Protein AF-A0A3L6QVC7-F1 (afdb_monomer)

InterPro domains:
  IPR020946 Flavin monooxygenase-like [PF00743] (292-400)
  IPR036188 FAD/NAD(P)-binding domain superfamily [G3DSA:3.50.50.60] (72-228)
  IPR036188 FAD/NAD(P)-binding domain superfamily [G3DSA:3.50.50.60] (302-477)
  IPR036188 FAD/NAD(P)-binding domain superfamily [SSF51905] (82-219)
  IPR036188 FAD/NAD(P)-binding domain superfamily [SSF51905] (128-362)
  IPR050346 Flavin-containing monooxygenases-like [PTHR23023] (69-448)

Mean predicted aligned error: 12.6 Å

pLDDT: mean 75.0, std 25.23, range [17.44, 98.06]

Sequence (509 aa):
MHSWSARGRQNKPASDLRHAWIHRHGERRGTRVHQEGLRGRSGHVRAGGGAGAAPGGPCRDGHGAGRRRRRQWVYDPRADGDDPLGARASVRVHGSMYASVRLLSPRECLGFSDFQFVPRPGRDERRFPGHREVRCYLRDFCAAFGLADAIRLNTRVVRVAMAPPPPPPREARGGGTCSDVKWQVRSVHVGPDGGEEGSPTEEVFDAVVVANGHYSQPRLRASKEWRCGAGGSCTATRTGCRTPTATSGLDIALDLLGVAREVHLAAKSMELATTPAVSKLLAKHANLHLHPHVARLCADGRVAFADGSCVAADAVVYCTGYVYSFPFLDTGGAVTVEDNRVGPLFVHTFPPSLAPSLSFVGVPMRVFVPWFLEAQARRIARVLAGRAALPPEEDMLRAEREDYRAREMAGLPARYSNDIGLFKSSEIRGFVRKYTDLPDMEDWKMELFLTAFGNMNDDRETFQDRDDYGENVREGFQRWLASAGAQYQAAIDAAQVPAPSHVWTLNYF

Solvent-accessible surface area (backbone atoms only — not comparable to full-atom values): 30971 Å² total; per-residue (Å²): 135,81,88,88,86,85,84,89,82,84,87,76,81,95,83,83,89,80,90,85,85,88,83,85,88,81,87,88,83,87,85,89,86,85,83,86,79,96,76,90,80,89,88,86,89,87,86,81,90,81,91,86,88,87,81,89,79,80,94,68,94,68,96,68,98,74,88,76,73,82,28,56,52,38,79,53,96,67,69,41,78,97,40,83,73,39,79,89,54,85,57,84,50,49,34,74,48,62,96,82,44,52,48,90,55,51,35,80,60,44,20,41,94,93,49,50,49,66,74,45,93,96,57,66,59,53,59,35,32,42,43,68,47,55,37,49,54,54,50,50,51,34,45,36,67,62,36,63,86,64,54,75,73,49,53,43,73,62,36,35,33,72,42,80,77,75,80,78,66,98,75,76,86,82,84,86,69,92,81,74,65,34,33,34,39,31,30,32,36,39,44,98,88,66,48,79,43,84,75,70,47,78,47,79,35,68,58,49,76,48,24,86,57,50,68,47,42,51,40,80,78,92,72,97,54,64,38,70,36,96,77,72,64,18,41,35,36,41,28,41,46,87,49,75,40,33,55,59,36,51,53,52,49,58,68,38,62,83,75,41,69,33,39,36,42,20,18,66,30,57,80,74,51,64,36,58,17,49,49,52,48,47,73,72,33,89,47,43,45,84,44,48,32,73,66,45,64,35,63,78,13,32,43,29,28,68,84,72,52,71,45,74,28,52,41,78,47,80,24,50,44,48,32,74,74,61,92,29,62,50,58,90,70,60,57,44,74,54,72,59,22,74,32,60,37,33,91,57,30,27,27,47,95,47,50,82,36,34,34,40,44,63,65,57,37,74,63,59,57,41,50,53,45,51,38,47,49,54,33,50,52,32,39,77,68,72,74,40,84,77,75,58,48,69,58,34,51,49,56,42,53,50,52,54,50,54,40,47,77,68,71,50,61,62,51,46,72,41,41,49,42,86,79,31,67,63,53,58,52,47,49,36,62,72,59,38,88,63,77,76,81,52,68,36,53,51,50,46,47,53,50,49,51,50,39,40,48,52,32,65,89,53,42,73,77,62,79,91,65,56,67,61,36,53,56,42,49,54,57,44,52,68,50,40,49,55,53,42,51,51,37,49,60,52,40,77,46,92,71,84,94,79,58,85,77,86,64,73,104

Organism: Panicum miliaceum (NCBI:txid4540)

Radius of gyration: 26.61 Å; Cα contacts (8 Å, |Δi|>4): 706; chains: 1; bounding box: 70×77×86 Å

Structure (mmCIF, N/CA/C/O backbone):
data_AF-A0A3L6QVC7-F1
#
_entry.id   AF-A0A3L6QVC7-F1
#
loop_
_atom_site.group_PDB
_atom_site.id
_atom_site.type_symbol
_atom_site.label_atom_id
_atom_site.label_alt_id
_atom_site.label_comp_id
_atom_site.label_asym_id
_atom_site.label_entity_id
_atom_site.label_seq_id
_atom_site.pdbx_PDB_ins_code
_atom_site.Cartn_x
_atom_site.Cartn_y
_atom_site.Cartn_z
_atom_site.occupancy
_atom_site.B_iso_or_equiv
_atom_site.auth_seq_id
_atom_site.auth_comp_id
_atom_site.auth_asym_id
_atom_site.auth_atom_id
_atom_site.pdbx_PDB_model_num
ATOM 1 N N . MET A 1 1 ? 18.808 49.069 29.665 1.00 23.98 1 MET A N 1
ATOM 2 C CA . MET A 1 1 ? 19.158 49.098 31.099 1.00 23.98 1 MET A CA 1
ATOM 3 C C . MET A 1 1 ? 18.536 47.880 31.774 1.00 23.98 1 MET A C 1
ATOM 5 O O . MET A 1 1 ? 17.328 47.741 31.695 1.00 23.98 1 MET A O 1
ATOM 9 N N . HIS A 1 2 ? 19.407 47.022 32.329 1.00 21.91 2 HIS A N 1
ATOM 10 C CA . HIS A 1 2 ? 19.226 45.996 33.388 1.00 21.91 2 HIS A CA 1
ATOM 11 C C . HIS A 1 2 ? 18.178 44.894 33.119 1.00 21.91 2 HIS A C 1
ATOM 13 O O . HIS A 1 2 ? 16.985 45.151 33.131 1.00 21.91 2 HIS A O 1
ATOM 19 N N . SER A 1 3 ? 18.534 43.675 32.694 1.00 17.44 3 SER A N 1
ATOM 20 C CA . SER A 1 3 ? 19.195 42.568 33.426 1.00 17.44 3 SER A CA 1
ATOM 21 C C . SER A 1 3 ? 18.609 42.274 34.818 1.00 17.44 3 SER A C 1
ATOM 23 O O . SER A 1 3 ? 18.572 43.155 35.665 1.00 17.44 3 SER A O 1
ATOM 25 N N . TRP A 1 4 ? 18.170 41.024 35.040 1.00 20.53 4 TRP A N 1
ATOM 26 C CA . TRP A 1 4 ? 18.690 40.100 36.065 1.00 20.53 4 TRP A CA 1
ATOM 27 C C . TRP A 1 4 ? 18.108 38.684 35.881 1.00 20.53 4 TRP A C 1
ATOM 29 O O . TRP A 1 4 ? 16.975 38.502 35.445 1.00 20.53 4 TRP A O 1
ATOM 39 N N . SER A 1 5 ? 18.937 37.686 36.195 1.00 19.36 5 SER A N 1
ATOM 40 C CA . SER A 1 5 ? 18.665 36.243 36.143 1.00 19.36 5 SER A CA 1
ATOM 41 C C . SER A 1 5 ? 18.567 35.672 37.560 1.00 19.36 5 SER A C 1
ATOM 43 O O . SER A 1 5 ? 19.275 36.178 38.428 1.00 19.36 5 SER A O 1
ATOM 45 N N . ALA A 1 6 ? 17.857 34.553 37.759 1.00 20.78 6 ALA A N 1
ATOM 46 C CA . ALA A 1 6 ? 18.284 33.494 38.688 1.00 20.78 6 ALA A CA 1
ATOM 47 C C . ALA A 1 6 ? 17.525 32.161 38.478 1.00 20.78 6 ALA A C 1
ATOM 49 O O . ALA A 1 6 ? 16.346 32.028 38.778 1.00 20.78 6 ALA A O 1
ATOM 50 N N . ARG A 1 7 ? 18.276 31.185 37.954 1.00 20.52 7 ARG A N 1
ATOM 51 C CA . ARG A 1 7 ? 18.331 29.731 38.227 1.00 20.52 7 ARG A CA 1
ATOM 52 C C . ARG A 1 7 ? 17.167 29.029 38.964 1.00 20.52 7 ARG A C 1
ATOM 54 O O . ARG A 1 7 ? 16.967 29.220 40.154 1.00 20.52 7 ARG A O 1
ATOM 61 N N . GLY A 1 8 ? 16.659 27.984 38.299 1.00 20.50 8 GLY A N 1
ATOM 62 C CA . GLY A 1 8 ? 16.842 26.593 38.744 1.00 20.50 8 GLY A CA 1
ATOM 63 C C . GLY A 1 8 ? 15.731 25.950 39.579 1.00 20.50 8 GLY A C 1
ATOM 64 O O . GLY A 1 8 ? 15.668 26.157 40.784 1.00 20.50 8 GLY A O 1
ATOM 65 N N . ARG A 1 9 ? 14.975 25.026 38.969 1.00 22.52 9 ARG A N 1
ATOM 66 C CA . ARG A 1 9 ? 14.512 23.779 39.608 1.00 22.52 9 ARG A CA 1
ATOM 67 C C . ARG A 1 9 ? 14.243 22.704 38.551 1.00 22.52 9 ARG A C 1
ATOM 69 O O . ARG A 1 9 ? 13.818 22.991 37.440 1.00 22.52 9 ARG A O 1
ATOM 76 N N . GLN A 1 10 ? 14.614 21.488 38.924 1.00 23.25 10 GLN A N 1
ATOM 77 C CA . GLN A 1 10 ? 14.816 20.298 38.104 1.00 23.25 10 GLN A CA 1
ATOM 78 C C . GLN A 1 10 ? 13.559 19.824 37.357 1.00 23.25 10 GLN A C 1
ATOM 80 O O . GLN A 1 10 ? 12.492 19.676 37.951 1.00 23.25 10 GLN A O 1
ATOM 85 N N . ASN A 1 11 ? 13.738 19.486 36.077 1.00 22.84 11 ASN A N 1
ATOM 86 C CA . ASN A 1 11 ? 12.815 18.660 35.302 1.00 22.84 11 ASN A CA 1
ATOM 87 C C . ASN A 1 11 ? 12.748 17.251 35.910 1.00 22.84 11 ASN A C 1
ATOM 89 O O . ASN A 1 11 ? 13.734 16.515 35.885 1.00 22.84 11 ASN A O 1
ATOM 93 N N . LYS A 1 12 ? 11.574 16.859 36.415 1.00 22.55 12 LYS A N 1
ATOM 94 C CA . LYS A 1 12 ? 11.189 15.444 36.517 1.00 22.55 12 LYS A CA 1
ATOM 95 C C . LYS A 1 12 ? 10.606 15.006 35.164 1.00 22.55 12 LYS A C 1
ATOM 97 O O . LYS A 1 12 ? 9.836 15.774 34.586 1.00 22.55 12 LYS A O 1
ATOM 102 N N . PRO A 1 13 ? 10.951 13.818 34.640 1.00 23.41 13 PRO A N 1
ATOM 103 C CA . PRO A 1 13 ? 10.421 13.349 33.367 1.00 23.41 13 PRO A CA 1
ATOM 104 C C . PRO A 1 13 ? 8.941 12.968 33.493 1.00 23.41 13 PRO A C 1
ATOM 106 O O . PRO A 1 13 ? 8.507 12.418 34.504 1.00 23.41 13 PRO A O 1
ATOM 109 N N . ALA A 1 14 ? 8.179 13.268 32.441 1.00 24.53 14 ALA A N 1
ATOM 110 C CA . ALA A 1 14 ? 6.785 12.887 32.270 1.00 24.53 14 ALA A CA 1
ATOM 111 C C . ALA A 1 14 ? 6.659 11.359 32.161 1.00 24.53 14 ALA A C 1
ATOM 113 O O . ALA A 1 14 ? 6.770 10.780 31.084 1.00 24.53 14 ALA A O 1
ATOM 114 N N . SER A 1 15 ? 6.436 10.703 33.294 1.00 24.08 15 SER A N 1
ATOM 115 C CA . SER A 1 15 ? 6.101 9.285 33.383 1.00 24.08 15 SER A CA 1
ATOM 116 C C . SER A 1 15 ? 4.740 9.126 34.057 1.00 24.08 15 SER A C 1
ATOM 118 O O . SER A 1 15 ? 4.685 8.589 35.149 1.00 24.08 15 SER A O 1
ATOM 120 N N . ASP A 1 16 ? 3.660 9.635 33.456 1.00 24.38 16 ASP A N 1
ATOM 121 C CA . ASP A 1 16 ? 2.289 9.382 33.942 1.00 24.38 16 ASP A CA 1
ATOM 122 C C . ASP A 1 16 ? 1.235 9.659 32.856 1.00 24.38 16 ASP A C 1
ATOM 124 O O . ASP A 1 16 ? 0.410 10.563 32.940 1.00 24.38 16 ASP A O 1
ATOM 128 N N . LEU A 1 17 ? 1.257 8.858 31.789 1.00 23.33 17 LEU A N 1
ATOM 129 C CA . LEU A 1 17 ? 0.137 8.749 30.847 1.00 23.33 17 LEU A CA 1
ATOM 130 C C . LEU A 1 17 ? -0.113 7.274 30.527 1.00 23.33 17 LEU A C 1
ATOM 132 O O . LEU A 1 17 ? 0.084 6.811 29.406 1.00 23.33 17 LEU A O 1
ATOM 136 N N . ARG A 1 18 ? -0.539 6.506 31.534 1.00 22.12 18 ARG A N 1
ATOM 137 C CA . ARG A 1 18 ? -1.127 5.179 31.325 1.00 22.12 18 ARG A CA 1
ATOM 138 C C . ARG A 1 18 ? -2.580 5.207 31.804 1.00 22.12 18 ARG A C 1
ATOM 140 O O . ARG A 1 18 ? -2.852 5.676 32.901 1.00 22.12 18 ARG A O 1
ATOM 147 N N . HIS A 1 19 ? -3.468 4.656 30.971 1.00 23.91 19 HIS A N 1
ATOM 148 C CA . HIS A 1 19 ? -4.867 4.269 31.234 1.00 23.91 19 HIS A CA 1
ATOM 149 C C . HIS A 1 19 ? -6.004 5.257 30.861 1.00 23.91 19 HIS A C 1
ATOM 151 O O . HIS A 1 19 ? -6.230 6.287 31.485 1.00 23.91 19 HIS A O 1
ATOM 157 N N . ALA A 1 20 ? -6.797 4.861 29.856 1.00 22.11 20 ALA A N 1
ATOM 158 C CA . ALA A 1 20 ? -8.271 4.900 29.852 1.00 22.11 20 ALA A CA 1
ATOM 159 C C . ALA A 1 20 ? -8.771 3.752 28.952 1.00 22.11 20 ALA A C 1
ATOM 161 O O . ALA A 1 20 ? -8.133 3.490 27.942 1.00 22.11 20 ALA A O 1
ATOM 162 N N . TRP A 1 21 ? -9.860 3.024 29.209 1.00 23.55 21 TRP A N 1
ATOM 163 C CA . TRP A 1 21 ? -10.854 3.152 30.273 1.00 23.55 21 TRP A CA 1
ATOM 164 C C . TRP A 1 21 ? -12.281 3.384 29.734 1.00 23.55 21 TRP A C 1
ATOM 166 O O . TRP A 1 21 ? -12.888 4.358 30.155 1.00 23.55 21 TRP A O 1
ATOM 176 N N . ILE A 1 22 ? -12.817 2.556 28.817 1.00 24.97 22 ILE A N 1
ATOM 177 C CA . ILE A 1 22 ? -14.246 2.591 28.413 1.00 24.97 22 ILE A CA 1
ATOM 178 C C . ILE A 1 22 ? -15.082 1.755 29.401 1.00 24.97 22 ILE A C 1
ATOM 180 O O . ILE A 1 22 ? -14.787 0.583 29.631 1.00 24.97 22 ILE A O 1
ATOM 184 N N . HIS A 1 23 ? -16.129 2.360 29.972 1.00 21.98 23 HIS A N 1
ATOM 185 C CA . HIS A 1 23 ? -17.099 1.725 30.874 1.00 21.98 23 HIS A CA 1
ATOM 186 C C . HIS A 1 23 ? -18.273 1.086 30.112 1.00 21.98 23 HIS A C 1
ATOM 188 O O . HIS A 1 23 ? -18.807 1.668 29.172 1.00 21.98 23 HIS A O 1
ATOM 194 N N . ARG A 1 24 ? -18.740 -0.074 30.594 1.00 22.94 24 ARG A N 1
ATOM 195 C CA . ARG A 1 24 ? -20.030 -0.689 30.236 1.00 22.94 24 ARG A CA 1
ATOM 196 C C . ARG A 1 24 ? -21.055 -0.294 31.309 1.00 22.94 24 ARG A C 1
ATOM 198 O O . ARG A 1 24 ? -20.836 -0.605 32.477 1.00 22.94 24 ARG A O 1
ATOM 205 N N . HIS A 1 25 ? -22.143 0.389 30.950 1.00 25.28 25 HIS A N 1
ATOM 206 C CA . HIS A 1 25 ? -23.225 0.709 31.891 1.00 25.28 25 HIS A CA 1
ATOM 207 C C . HIS A 1 25 ? -24.317 -0.372 31.859 1.00 25.28 25 HIS A C 1
ATOM 209 O O . HIS A 1 25 ? -24.840 -0.696 30.798 1.00 25.28 25 HIS A O 1
ATOM 215 N N . GLY A 1 26 ? -24.660 -0.901 33.037 1.00 24.20 26 GLY A N 1
ATOM 216 C CA . GLY A 1 26 ? -25.919 -1.593 33.328 1.00 24.20 26 GLY A CA 1
ATOM 217 C C . GLY A 1 26 ? -26.759 -0.751 34.298 1.00 24.20 26 GLY A C 1
ATOM 218 O O . GLY A 1 26 ? -26.208 0.007 35.101 1.00 24.20 26 GLY A O 1
ATOM 219 N N . GLU A 1 27 ? -28.084 -0.826 34.185 1.00 26.88 27 GLU A N 1
ATOM 220 C CA . GLU A 1 27 ? -29.051 0.064 34.839 1.00 26.88 27 GLU A CA 1
ATOM 221 C C . GLU A 1 27 ? -29.369 -0.252 36.321 1.00 26.88 27 GLU A C 1
ATOM 223 O O . GLU A 1 27 ? -29.679 -1.378 36.690 1.00 26.88 27 GLU A O 1
ATOM 228 N N . ARG A 1 28 ? -29.354 0.836 37.113 1.00 27.58 28 ARG A N 1
ATOM 229 C CA . ARG A 1 28 ? -30.228 1.305 38.223 1.00 27.58 28 ARG A CA 1
ATOM 230 C C . ARG A 1 28 ? -30.706 0.366 39.354 1.00 27.58 28 ARG A C 1
ATOM 232 O O . ARG A 1 28 ? -31.503 -0.534 39.129 1.00 27.58 28 ARG A O 1
ATOM 239 N N . ARG A 1 29 ? -30.516 0.839 40.605 1.00 25.66 29 ARG A N 1
ATOM 240 C CA . ARG A 1 29 ? -31.582 1.389 41.497 1.00 25.66 29 ARG A CA 1
ATOM 241 C C . ARG A 1 29 ? -31.009 2.036 42.783 1.00 25.66 29 ARG A C 1
ATOM 243 O O . ARG A 1 29 ? -30.219 1.416 43.473 1.00 25.66 29 ARG A O 1
ATOM 250 N N . GLY A 1 30 ? -31.506 3.236 43.117 1.00 21.72 30 GLY A N 1
ATOM 251 C CA . GLY A 1 30 ? -31.932 3.619 44.480 1.00 21.72 30 GLY A CA 1
ATOM 252 C C . GLY A 1 30 ? -30.936 4.168 45.524 1.00 21.72 30 GLY A C 1
ATOM 253 O O . GLY A 1 30 ? -30.281 3.406 46.216 1.00 21.72 30 GLY A O 1
ATOM 254 N N . THR A 1 31 ? -31.055 5.483 45.774 1.00 21.56 31 THR A N 1
ATOM 255 C CA . THR A 1 31 ? -30.973 6.207 47.077 1.00 21.56 31 THR A CA 1
ATOM 256 C C . THR A 1 31 ? -29.637 6.489 47.808 1.00 21.56 31 THR A C 1
ATOM 258 O O . THR A 1 31 ? -29.095 5.648 48.504 1.00 21.56 31 THR A O 1
ATOM 261 N N . ARG A 1 32 ? -29.271 7.788 47.754 1.00 20.44 32 ARG A N 1
ATOM 262 C CA . ARG A 1 32 ? -28.807 8.739 48.805 1.00 20.44 32 ARG A CA 1
ATOM 263 C C . ARG A 1 32 ? -27.537 8.484 49.670 1.00 20.44 32 ARG A C 1
ATOM 265 O O . ARG A 1 32 ? -27.558 7.688 50.592 1.00 20.44 32 ARG A O 1
ATOM 272 N N . VAL A 1 33 ? -26.605 9.447 49.506 1.00 20.98 33 VAL A N 1
ATOM 273 C CA . VAL A 1 33 ? -25.863 10.257 50.519 1.00 20.98 33 VAL A CA 1
ATOM 274 C C . VAL A 1 33 ? -24.446 9.821 50.980 1.00 20.98 33 VAL A C 1
ATOM 276 O O . VAL A 1 33 ? -24.258 8.772 51.568 1.00 20.98 33 VAL A O 1
ATOM 279 N N . HIS A 1 34 ? -23.512 10.766 50.747 1.00 20.92 34 HIS A N 1
ATOM 280 C CA . HIS A 1 34 ? -22.197 11.104 51.341 1.00 20.92 34 HIS A CA 1
ATOM 281 C C . HIS A 1 34 ? -21.015 10.109 51.481 1.00 20.92 34 HIS A C 1
ATOM 283 O O . HIS A 1 34 ? -21.095 9.081 52.134 1.00 20.92 34 HIS A O 1
ATOM 289 N N . GLN A 1 35 ? -19.872 10.629 50.995 1.00 21.11 35 GLN A N 1
ATOM 290 C CA . GLN A 1 35 ? -18.480 10.553 51.485 1.00 21.11 35 GLN A CA 1
ATOM 291 C C . GLN A 1 35 ? -17.633 9.266 51.364 1.00 21.11 35 GLN A C 1
ATOM 293 O O . GLN A 1 35 ? -17.946 8.217 51.901 1.00 21.11 35 GLN A O 1
ATOM 298 N N . GLU A 1 36 ? -16.457 9.497 50.758 1.00 22.31 36 GLU A N 1
ATOM 299 C CA . GLU A 1 36 ? -15.136 8.893 51.007 1.00 22.31 36 GLU A CA 1
ATOM 300 C C . GLU A 1 36 ? -14.847 7.423 50.636 1.00 22.31 36 GLU A C 1
ATOM 302 O O . GLU A 1 36 ? -15.549 6.485 50.989 1.00 22.31 36 GLU A O 1
ATOM 307 N N . GLY A 1 37 ? -13.684 7.232 49.992 1.00 22.64 37 GLY A N 1
ATOM 308 C CA . GLY A 1 37 ? -12.922 5.979 50.035 1.00 22.64 37 GLY A CA 1
ATOM 309 C C . GLY A 1 37 ? -12.986 5.095 48.786 1.00 22.64 37 GLY A C 1
ATOM 310 O O . GLY A 1 37 ? -13.724 4.114 48.735 1.00 22.64 37 GLY A O 1
ATOM 311 N N . LEU A 1 38 ? -12.119 5.359 47.803 1.00 22.17 38 LEU A N 1
ATOM 312 C CA . LEU A 1 38 ? -11.830 4.434 46.700 1.00 22.17 38 LEU A CA 1
ATOM 313 C C . LEU A 1 38 ? -11.134 3.161 47.228 1.00 22.17 38 LEU A C 1
ATOM 315 O O . LEU A 1 38 ? -9.919 3.126 47.405 1.00 22.17 38 LEU A O 1
ATOM 319 N N . ARG A 1 39 ? -11.904 2.087 47.438 1.00 22.41 39 ARG A N 1
ATOM 320 C CA . ARG A 1 39 ? -11.417 0.695 47.427 1.00 22.41 39 ARG A CA 1
ATOM 321 C C . ARG A 1 39 ? -12.013 -0.016 46.210 1.00 22.41 39 ARG A C 1
ATOM 323 O O . ARG A 1 39 ? -13.185 -0.377 46.218 1.00 22.41 39 ARG A O 1
ATOM 330 N N . GLY A 1 40 ? -11.209 -0.231 45.169 1.00 23.36 40 GLY A N 1
ATOM 331 C CA . GLY A 1 40 ? -11.582 -1.072 44.029 1.00 23.36 40 GLY A CA 1
ATOM 332 C C . GLY A 1 40 ? -11.508 -2.555 44.400 1.00 23.36 40 GLY A C 1
ATOM 333 O O . GLY A 1 40 ? -10.456 -3.035 44.818 1.00 23.36 40 GLY A O 1
ATOM 334 N N . ARG A 1 41 ? -12.626 -3.280 44.273 1.00 22.83 41 ARG A N 1
ATOM 335 C CA . ARG A 1 41 ? -12.689 -4.744 44.403 1.00 22.83 41 ARG A CA 1
ATOM 336 C C . ARG A 1 41 ? -12.588 -5.409 43.027 1.00 22.83 41 ARG A C 1
ATOM 338 O O . ARG A 1 41 ? -13.208 -4.969 42.066 1.00 22.83 41 ARG A O 1
ATOM 345 N N . SER A 1 42 ? -11.790 -6.473 42.999 1.00 21.08 42 SER A N 1
ATOM 346 C CA . SER A 1 42 ? -11.525 -7.403 41.896 1.00 21.08 42 SER A CA 1
ATOM 347 C C . SER A 1 42 ? -12.731 -8.297 41.569 1.00 21.08 42 SER A C 1
ATOM 349 O O . SER A 1 42 ? -13.507 -8.638 42.461 1.00 21.08 42 SER A O 1
ATOM 351 N N . GLY A 1 43 ? -12.838 -8.723 40.306 1.00 20.83 43 GLY A N 1
ATOM 352 C CA . GLY A 1 43 ? -13.737 -9.784 39.848 1.00 20.83 43 GLY A CA 1
ATOM 353 C C . GLY A 1 43 ? -13.189 -10.471 38.592 1.00 20.83 43 GLY A C 1
ATOM 354 O O . GLY A 1 43 ? -13.304 -9.941 37.492 1.00 20.83 43 GLY A O 1
ATOM 355 N N . HIS A 1 44 ? -12.578 -11.644 38.777 1.00 21.19 44 HIS A N 1
ATOM 356 C CA . HIS A 1 44 ? -12.116 -12.574 37.739 1.00 21.19 44 HIS A CA 1
ATOM 357 C C . HIS A 1 44 ? -13.153 -13.677 37.483 1.00 21.19 44 HIS A C 1
ATOM 359 O O . HIS A 1 44 ? -13.804 -14.123 38.424 1.00 21.19 44 HIS A O 1
ATOM 365 N N . VAL A 1 45 ? -13.173 -14.231 36.263 1.00 21.06 45 VAL A N 1
ATOM 366 C CA . VAL A 1 45 ? -13.539 -15.640 36.030 1.00 21.06 45 VAL A CA 1
ATOM 367 C C . VAL A 1 45 ? -12.505 -16.268 35.092 1.00 21.06 45 VAL A C 1
ATOM 369 O O . VAL A 1 45 ? -12.279 -15.790 33.983 1.00 21.06 45 VAL A O 1
ATOM 372 N N . ARG A 1 46 ? -11.860 -17.332 35.581 1.00 21.16 46 ARG A N 1
ATOM 373 C CA . ARG A 1 46 ? -10.876 -18.186 34.907 1.00 21.16 46 ARG A CA 1
ATOM 374 C C . ARG A 1 46 ? -11.352 -19.631 35.039 1.00 21.16 46 ARG A C 1
ATOM 376 O O . ARG A 1 46 ? -11.758 -20.033 36.123 1.00 21.16 46 ARG A O 1
ATOM 383 N N . ALA A 1 47 ? -11.201 -20.414 33.980 1.00 20.83 47 ALA A N 1
ATOM 384 C CA . ALA A 1 47 ? -11.121 -21.874 34.012 1.00 20.83 47 ALA A CA 1
ATOM 385 C C . ALA A 1 47 ? -10.152 -22.280 32.886 1.00 20.83 47 ALA A C 1
ATOM 387 O O . ALA A 1 47 ? -10.252 -21.726 31.799 1.00 20.83 47 ALA A O 1
ATOM 388 N N . GLY A 1 48 ? -9.153 -23.150 33.023 1.00 19.78 48 GLY A N 1
ATOM 389 C CA . GLY A 1 48 ? -8.631 -23.927 34.143 1.00 19.78 48 GLY A CA 1
ATOM 390 C C . GLY A 1 48 ? -7.731 -25.042 33.574 1.00 19.78 48 GLY A C 1
ATOM 391 O O . GLY A 1 48 ? -8.226 -25.841 32.794 1.00 19.78 48 GLY A O 1
ATOM 392 N N . GLY A 1 49 ? -6.446 -25.068 33.976 1.00 19.72 49 GLY A N 1
ATOM 393 C CA . GLY A 1 49 ? -5.481 -26.196 33.917 1.00 19.72 49 GLY A CA 1
ATOM 394 C C . GLY A 1 49 ? -4.798 -26.502 32.566 1.00 19.72 49 GLY A C 1
ATOM 395 O O . GLY A 1 49 ? -5.435 -26.444 31.528 1.00 19.72 49 GLY A O 1
ATOM 396 N N . GLY A 1 50 ? -3.507 -26.844 32.464 1.00 19.91 50 GLY A N 1
ATOM 397 C CA . GLY A 1 50 ? -2.383 -26.942 33.409 1.00 19.91 50 GLY A CA 1
ATOM 398 C C . GLY A 1 50 ? -1.086 -27.245 32.617 1.00 19.91 50 GLY A C 1
ATOM 399 O O . GLY A 1 50 ? -1.125 -28.021 31.674 1.00 19.91 50 GLY A O 1
ATOM 400 N N . ALA A 1 51 ? -0.027 -26.450 32.815 1.00 21.00 51 ALA A N 1
ATOM 401 C CA . ALA A 1 51 ? 1.292 -26.816 33.374 1.00 21.00 51 ALA A CA 1
ATOM 402 C C . ALA A 1 51 ? 2.313 -27.505 32.429 1.00 21.00 51 ALA A C 1
ATOM 404 O O . ALA A 1 51 ? 2.057 -28.569 31.881 1.00 21.00 51 ALA A O 1
ATOM 405 N N . GLY A 1 52 ? 3.516 -26.911 32.339 1.00 20.66 52 GLY A N 1
ATOM 406 C CA . GLY A 1 52 ? 4.736 -27.526 31.792 1.00 20.66 52 GLY A CA 1
ATOM 407 C C . GLY A 1 52 ? 5.678 -26.529 31.103 1.00 20.66 52 GLY A C 1
ATOM 408 O O . GLY A 1 52 ? 5.513 -26.247 29.923 1.00 20.66 52 GLY A O 1
ATOM 409 N N . ALA A 1 53 ? 6.654 -25.988 31.835 1.00 21.81 53 ALA A N 1
ATOM 410 C CA . ALA A 1 53 ? 7.677 -25.058 31.344 1.00 21.81 53 ALA A CA 1
ATOM 411 C C . ALA A 1 53 ? 8.967 -25.784 30.907 1.00 21.81 53 ALA A C 1
ATOM 413 O O . ALA A 1 53 ? 9.355 -26.739 31.573 1.00 21.81 53 ALA A O 1
ATOM 414 N N . ALA A 1 54 ? 9.664 -25.274 29.878 1.00 21.27 54 ALA A N 1
ATOM 415 C CA . ALA A 1 54 ? 11.135 -25.263 29.762 1.00 21.27 54 ALA A CA 1
ATOM 416 C C . ALA A 1 54 ? 11.608 -24.361 28.585 1.00 21.27 54 ALA A C 1
ATOM 418 O O . ALA A 1 54 ? 10.839 -24.160 27.643 1.00 21.27 54 ALA A O 1
ATOM 419 N N . PRO A 1 55 ? 12.836 -23.792 28.633 1.00 26.83 55 PRO A N 1
ATOM 420 C CA . PRO A 1 55 ? 13.245 -22.614 27.861 1.00 26.83 55 PRO A CA 1
ATOM 421 C C . PRO A 1 55 ? 14.142 -22.918 26.642 1.00 26.83 55 PRO A C 1
ATOM 423 O O . PRO A 1 55 ? 14.789 -23.954 26.581 1.00 26.83 55 PRO A O 1
ATOM 426 N N . GLY A 1 56 ? 14.231 -21.943 25.725 1.00 24.92 56 GLY A N 1
ATOM 427 C CA . GLY A 1 56 ? 15.413 -21.633 24.901 1.00 24.92 56 GLY A CA 1
ATOM 428 C C . GLY A 1 56 ? 15.966 -22.707 23.950 1.00 24.92 56 GLY A C 1
ATOM 429 O O . GLY A 1 56 ? 16.734 -23.572 24.350 1.00 24.92 56 GLY A O 1
ATOM 430 N N . GLY A 1 57 ? 15.707 -22.554 22.647 1.00 20.14 57 GLY A N 1
ATOM 431 C CA . GLY A 1 57 ? 16.406 -23.278 21.579 1.00 20.14 57 GLY A CA 1
ATOM 432 C C . GLY A 1 57 ? 16.040 -22.740 20.187 1.00 20.14 57 GLY A C 1
ATOM 433 O O . GLY A 1 57 ? 14.939 -22.216 20.024 1.00 20.14 57 GLY A O 1
ATOM 434 N N . PRO A 1 58 ? 16.953 -22.801 19.199 1.00 25.11 58 PRO A N 1
ATOM 435 C CA . PRO A 1 58 ? 16.895 -22.009 17.969 1.00 25.11 58 PRO A CA 1
ATOM 436 C C . PRO A 1 58 ? 15.704 -22.390 17.086 1.00 25.11 58 PRO A C 1
ATOM 438 O O . PRO A 1 58 ? 15.331 -23.561 17.017 1.00 25.11 58 PRO A O 1
ATOM 441 N N . CYS A 1 59 ? 15.144 -21.398 16.379 1.00 25.78 59 CYS A N 1
ATOM 442 C CA . CYS A 1 59 ? 14.131 -21.581 15.338 1.00 25.78 59 CYS A CA 1
ATOM 443 C C . CYS A 1 59 ? 14.616 -22.594 14.292 1.00 25.78 59 CYS A C 1
ATOM 445 O O . CYS A 1 59 ? 15.279 -22.239 13.321 1.00 25.78 59 CYS A O 1
ATOM 447 N N . ARG A 1 60 ? 14.277 -23.867 14.496 1.00 23.86 60 ARG A N 1
ATOM 448 C CA . ARG A 1 60 ? 14.267 -24.883 13.453 1.00 23.86 60 ARG A CA 1
ATOM 449 C C . A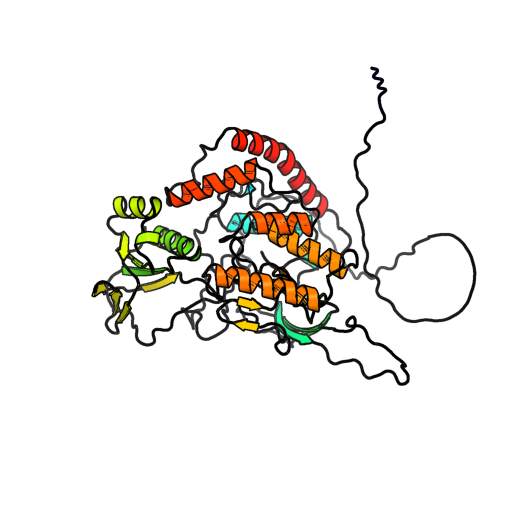RG A 1 60 ? 12.898 -24.827 12.796 1.00 23.86 60 ARG A C 1
ATOM 451 O O . ARG A 1 60 ? 11.883 -25.047 13.454 1.00 23.86 60 ARG A O 1
ATOM 458 N N . ASP A 1 61 ? 12.899 -24.506 11.507 1.00 37.31 61 ASP A N 1
ATOM 459 C CA . ASP A 1 61 ? 11.749 -24.655 10.626 1.00 37.31 61 ASP A CA 1
ATOM 460 C C . ASP A 1 61 ? 11.290 -26.119 10.657 1.00 37.31 61 ASP A C 1
ATOM 462 O O . ASP A 1 61 ? 11.905 -27.009 10.073 1.00 37.31 61 ASP A O 1
ATOM 466 N N . GLY A 1 62 ? 10.219 -26.365 11.409 1.00 22.38 62 GLY A N 1
ATOM 467 C CA . GLY A 1 62 ? 9.512 -27.634 11.486 1.00 22.38 62 GLY A CA 1
ATOM 468 C C . GLY A 1 62 ? 8.095 -27.436 10.970 1.00 22.38 62 GLY A C 1
ATOM 469 O O . GLY A 1 62 ? 7.343 -26.607 11.479 1.00 22.38 62 GLY A O 1
ATOM 470 N N . HIS A 1 63 ? 7.757 -28.176 9.922 1.00 31.94 63 HIS A N 1
ATOM 471 C CA . HIS A 1 63 ? 6.468 -28.177 9.246 1.00 31.94 63 HIS A CA 1
ATOM 472 C C . HIS A 1 63 ? 5.275 -28.232 10.216 1.00 31.94 63 HIS A C 1
ATOM 474 O O . HIS A 1 63 ? 5.054 -29.218 10.910 1.00 31.94 63 HIS A O 1
ATOM 480 N N . GLY A 1 64 ? 4.465 -27.172 10.191 1.00 22.50 64 GLY A N 1
ATOM 481 C CA . GLY A 1 64 ? 3.145 -27.098 10.807 1.00 22.50 64 GLY A CA 1
ATOM 482 C C . GLY A 1 64 ? 2.238 -26.256 9.918 1.00 22.50 64 GLY A C 1
ATOM 483 O O . GLY A 1 64 ? 2.136 -25.039 10.074 1.00 22.50 64 GLY A O 1
ATOM 484 N N . ALA A 1 65 ? 1.621 -26.889 8.922 1.00 28.41 65 ALA A N 1
ATOM 485 C CA . ALA A 1 65 ? 0.596 -26.272 8.093 1.00 28.41 65 ALA A CA 1
ATOM 486 C C . ALA A 1 65 ? -0.684 -26.088 8.925 1.00 28.41 65 ALA A C 1
ATOM 488 O O . ALA A 1 65 ? -1.573 -26.925 8.923 1.00 28.41 65 ALA A O 1
ATOM 489 N N . GLY A 1 66 ? -0.773 -24.994 9.675 1.00 27.88 66 GLY A N 1
ATOM 490 C CA . GLY A 1 66 ? -1.979 -24.647 10.418 1.00 27.88 66 GLY A CA 1
ATOM 491 C C . GLY A 1 66 ? -1.804 -23.297 11.094 1.00 27.88 66 GLY A C 1
ATOM 492 O O . GLY A 1 66 ? -0.863 -23.122 11.856 1.00 27.88 66 GLY A O 1
ATOM 493 N N . ARG A 1 67 ? -2.718 -22.353 10.826 1.00 33.53 67 ARG A N 1
ATOM 494 C CA . ARG A 1 67 ? -2.715 -20.927 11.245 1.00 33.53 67 ARG A CA 1
ATOM 495 C C . ARG A 1 67 ? -1.958 -19.983 10.294 1.00 33.53 67 ARG A C 1
ATOM 497 O O . ARG A 1 67 ? -0.944 -19.383 10.649 1.00 33.53 67 ARG A O 1
ATOM 504 N N . ARG A 1 68 ? -2.468 -19.798 9.068 1.00 41.09 68 ARG A N 1
ATOM 505 C CA . ARG A 1 68 ? -1.935 -18.794 8.125 1.00 41.09 68 ARG A CA 1
ATOM 506 C C . ARG A 1 68 ? -2.707 -17.476 8.238 1.00 41.09 68 ARG A C 1
ATOM 508 O O . ARG A 1 68 ? -3.903 -17.424 7.980 1.00 41.09 68 ARG A O 1
ATOM 515 N N . ARG A 1 69 ? -2.011 -16.393 8.601 1.00 42.12 69 ARG A N 1
ATOM 516 C CA . ARG A 1 69 ? -2.535 -15.019 8.501 1.00 42.12 69 ARG A CA 1
ATOM 517 C C . ARG A 1 69 ? -2.610 -14.646 7.011 1.00 42.12 69 ARG A C 1
ATOM 519 O O . ARG A 1 69 ? -1.593 -14.731 6.335 1.00 42.12 69 ARG A O 1
ATOM 526 N N . ARG A 1 70 ? -3.780 -14.253 6.498 1.00 52.09 70 ARG A N 1
ATOM 527 C CA . ARG A 1 70 ? -3.955 -13.775 5.111 1.00 52.09 70 ARG A CA 1
ATOM 528 C C . ARG A 1 70 ? -3.767 -12.256 5.086 1.00 52.09 70 ARG A C 1
ATOM 530 O O . ARG A 1 70 ? -4.702 -11.537 5.418 1.00 52.09 70 ARG A O 1
ATOM 537 N N . ARG A 1 71 ? -2.547 -11.784 4.812 1.00 69.12 71 ARG A N 1
ATOM 538 C CA . ARG A 1 71 ? -2.160 -10.357 4.844 1.00 69.12 71 ARG A CA 1
ATOM 539 C C . ARG A 1 71 ? -1.079 -10.064 3.812 1.00 69.12 71 ARG A C 1
ATOM 541 O O . ARG A 1 71 ? -0.423 -11.004 3.368 1.00 69.12 71 ARG A O 1
ATOM 548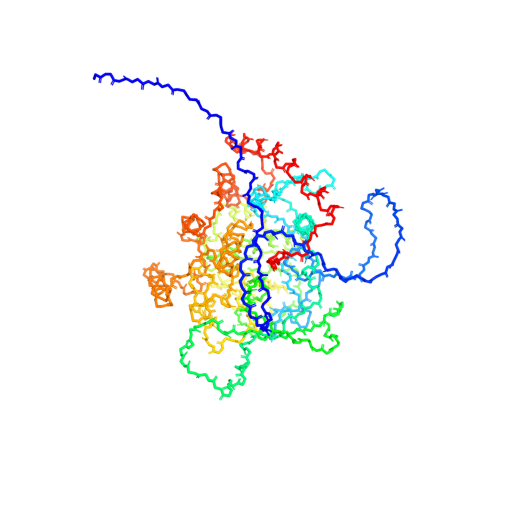 N N . GLN A 1 72 ? -0.871 -8.789 3.479 1.00 77.12 72 GLN A N 1
ATOM 549 C CA . GLN A 1 72 ? 0.108 -8.394 2.466 1.00 77.12 72 GLN A CA 1
ATOM 550 C C . GLN A 1 72 ? 1.506 -8.926 2.787 1.00 77.12 72 GLN A C 1
ATOM 552 O O . GLN A 1 72 ? 2.120 -9.478 1.892 1.00 77.12 72 GLN A O 1
ATOM 557 N N . TRP A 1 73 ? 1.974 -8.855 4.042 1.00 83.81 73 TRP A N 1
ATOM 558 C CA . TRP A 1 73 ? 3.320 -9.307 4.443 1.00 83.81 73 TRP A CA 1
ATOM 559 C C . TRP A 1 73 ? 3.442 -10.815 4.712 1.00 83.81 73 TRP A C 1
ATOM 561 O O . TRP A 1 73 ? 4.439 -11.285 5.264 1.00 83.81 73 TRP A O 1
ATOM 571 N N . VAL A 1 74 ? 2.448 -11.611 4.318 1.00 83.31 74 VAL A N 1
ATOM 572 C CA . VAL A 1 74 ? 2.530 -13.072 4.361 1.00 83.31 74 VAL A CA 1
ATOM 573 C C . VAL A 1 74 ? 2.567 -13.592 2.938 1.00 83.31 74 VAL A C 1
ATOM 575 O O . VAL A 1 74 ? 1.537 -13.685 2.280 1.00 83.31 74 VAL A O 1
ATOM 578 N N . TYR A 1 75 ? 3.766 -13.953 2.482 1.00 86.50 75 TYR A N 1
ATOM 579 C CA . TYR A 1 75 ? 3.928 -14.610 1.192 1.00 86.50 75 TYR A CA 1
ATOM 580 C C . TYR A 1 75 ? 3.140 -15.923 1.162 1.00 86.50 75 TYR A C 1
ATOM 582 O O . TYR A 1 75 ? 3.328 -16.799 2.016 1.00 86.50 75 TYR A O 1
ATOM 590 N N . ASP A 1 76 ? 2.271 -16.043 0.166 1.00 84.12 76 ASP A N 1
ATOM 591 C CA . ASP A 1 76 ? 1.542 -17.255 -0.164 1.00 84.12 76 ASP A CA 1
ATOM 592 C C . ASP A 1 76 ? 1.938 -17.644 -1.594 1.00 84.12 76 ASP A C 1
ATOM 594 O O . ASP A 1 76 ? 1.741 -16.840 -2.500 1.00 84.12 76 ASP A O 1
ATOM 598 N N . PRO A 1 77 ? 2.527 -18.832 -1.822 1.00 84.81 77 PRO A N 1
ATOM 599 C CA . PRO A 1 77 ? 2.892 -19.261 -3.171 1.00 84.81 77 PRO A CA 1
ATOM 600 C C . PRO A 1 77 ? 1.670 -19.589 -4.042 1.00 84.81 77 PRO A C 1
ATOM 602 O O . PRO A 1 77 ? 1.823 -19.836 -5.235 1.00 84.81 77 PRO A O 1
ATOM 605 N N . ARG A 1 78 ? 0.464 -19.654 -3.461 1.00 83.12 78 ARG A N 1
ATOM 606 C CA . ARG A 1 78 ? -0.774 -19.866 -4.212 1.00 83.12 78 ARG A CA 1
ATOM 607 C C . ARG A 1 78 ? -1.170 -18.581 -4.939 1.00 83.12 78 ARG A C 1
ATOM 609 O O . ARG A 1 78 ? -1.071 -17.498 -4.377 1.00 83.12 78 ARG A O 1
ATOM 616 N N . ALA A 1 79 ? -1.710 -18.735 -6.142 1.00 78.06 79 ALA A N 1
ATOM 617 C CA . ALA A 1 79 ? -2.452 -17.698 -6.855 1.00 78.06 79 ALA A CA 1
ATOM 618 C C . ALA A 1 79 ? -3.942 -18.080 -6.925 1.00 78.06 79 ALA A C 1
ATOM 620 O O . ALA A 1 79 ? -4.312 -19.213 -6.599 1.00 78.06 79 ALA A O 1
ATOM 621 N N . ASP A 1 80 ? -4.795 -17.158 -7.372 1.00 72.19 80 ASP A N 1
ATOM 622 C CA . ASP A 1 80 ? -6.210 -17.434 -7.640 1.00 72.19 80 ASP A CA 1
ATOM 623 C C . ASP A 1 80 ? -6.338 -18.319 -8.895 1.00 72.19 80 ASP A C 1
ATOM 625 O O . ASP A 1 80 ? -6.596 -17.844 -9.992 1.00 72.19 80 ASP A O 1
ATOM 629 N N . GLY A 1 81 ? -6.089 -19.626 -8.746 1.00 68.12 81 GLY A N 1
ATOM 630 C CA . GLY A 1 81 ? -5.891 -20.558 -9.867 1.00 68.12 81 GLY A CA 1
ATOM 631 C C . GLY A 1 81 ? -7.034 -20.600 -10.889 1.00 68.12 81 GLY A C 1
ATOM 632 O O . GLY A 1 81 ? -6.773 -20.627 -12.088 1.00 68.12 81 GLY A O 1
ATOM 633 N N . ASP A 1 82 ? -8.287 -20.535 -10.432 1.00 70.00 82 ASP A N 1
ATOM 634 C CA . ASP A 1 82 ? -9.476 -20.537 -11.306 1.00 70.00 82 ASP A CA 1
ATOM 635 C C . ASP A 1 82 ? -9.724 -19.176 -11.999 1.00 70.00 82 ASP A C 1
ATOM 637 O O . ASP A 1 82 ? -10.550 -19.065 -12.912 1.00 70.00 82 ASP A O 1
ATOM 641 N N . ASP A 1 83 ? -9.038 -18.123 -11.546 1.00 71.62 83 ASP A N 1
ATOM 642 C CA . ASP A 1 83 ? -9.136 -16.750 -12.038 1.00 71.62 83 ASP A CA 1
ATOM 643 C C . ASP A 1 83 ? -7.760 -16.062 -11.959 1.00 71.62 83 ASP A C 1
ATOM 645 O O . ASP A 1 83 ? -7.546 -15.186 -11.119 1.00 71.62 83 ASP A O 1
ATOM 649 N N . PRO A 1 84 ? -6.806 -16.431 -12.834 1.00 72.88 84 PRO A N 1
ATOM 650 C CA . PRO A 1 84 ? -5.434 -15.915 -12.784 1.00 72.88 84 PRO A CA 1
ATOM 651 C C . PRO A 1 84 ? -5.341 -14.398 -13.010 1.00 72.88 84 PRO A C 1
ATOM 653 O O . PRO A 1 84 ? -4.296 -13.799 -12.772 1.00 72.88 84 PRO A O 1
ATOM 656 N N . LEU A 1 85 ? -6.422 -13.768 -13.478 1.00 75.56 85 LEU A N 1
ATOM 657 C CA . LEU A 1 85 ? -6.524 -12.319 -13.613 1.00 75.56 85 LEU A CA 1
ATOM 658 C C . LEU A 1 85 ? -7.101 -11.649 -12.352 1.00 75.56 85 LEU A C 1
ATOM 660 O O . LEU A 1 85 ? -6.947 -10.441 -12.202 1.00 75.56 85 LEU A O 1
ATOM 664 N N . GLY A 1 86 ? -7.769 -12.390 -11.463 1.00 69.50 86 GLY A N 1
ATOM 665 C CA . GLY A 1 86 ? -8.507 -11.844 -10.317 1.00 69.50 86 GLY A CA 1
ATOM 666 C C . GLY A 1 86 ? -9.655 -10.919 -10.741 1.00 69.50 86 GLY A C 1
ATOM 667 O O . GLY A 1 86 ? -9.935 -9.918 -10.079 1.00 69.50 86 GLY A O 1
ATOM 668 N N . ALA A 1 87 ? -10.262 -11.193 -11.901 1.00 70.75 87 ALA A N 1
ATOM 669 C CA . ALA A 1 87 ? -11.238 -10.326 -12.561 1.00 70.75 87 ALA A CA 1
ATOM 670 C C . ALA A 1 87 ? -12.700 -10.666 -12.234 1.00 70.75 87 ALA A C 1
ATOM 672 O O . ALA A 1 87 ? -13.579 -9.821 -12.403 1.00 70.75 87 ALA A O 1
ATOM 673 N N . ARG A 1 88 ? -12.980 -11.921 -11.871 1.00 63.56 88 ARG A N 1
ATOM 674 C CA . ARG A 1 88 ? -14.331 -12.502 -11.818 1.00 63.56 88 ARG A CA 1
ATOM 675 C C . ARG A 1 88 ? -14.954 -12.425 -10.434 1.00 63.56 88 ARG A C 1
ATOM 677 O O . ARG A 1 88 ? -16.174 -12.336 -10.328 1.00 63.56 88 ARG A O 1
ATOM 684 N N . ALA A 1 89 ? -14.137 -12.486 -9.390 1.00 69.31 89 ALA A N 1
ATOM 685 C CA . ALA A 1 89 ? -14.587 -12.475 -8.006 1.00 69.31 89 ALA A CA 1
ATOM 686 C C . ALA A 1 89 ? -13.593 -11.728 -7.110 1.00 69.31 89 ALA A C 1
ATOM 688 O O . ALA A 1 89 ? -12.491 -11.371 -7.528 1.00 69.31 89 ALA A O 1
ATOM 689 N N . SER A 1 90 ? -13.992 -11.508 -5.857 1.00 71.38 90 SER A N 1
ATOM 690 C CA . SER A 1 90 ? -13.062 -11.091 -4.810 1.00 71.38 90 SER A CA 1
ATOM 691 C C . SER A 1 90 ? -11.911 -12.090 -4.717 1.00 71.38 90 SER A C 1
ATOM 693 O O . SER A 1 90 ? -12.150 -13.300 -4.654 1.00 71.38 90 SER A O 1
ATOM 695 N N . VAL A 1 91 ? -10.683 -11.576 -4.677 1.00 73.56 91 VAL A N 1
ATOM 696 C CA . VAL A 1 91 ? -9.479 -12.415 -4.646 1.00 73.56 91 VAL A CA 1
ATOM 697 C C . VAL A 1 91 ? -9.472 -13.368 -3.444 1.00 73.56 91 VAL A C 1
ATOM 699 O O . VAL A 1 91 ? -9.809 -12.972 -2.320 1.00 73.56 91 VAL A O 1
ATOM 702 N N . ARG A 1 92 ? -9.104 -14.640 -3.657 1.00 73.12 92 ARG A N 1
ATOM 703 C CA . ARG A 1 92 ? -9.029 -15.644 -2.570 1.00 73.12 92 ARG A CA 1
ATOM 704 C C . ARG A 1 92 ? -7.693 -15.548 -1.840 1.00 73.12 92 ARG A C 1
ATOM 706 O O . ARG A 1 92 ? -7.624 -15.757 -0.618 1.00 73.12 92 ARG A O 1
ATOM 713 N N . VAL A 1 93 ? -6.636 -15.227 -2.579 1.00 78.44 93 VAL A N 1
ATOM 714 C CA . VAL A 1 93 ? -5.313 -14.907 -2.049 1.00 78.44 93 VAL A CA 1
ATOM 715 C C . VAL A 1 93 ? -5.206 -13.397 -1.862 1.00 78.44 93 VAL A C 1
ATOM 717 O O . VAL A 1 93 ? -5.251 -12.620 -2.805 1.00 78.44 93 VAL A O 1
ATOM 720 N N . HIS A 1 94 ? -5.090 -12.968 -0.606 1.00 81.19 94 HIS A N 1
ATOM 721 C CA . HIS A 1 94 ? -5.080 -11.544 -0.265 1.00 81.19 94 HIS A CA 1
ATOM 722 C C . HIS A 1 94 ? -3.732 -10.859 -0.543 1.00 81.19 94 HIS A C 1
ATOM 724 O O . HIS A 1 94 ? -3.705 -9.674 -0.871 1.00 81.19 94 HIS A O 1
ATOM 730 N N . GLY A 1 95 ? -2.620 -11.570 -0.336 1.00 80.81 95 GLY A N 1
ATOM 731 C CA . GLY A 1 95 ? -1.279 -11.005 -0.466 1.00 80.81 95 GLY A CA 1
ATOM 732 C C . GLY A 1 95 ? -0.811 -10.989 -1.916 1.00 80.81 95 GLY A C 1
ATOM 733 O O . GLY A 1 95 ? -0.904 -12.002 -2.599 1.00 80.81 95 GLY A O 1
ATOM 734 N N . SER A 1 96 ? -0.245 -9.863 -2.343 1.00 86.69 96 SER A N 1
ATOM 735 C CA . SER A 1 96 ? 0.253 -9.672 -3.716 1.00 86.69 96 SER A CA 1
ATOM 736 C C . SER A 1 96 ? 1.784 -9.646 -3.802 1.00 86.69 96 SER A C 1
ATOM 738 O O . SER A 1 96 ? 2.362 -8.993 -4.670 1.00 86.69 96 SER A O 1
ATOM 740 N N . MET A 1 97 ? 2.463 -10.280 -2.842 1.00 87.88 97 MET A N 1
ATOM 741 C CA . MET A 1 97 ? 3.925 -10.368 -2.819 1.00 87.88 97 MET A CA 1
ATOM 742 C C . MET A 1 97 ? 4.418 -11.565 -3.627 1.00 87.88 97 MET A C 1
ATOM 744 O O . MET A 1 97 ? 3.876 -12.659 -3.509 1.00 87.88 97 MET A O 1
ATOM 748 N N . TYR A 1 98 ? 5.512 -11.375 -4.360 1.00 88.75 98 TYR A N 1
ATOM 749 C CA . TYR A 1 98 ? 6.299 -12.448 -4.965 1.00 88.75 98 TYR A CA 1
ATOM 750 C C . TYR A 1 98 ? 7.468 -12.852 -4.047 1.00 88.75 98 TYR A C 1
ATOM 752 O O . TYR A 1 98 ? 7.789 -12.173 -3.067 1.00 88.75 98 TYR A O 1
ATOM 760 N N . ALA A 1 99 ? 8.081 -14.006 -4.320 1.00 91.00 99 ALA A N 1
ATOM 761 C CA . ALA A 1 99 ? 8.999 -14.662 -3.389 1.00 91.00 99 ALA A CA 1
ATOM 762 C C . ALA A 1 99 ? 10.235 -13.816 -3.031 1.00 91.00 99 ALA A C 1
ATOM 764 O O . ALA A 1 99 ? 10.685 -13.868 -1.881 1.00 91.00 99 ALA A O 1
ATOM 765 N N . SER A 1 100 ? 10.750 -13.042 -3.988 1.00 92.12 100 SER A N 1
ATOM 766 C CA . SER A 1 100 ? 11.975 -12.241 -3.887 1.00 92.12 100 SER A CA 1
ATOM 767 C C . SER A 1 100 ? 11.761 -10.807 -3.380 1.00 92.12 100 SER A C 1
ATOM 769 O O . SER A 1 100 ? 12.738 -10.072 -3.244 1.00 92.12 100 SER A O 1
ATOM 771 N N . VAL A 1 101 ? 10.524 -10.402 -3.037 1.00 91.19 101 VAL A N 1
ATOM 772 C CA . VAL A 1 101 ? 10.216 -9.027 -2.590 1.00 91.19 101 VAL A CA 1
ATOM 773 C C . VAL A 1 101 ? 11.147 -8.574 -1.458 1.00 91.19 101 VAL A C 1
ATOM 775 O O . VAL A 1 101 ? 11.150 -9.151 -0.363 1.00 91.19 101 VAL A O 1
ATOM 778 N N . ARG A 1 102 ? 11.858 -7.472 -1.710 1.00 93.69 102 ARG A N 1
ATOM 779 C CA . ARG A 1 102 ? 12.561 -6.643 -0.721 1.00 93.69 102 ARG A CA 1
ATOM 780 C C . ARG A 1 102 ? 11.838 -5.311 -0.546 1.00 93.69 102 ARG A C 1
ATOM 782 O O . ARG A 1 102 ? 11.112 -4.866 -1.434 1.00 93.69 102 ARG A O 1
ATOM 789 N N . LEU A 1 103 ? 12.035 -4.664 0.601 1.00 92.25 103 LEU A N 1
ATOM 790 C CA . LEU A 1 103 ? 11.527 -3.312 0.817 1.00 92.25 103 LEU A CA 1
ATOM 791 C C . LEU A 1 103 ? 12.081 -2.337 -0.230 1.00 92.25 103 LEU A C 1
ATOM 793 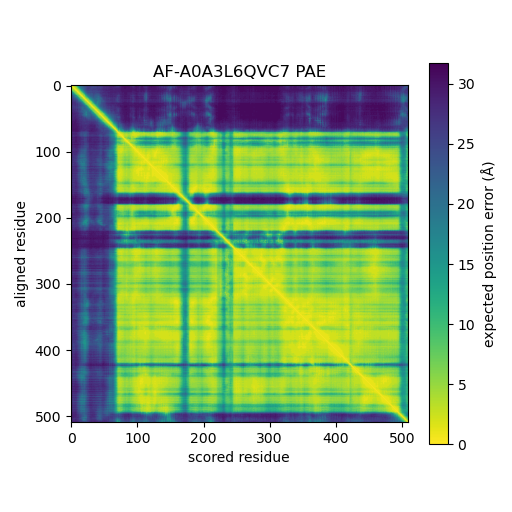O O . LEU A 1 103 ? 13.261 -2.368 -0.558 1.00 92.25 103 LEU A O 1
ATOM 797 N N . LEU A 1 104 ? 11.240 -1.415 -0.697 1.00 89.06 104 LEU A N 1
ATOM 798 C CA . LEU A 1 104 ? 11.670 -0.278 -1.524 1.00 89.06 104 LEU A CA 1
ATOM 799 C C . LEU A 1 104 ? 12.123 0.925 -0.693 1.00 89.06 104 LEU A C 1
ATOM 801 O O . LEU A 1 104 ? 12.624 1.905 -1.230 1.00 89.06 104 LEU A O 1
ATOM 805 N N . SER A 1 105 ? 11.925 0.868 0.619 1.00 90.06 105 SER A N 1
ATOM 806 C CA . SER A 1 105 ? 12.258 1.942 1.544 1.00 90.06 105 SER A CA 1
ATOM 807 C C . SER A 1 105 ? 13.100 1.393 2.698 1.00 90.06 105 SER A C 1
ATOM 809 O O . SER A 1 105 ? 12.888 0.243 3.094 1.00 90.06 105 SER A O 1
ATOM 811 N N . PRO A 1 106 ? 14.039 2.186 3.239 1.00 93.75 106 PRO A N 1
ATOM 812 C CA . PRO A 1 106 ? 14.881 1.773 4.358 1.00 93.75 106 PRO A CA 1
ATOM 813 C C . PRO A 1 106 ? 14.042 1.395 5.582 1.00 93.75 106 PRO A C 1
ATOM 815 O O . PRO A 1 106 ? 13.094 2.109 5.920 1.00 93.75 106 PRO A O 1
ATOM 818 N N . ARG A 1 107 ? 14.383 0.298 6.269 1.00 94.31 107 ARG A N 1
ATOM 819 C CA . ARG A 1 107 ? 13.652 -0.175 7.463 1.00 94.31 107 ARG A CA 1
ATOM 820 C C . ARG A 1 107 ? 13.528 0.888 8.560 1.00 94.31 107 ARG A C 1
ATOM 822 O O . ARG A 1 107 ? 12.535 0.913 9.279 1.00 94.31 107 ARG A O 1
ATOM 829 N N . GLU A 1 108 ? 14.493 1.799 8.648 1.00 92.94 108 GLU A N 1
ATOM 830 C CA . GLU A 1 108 ? 14.541 2.908 9.602 1.00 92.94 108 GLU A CA 1
ATOM 831 C C . GLU A 1 108 ? 13.329 3.842 9.460 1.00 92.94 108 GLU A C 1
ATOM 833 O O . GLU A 1 108 ? 12.893 4.457 10.435 1.00 92.94 108 GLU A O 1
ATOM 838 N N . CYS A 1 109 ? 12.749 3.915 8.259 1.00 89.94 109 CYS A N 1
ATOM 839 C CA . CYS A 1 109 ? 11.550 4.693 7.955 1.00 89.94 109 CYS A CA 1
ATOM 840 C C . CYS A 1 109 ? 10.244 3.898 8.169 1.00 89.94 109 CYS A C 1
ATOM 842 O O . CYS A 1 109 ? 9.164 4.474 8.050 1.00 89.94 109 CYS A O 1
ATOM 844 N N . LEU A 1 110 ? 10.330 2.592 8.462 1.00 89.25 110 LEU A N 1
ATOM 845 C CA . LEU A 1 110 ? 9.204 1.651 8.569 1.00 89.25 110 LEU A CA 1
ATOM 846 C C . LEU A 1 110 ? 8.947 1.159 10.008 1.00 89.25 110 LEU A C 1
ATOM 848 O O . LEU A 1 110 ? 8.209 0.196 10.214 1.00 89.25 110 LEU A O 1
ATOM 852 N N . GLY A 1 111 ? 9.524 1.816 11.015 1.00 90.31 111 GLY A N 1
ATOM 853 C CA . GLY A 1 111 ? 9.208 1.559 12.421 1.00 90.31 111 GLY A CA 1
ATOM 854 C C . GLY A 1 111 ? 7.943 2.285 12.895 1.00 90.31 111 GLY A C 1
ATOM 855 O O . GLY A 1 111 ? 7.720 3.439 12.526 1.00 90.31 111 GLY A O 1
ATOM 856 N N . PHE A 1 112 ? 7.145 1.645 13.755 1.00 90.62 112 PHE A N 1
ATOM 857 C CA . PHE A 1 112 ? 6.182 2.351 14.609 1.00 90.62 112 PHE A CA 1
ATOM 858 C C . PHE A 1 112 ? 6.922 3.280 15.571 1.00 90.62 112 PHE A C 1
ATOM 860 O O . PHE A 1 112 ? 8.054 2.992 15.966 1.00 90.62 112 PHE A O 1
ATOM 867 N N . SER A 1 113 ? 6.291 4.389 15.961 1.00 88.88 113 SER A N 1
ATOM 868 C CA . SER A 1 113 ? 6.946 5.412 16.784 1.00 88.88 113 SER A CA 1
ATOM 869 C C . SER A 1 113 ? 7.479 4.860 18.114 1.00 88.88 113 SER A C 1
ATOM 871 O O . SER A 1 113 ? 8.588 5.205 18.517 1.00 88.88 113 SER A O 1
ATOM 873 N N . ASP A 1 114 ? 6.747 3.931 18.728 1.00 87.88 114 ASP A N 1
ATOM 874 C CA . ASP A 1 114 ? 7.059 3.258 19.992 1.00 87.88 114 ASP A CA 1
ATOM 875 C C . ASP A 1 114 ? 7.639 1.842 19.818 1.00 87.88 114 ASP A C 1
ATOM 877 O O . ASP A 1 114 ? 7.906 1.155 20.805 1.00 87.88 114 ASP A O 1
ATOM 881 N N . PHE A 1 115 ? 7.879 1.403 18.578 1.00 91.94 115 PHE A N 1
ATOM 882 C CA . PHE A 1 115 ? 8.467 0.099 18.279 1.00 91.94 115 PHE A CA 1
ATOM 883 C C . PHE A 1 115 ? 9.242 0.142 16.960 1.00 91.94 115 PHE A C 1
ATOM 885 O O . PHE A 1 115 ? 8.728 -0.158 15.884 1.00 91.94 115 PHE A O 1
ATOM 892 N N . GLN A 1 116 ? 10.502 0.555 17.031 1.00 93.38 116 GLN A N 1
ATOM 893 C CA . GLN A 1 116 ? 11.345 0.810 15.862 1.00 93.38 116 GLN A CA 1
ATOM 894 C C . GLN A 1 116 ? 11.763 -0.487 15.137 1.00 93.38 116 GLN A C 1
ATOM 896 O O . GLN A 1 116 ? 12.011 -1.509 15.772 1.00 93.38 116 GLN A O 1
ATOM 901 N N . PHE A 1 117 ? 11.889 -0.460 13.805 1.00 94.44 117 PHE A N 1
ATOM 902 C CA . PHE A 1 117 ? 12.253 -1.641 13.007 1.00 94.44 117 PHE A CA 1
ATOM 903 C C . PHE A 1 117 ? 13.778 -1.821 12.902 1.00 94.44 117 PHE A C 1
ATOM 905 O O . PHE A 1 117 ? 14.401 -1.512 11.886 1.00 94.44 117 PHE A O 1
ATOM 912 N N . VAL A 1 118 ? 14.388 -2.310 13.982 1.00 93.75 118 VAL A N 1
ATOM 913 C CA . VAL A 1 118 ? 15.847 -2.483 14.111 1.00 93.75 118 VAL A CA 1
ATOM 914 C C . VAL A 1 118 ? 16.374 -3.773 13.456 1.00 93.75 118 VAL A C 1
ATOM 916 O O . VAL A 1 118 ? 15.649 -4.769 13.399 1.00 93.75 118 VAL A O 1
ATOM 919 N N . PRO A 1 119 ? 17.628 -3.800 12.958 1.00 93.50 119 PRO A N 1
ATOM 920 C CA . PRO A 1 119 ? 18.325 -5.042 12.607 1.00 93.50 119 PRO A CA 1
ATOM 921 C C . PRO A 1 119 ? 18.446 -5.999 13.799 1.00 93.50 119 PRO A C 1
ATOM 923 O O . PRO A 1 119 ? 18.611 -5.569 14.941 1.00 93.50 119 PRO A O 1
ATOM 926 N N . ARG A 1 120 ? 18.364 -7.307 13.535 1.00 90.12 120 ARG A N 1
ATOM 927 C CA . ARG A 1 120 ? 18.430 -8.363 14.554 1.00 90.12 120 ARG A CA 1
ATOM 928 C C . ARG A 1 120 ? 19.461 -9.417 14.140 1.00 90.12 120 ARG A C 1
ATOM 930 O O . ARG A 1 120 ? 19.295 -9.982 13.058 1.00 90.12 120 ARG A O 1
ATOM 937 N N . PRO A 1 121 ? 20.439 -9.743 15.006 1.00 89.06 121 PRO A N 1
ATOM 938 C CA . PRO A 1 121 ? 21.382 -10.822 14.745 1.00 89.06 121 PRO A CA 1
ATOM 939 C C . PRO A 1 121 ? 20.673 -12.139 14.428 1.00 89.06 121 PRO A C 1
ATOM 941 O O . PRO A 1 121 ? 19.731 -12.530 15.125 1.00 89.06 121 PRO A O 1
ATOM 944 N N . GLY A 1 122 ? 21.121 -12.821 13.373 1.00 91.38 122 GLY A N 1
ATOM 945 C CA . GLY A 1 122 ? 20.546 -14.100 12.940 1.00 91.38 122 GLY A CA 1
ATOM 946 C C . GLY A 1 122 ? 19.215 -13.979 12.189 1.00 91.38 122 GLY A C 1
ATOM 947 O O . GLY A 1 122 ? 18.533 -14.985 11.985 1.00 91.38 122 GLY A O 1
ATOM 948 N N . ARG A 1 123 ? 18.833 -12.765 11.780 1.00 94.38 123 ARG A N 1
ATOM 949 C CA . ARG A 1 123 ? 17.732 -12.503 10.845 1.00 94.38 123 ARG A CA 1
ATOM 950 C C . ARG A 1 123 ? 18.254 -11.782 9.597 1.00 94.38 123 ARG A C 1
ATOM 952 O O . ARG A 1 123 ? 19.452 -11.756 9.338 1.00 94.38 123 ARG A O 1
ATOM 959 N N . ASP A 1 124 ? 17.357 -11.224 8.786 1.00 95.75 124 ASP A N 1
ATOM 960 C CA . ASP A 1 124 ? 17.758 -10.350 7.685 1.00 95.75 124 ASP A CA 1
ATOM 961 C C . ASP A 1 124 ? 18.185 -8.993 8.259 1.00 95.75 124 ASP A C 1
ATOM 963 O O . ASP A 1 124 ? 17.352 -8.242 8.765 1.00 95.75 124 ASP A O 1
ATOM 967 N N . GLU A 1 125 ? 19.477 -8.682 8.206 1.00 95.12 125 GLU A N 1
ATOM 968 C CA . GLU A 1 125 ? 20.052 -7.454 8.776 1.00 95.12 125 GLU A CA 1
ATOM 969 C C . GLU A 1 125 ? 20.150 -6.302 7.764 1.00 95.12 125 GLU A C 1
ATOM 971 O O . GLU A 1 125 ? 20.485 -5.177 8.130 1.00 95.12 125 GLU A O 1
ATOM 976 N N . ARG A 1 126 ? 19.808 -6.541 6.491 1.00 95.75 126 ARG A N 1
ATOM 977 C CA . ARG A 1 126 ? 19.942 -5.543 5.416 1.00 95.75 126 ARG A CA 1
ATOM 978 C C . ARG A 1 126 ? 19.072 -4.318 5.678 1.00 95.75 126 ARG A C 1
ATOM 980 O O . ARG A 1 126 ? 17.934 -4.457 6.115 1.00 95.75 126 ARG A O 1
ATOM 987 N N . ARG A 1 127 ? 19.518 -3.120 5.294 1.00 94.81 127 ARG A N 1
ATOM 988 C CA . ARG A 1 127 ? 18.690 -1.896 5.350 1.00 94.81 127 ARG A CA 1
ATOM 989 C C . ARG A 1 127 ? 17.359 -2.041 4.594 1.00 94.81 127 ARG A C 1
ATOM 991 O O . ARG A 1 127 ? 16.330 -1.558 5.062 1.00 94.81 127 ARG A O 1
ATOM 998 N N . PHE A 1 128 ? 17.374 -2.789 3.490 1.00 96.25 128 PHE A N 1
ATOM 999 C CA . PHE A 1 128 ? 16.203 -3.164 2.692 1.00 96.25 128 PHE A CA 1
ATOM 1000 C C . PHE A 1 128 ? 15.972 -4.684 2.774 1.00 96.25 128 PHE A C 1
ATOM 1002 O O . PHE A 1 128 ? 16.391 -5.425 1.872 1.00 96.25 128 PHE A O 1
ATOM 1009 N N . PRO A 1 129 ? 15.372 -5.177 3.871 1.00 96.44 129 PRO A N 1
ATOM 1010 C CA . PRO A 1 129 ? 15.134 -6.599 4.052 1.00 96.44 129 PRO A CA 1
ATOM 1011 C C . PRO A 1 129 ? 14.080 -7.159 3.101 1.00 96.44 129 PRO A C 1
ATOM 1013 O O . PRO A 1 129 ? 13.269 -6.431 2.524 1.00 96.44 129 PRO A O 1
ATOM 1016 N N . GLY A 1 130 ? 14.051 -8.486 3.010 1.00 95.19 130 GLY A N 1
ATOM 1017 C CA . GLY A 1 130 ? 12.960 -9.236 2.403 1.00 95.19 130 GLY A CA 1
ATOM 1018 C C . GLY A 1 130 ? 11.670 -9.199 3.230 1.00 95.19 130 GLY A C 1
ATOM 1019 O O . GLY A 1 130 ? 11.678 -8.965 4.441 1.00 95.19 130 GLY A O 1
ATOM 1020 N N . HIS A 1 131 ? 10.545 -9.524 2.591 1.00 92.38 131 HIS A N 1
ATOM 1021 C CA . HIS A 1 131 ? 9.219 -9.579 3.234 1.00 92.38 131 HIS A CA 1
ATOM 1022 C C . HIS A 1 131 ? 9.148 -10.458 4.493 1.00 92.38 131 HIS A C 1
ATOM 1024 O O . HIS A 1 131 ? 8.387 -10.162 5.415 1.00 92.38 131 HIS A O 1
ATOM 1030 N N . ARG A 1 132 ? 9.966 -11.518 4.567 1.00 93.00 132 ARG A N 1
ATOM 1031 C CA . ARG A 1 132 ? 10.019 -12.422 5.726 1.00 93.00 132 ARG A CA 1
ATOM 1032 C C . ARG A 1 132 ? 10.393 -11.687 7.009 1.00 93.00 132 ARG A C 1
ATOM 1034 O O . ARG A 1 132 ? 9.814 -11.973 8.053 1.00 93.00 132 ARG A O 1
ATOM 1041 N N . GLU A 1 133 ? 11.311 -10.730 6.930 1.00 95.44 133 GLU A N 1
ATOM 1042 C CA . GLU A 1 133 ? 11.748 -9.976 8.104 1.00 95.44 133 GLU A CA 1
ATOM 1043 C C . GLU A 1 133 ? 10.702 -8.959 8.546 1.00 95.44 133 GLU A C 1
ATOM 1045 O O . GLU A 1 133 ? 10.452 -8.819 9.738 1.00 95.44 133 GLU A O 1
ATOM 1050 N N . VAL A 1 134 ? 10.004 -8.331 7.597 1.00 93.19 134 VAL A N 1
ATOM 1051 C CA . VAL A 1 134 ? 8.860 -7.462 7.908 1.00 93.19 134 VAL A CA 1
ATOM 1052 C C . VAL A 1 134 ? 7.786 -8.253 8.655 1.00 93.19 134 VAL A C 1
ATOM 1054 O O . VAL A 1 134 ? 7.262 -7.804 9.671 1.00 93.19 134 VAL A O 1
ATOM 1057 N N . ARG A 1 135 ? 7.506 -9.489 8.221 1.00 91.19 135 ARG A N 1
ATOM 1058 C CA . ARG A 1 135 ? 6.592 -10.390 8.933 1.00 91.19 135 ARG A CA 1
ATOM 1059 C C . ARG A 1 135 ? 7.075 -10.711 10.348 1.00 91.19 135 ARG A C 1
ATOM 1061 O O . ARG A 1 135 ? 6.250 -10.756 11.260 1.00 91.19 135 ARG A O 1
ATOM 1068 N N . CYS A 1 136 ? 8.367 -10.975 10.537 1.00 93.00 136 CYS A N 1
ATOM 1069 C CA . CYS A 1 136 ? 8.944 -11.208 11.863 1.00 93.00 136 CYS A CA 1
ATOM 1070 C C . CYS A 1 136 ? 8.779 -9.976 12.759 1.00 93.00 136 CYS A C 1
ATOM 1072 O O . CYS A 1 136 ? 8.244 -10.102 13.856 1.00 93.00 136 CYS A O 1
ATOM 1074 N N . TYR A 1 137 ? 9.120 -8.791 12.259 1.00 93.44 137 TYR A N 1
ATOM 1075 C CA . TYR A 1 137 ? 8.932 -7.519 12.953 1.00 93.44 137 TYR A CA 1
ATOM 1076 C C . TYR A 1 137 ? 7.474 -7.277 13.378 1.00 93.44 137 TYR A C 1
ATOM 1078 O O . TYR A 1 137 ? 7.205 -6.944 14.528 1.00 93.44 137 TYR A O 1
ATOM 1086 N N . LEU A 1 138 ? 6.504 -7.524 12.495 1.00 91.12 138 LEU A N 1
ATOM 1087 C CA . LEU A 1 138 ? 5.080 -7.362 12.815 1.00 91.12 138 LEU A CA 1
ATOM 1088 C C . LEU A 1 138 ? 4.575 -8.386 13.840 1.00 91.12 138 LEU A C 1
ATOM 1090 O O . LEU A 1 138 ? 3.669 -8.096 14.625 1.00 91.12 138 LEU A O 1
ATOM 1094 N N . ARG A 1 139 ? 5.137 -9.602 13.844 1.00 89.31 139 ARG A N 1
ATOM 1095 C CA . ARG A 1 139 ? 4.849 -10.604 14.882 1.00 89.31 139 ARG A CA 1
ATOM 1096 C C . ARG A 1 139 ? 5.414 -10.178 16.227 1.00 89.31 139 ARG A C 1
ATOM 1098 O O . ARG A 1 139 ? 4.710 -10.309 17.223 1.00 89.31 139 ARG A O 1
ATOM 1105 N N . ASP A 1 140 ? 6.636 -9.667 16.227 1.00 91.44 140 ASP A N 1
ATOM 1106 C CA . ASP A 1 140 ? 7.303 -9.138 17.409 1.00 91.44 140 ASP A CA 1
ATOM 1107 C C . ASP A 1 140 ? 6.525 -7.939 17.973 1.00 91.44 140 ASP A C 1
ATOM 1109 O O . ASP A 1 140 ? 6.255 -7.914 19.167 1.00 91.44 140 ASP A O 1
ATOM 1113 N N . PHE A 1 141 ? 6.030 -7.036 17.119 1.00 90.81 141 PHE A N 1
ATOM 1114 C CA . PHE A 1 141 ? 5.112 -5.960 17.508 1.00 90.81 141 PHE A CA 1
ATOM 1115 C C . PHE A 1 141 ? 3.830 -6.512 18.153 1.00 90.81 141 PHE A C 1
ATOM 1117 O O . PHE A 1 141 ? 3.445 -6.109 19.247 1.00 90.81 141 PHE A O 1
ATOM 1124 N N . CYS A 1 142 ? 3.173 -7.493 17.521 1.00 88.56 142 CYS A N 1
ATOM 1125 C CA . CYS A 1 142 ? 1.971 -8.107 18.096 1.00 88.56 142 CYS A CA 1
ATOM 1126 C C . CYS A 1 142 ? 2.233 -8.734 19.473 1.00 88.56 142 CYS A C 1
ATOM 1128 O O . CYS A 1 142 ? 1.357 -8.680 20.334 1.00 88.56 142 CYS A O 1
ATOM 1130 N N . ALA A 1 143 ? 3.400 -9.354 19.657 1.00 87.19 143 ALA A N 1
ATOM 1131 C CA . ALA A 1 143 ? 3.803 -9.933 20.930 1.00 87.19 143 ALA A CA 1
ATOM 1132 C C . ALA A 1 143 ? 4.062 -8.833 21.968 1.00 87.19 143 ALA A C 1
ATOM 1134 O O . ALA A 1 143 ? 3.418 -8.849 23.011 1.00 87.19 143 ALA A O 1
ATOM 1135 N N . ALA A 1 144 ? 4.909 -7.850 21.636 1.00 89.31 144 ALA A N 1
ATOM 1136 C CA . ALA A 1 144 ? 5.290 -6.711 22.477 1.00 89.31 144 ALA A CA 1
ATOM 1137 C C . ALA A 1 144 ? 4.081 -5.999 23.109 1.00 89.31 144 ALA A C 1
ATOM 1139 O O . ALA A 1 144 ? 4.107 -5.634 24.282 1.00 89.31 144 ALA A O 1
ATOM 1140 N N . PHE A 1 145 ? 3.000 -5.842 22.342 1.00 87.50 145 PHE A N 1
ATOM 1141 C CA . PHE A 1 145 ? 1.794 -5.138 22.780 1.00 87.50 145 PHE A CA 1
ATOM 1142 C C . PHE A 1 145 ? 0.634 -6.060 23.197 1.00 87.50 145 PHE A C 1
ATOM 1144 O O . PHE A 1 145 ? -0.467 -5.571 23.436 1.00 87.50 145 PHE A O 1
ATOM 1151 N N . GLY A 1 146 ? 0.843 -7.380 23.290 1.00 86.69 146 GLY A N 1
ATOM 1152 C CA . GLY A 1 146 ? -0.186 -8.323 23.757 1.00 86.69 146 GLY A CA 1
ATOM 1153 C C . GLY A 1 146 ? -1.416 -8.409 22.844 1.00 86.69 146 GLY A C 1
ATOM 1154 O O . GLY A 1 146 ? -2.534 -8.634 23.298 1.00 86.69 146 GLY A O 1
ATOM 1155 N N . LEU A 1 147 ? -1.229 -8.213 21.540 1.00 85.94 147 LEU A N 1
ATOM 1156 C CA . LEU A 1 147 ? -2.322 -8.030 20.579 1.00 85.94 147 LEU A CA 1
ATOM 1157 C C . LEU A 1 147 ? -2.933 -9.345 20.087 1.00 85.94 147 LEU A C 1
ATOM 1159 O O . LEU A 1 147 ? -3.957 -9.345 19.408 1.00 85.94 147 LEU A O 1
ATOM 1163 N N . ALA A 1 148 ? -2.295 -10.477 20.389 1.00 78.62 148 ALA A N 1
ATOM 1164 C CA . ALA A 1 148 ? -2.723 -11.784 19.902 1.00 78.62 148 ALA A CA 1
ATOM 1165 C C . ALA A 1 148 ? -4.146 -12.143 20.359 1.00 78.62 148 ALA A C 1
ATOM 1167 O O . ALA A 1 148 ? -4.923 -12.642 19.546 1.00 78.62 148 ALA A O 1
ATOM 1168 N N . ASP A 1 149 ? -4.499 -11.825 21.606 1.00 80.12 149 ASP A N 1
ATOM 1169 C CA . ASP A 1 149 ? -5.795 -12.179 22.200 1.00 80.12 149 ASP A CA 1
ATOM 1170 C C . ASP A 1 149 ? -6.953 -11.338 21.644 1.00 80.12 149 ASP A C 1
ATOM 1172 O O . ASP A 1 149 ? -8.108 -11.761 21.665 1.00 80.12 149 ASP A O 1
ATOM 1176 N N . ALA A 1 150 ? -6.650 -10.163 21.087 1.00 80.75 150 ALA A N 1
ATOM 1177 C CA . ALA A 1 150 ? -7.630 -9.286 20.452 1.00 80.75 150 ALA A CA 1
ATOM 1178 C C . ALA A 1 150 ? -7.910 -9.653 18.982 1.00 80.75 150 ALA A C 1
ATOM 1180 O O . ALA A 1 150 ? -8.804 -9.077 18.359 1.00 80.75 150 ALA A O 1
ATOM 1181 N N . ILE A 1 151 ? -7.155 -10.593 18.398 1.00 85.69 151 ILE A N 1
ATOM 1182 C CA . ILE A 1 151 ? -7.216 -10.909 16.968 1.00 85.69 151 ILE A CA 1
ATOM 1183 C C . ILE A 1 151 ? -7.786 -12.311 16.751 1.00 85.69 151 ILE A C 1
ATOM 1185 O O . ILE A 1 151 ? -7.143 -13.324 17.021 1.00 85.69 151 ILE A O 1
ATOM 1189 N N . ARG A 1 152 ? -8.956 -12.379 16.109 1.00 87.06 152 ARG A N 1
ATOM 1190 C CA . ARG A 1 152 ? -9.508 -13.638 15.594 1.00 87.06 152 ARG A CA 1
ATOM 1191 C C . ARG A 1 152 ? -8.943 -13.930 14.207 1.00 87.06 152 ARG A C 1
ATOM 1193 O O . ARG A 1 152 ? -9.327 -13.320 13.211 1.00 87.06 152 ARG A O 1
ATOM 1200 N N . LEU A 1 153 ? -7.981 -14.847 14.145 1.00 86.25 153 LEU A N 1
ATOM 1201 C CA . LEU A 1 153 ? -7.447 -15.348 12.876 1.00 86.25 153 LEU A CA 1
ATOM 1202 C C . LEU A 1 153 ? -8.447 -16.284 12.193 1.00 86.25 153 LEU A C 1
ATOM 1204 O O . LEU A 1 153 ? -9.397 -16.748 12.820 1.00 86.25 153 LEU A O 1
ATOM 1208 N N . ASN A 1 154 ? -8.227 -16.558 10.901 1.00 83.94 154 ASN A N 1
ATOM 1209 C CA . ASN A 1 154 ? -9.091 -17.439 10.106 1.00 83.94 154 ASN A CA 1
ATOM 1210 C C . ASN A 1 154 ? -10.573 -17.043 10.183 1.00 83.94 154 ASN A C 1
ATOM 1212 O O . ASN A 1 154 ? -11.449 -17.892 10.174 1.00 83.94 154 ASN A O 1
ATOM 1216 N N . THR A 1 155 ? -10.855 -15.751 10.319 1.00 89.12 155 THR A N 1
ATOM 1217 C CA . THR A 1 155 ? -12.211 -15.228 10.455 1.00 89.12 155 THR A CA 1
ATOM 1218 C C . THR A 1 155 ? -12.385 -14.157 9.395 1.00 89.12 155 THR A C 1
ATOM 1220 O O . THR A 1 155 ? -11.695 -13.137 9.421 1.00 89.12 155 THR A O 1
ATOM 1223 N N . ARG A 1 156 ? -13.248 -14.414 8.412 1.00 89.25 156 ARG A N 1
ATOM 1224 C CA . ARG A 1 156 ? -13.530 -13.473 7.327 1.00 89.25 156 ARG A CA 1
ATOM 1225 C C . ARG A 1 156 ? -14.812 -12.725 7.638 1.00 89.25 156 ARG A C 1
ATOM 1227 O O . ARG A 1 156 ? -15.851 -13.339 7.852 1.00 89.25 156 ARG A O 1
ATOM 1234 N N . VAL A 1 157 ? -14.736 -11.400 7.633 1.00 92.44 157 VAL A N 1
ATOM 1235 C CA . VAL A 1 157 ? -15.922 -10.542 7.683 1.00 92.44 157 VAL A CA 1
ATOM 1236 C C . VAL A 1 157 ? -16.613 -10.615 6.326 1.00 92.44 157 VAL A C 1
ATOM 1238 O O . VAL A 1 157 ? -15.986 -10.366 5.297 1.00 92.44 157 VAL A O 1
ATOM 1241 N N . VAL A 1 158 ? -17.887 -10.997 6.332 1.00 91.88 158 VAL A N 1
ATOM 1242 C CA . VAL A 1 158 ? -18.706 -11.145 5.119 1.00 91.88 158 VAL A CA 1
ATOM 1243 C C . VAL A 1 158 ? -19.742 -10.037 4.990 1.00 91.88 158 VAL A C 1
ATOM 1245 O O . VAL A 1 158 ? -20.145 -9.725 3.875 1.00 91.88 158 VAL A O 1
ATOM 1248 N N . ARG A 1 159 ? -20.149 -9.421 6.108 1.00 95.06 159 ARG A N 1
ATOM 1249 C CA . ARG A 1 159 ? -21.063 -8.278 6.110 1.00 95.06 159 ARG A CA 1
ATOM 1250 C C . ARG A 1 159 ? -20.809 -7.359 7.300 1.00 95.06 159 ARG A C 1
ATOM 1252 O O . ARG A 1 159 ? -20.575 -7.829 8.408 1.00 95.06 159 ARG A O 1
ATOM 1259 N N . VAL A 1 160 ? -20.915 -6.063 7.064 1.00 96.69 160 VAL A N 1
ATOM 1260 C CA . VAL A 1 160 ? -20.952 -4.983 8.044 1.00 96.69 160 VAL A CA 1
ATOM 1261 C C . VAL A 1 160 ? -22.082 -4.063 7.614 1.00 96.69 160 VAL A C 1
ATOM 1263 O O . VAL A 1 160 ? -22.024 -3.518 6.516 1.00 96.69 160 VAL A O 1
ATOM 1266 N N . ALA A 1 161 ? -23.100 -3.913 8.450 1.00 96.44 161 ALA A N 1
ATOM 1267 C CA . ALA A 1 161 ? -24.239 -3.039 8.190 1.00 96.44 161 ALA A CA 1
ATOM 1268 C C . ALA A 1 161 ? -24.676 -2.353 9.487 1.00 96.44 161 ALA A C 1
ATOM 1270 O O . ALA A 1 161 ? -24.393 -2.852 10.580 1.00 96.44 161 ALA A O 1
ATOM 1271 N N . MET A 1 162 ? -25.379 -1.227 9.381 1.00 94.12 162 MET A N 1
ATOM 1272 C CA . MET A 1 162 ? -26.030 -0.629 10.549 1.00 94.12 162 MET A CA 1
ATOM 1273 C C . MET A 1 162 ? -27.020 -1.636 11.149 1.00 94.12 162 MET A C 1
ATOM 1275 O O . MET A 1 162 ? -27.793 -2.272 10.430 1.00 94.12 162 MET A O 1
ATOM 1279 N N . ALA A 1 163 ? -26.964 -1.815 12.466 1.00 88.00 163 ALA A N 1
ATOM 1280 C CA . ALA A 1 163 ? -27.884 -2.684 13.178 1.00 88.00 163 ALA A CA 1
ATOM 1281 C C . ALA A 1 163 ? -29.304 -2.089 13.133 1.00 88.00 163 ALA A C 1
ATOM 1283 O O . ALA A 1 163 ? -29.453 -0.863 13.101 1.00 88.00 163 ALA A O 1
ATOM 1284 N N . PRO A 1 164 ? -30.355 -2.927 13.162 1.00 78.69 164 PRO A N 1
ATOM 1285 C CA . PRO A 1 164 ? -31.723 -2.440 13.267 1.00 78.69 164 PRO A CA 1
ATOM 1286 C C . PRO A 1 164 ? -31.881 -1.539 14.502 1.00 78.69 164 PRO A C 1
ATOM 1288 O O . PRO A 1 164 ? -31.293 -1.851 15.546 1.00 78.69 164 PRO A O 1
ATOM 1291 N N . PRO A 1 165 ? -32.669 -0.451 14.423 1.00 67.81 165 PRO A N 1
ATOM 1292 C CA . PRO A 1 165 ? -32.938 0.368 15.594 1.00 67.81 165 PRO A CA 1
ATOM 1293 C C . PRO A 1 165 ? -33.579 -0.500 16.689 1.00 67.81 165 PRO A C 1
ATOM 1295 O O . PRO A 1 165 ? -34.403 -1.369 16.377 1.00 67.81 165 PRO A O 1
ATOM 1298 N N . PRO A 1 166 ? -33.220 -0.297 17.969 1.00 62.19 166 PRO A N 1
ATOM 1299 C CA . PRO A 1 166 ? -33.903 -0.981 19.055 1.00 62.19 166 PRO A CA 1
ATOM 1300 C C . PRO A 1 166 ? -35.404 -0.639 19.019 1.00 62.19 166 PRO A C 1
ATOM 1302 O O . PRO A 1 166 ? -35.770 0.469 18.611 1.00 62.19 166 PRO A O 1
ATOM 1305 N N . PRO A 1 167 ? -36.294 -1.562 19.434 1.00 57.97 167 PRO A N 1
ATOM 1306 C CA . PRO A 1 167 ? -37.716 -1.258 19.529 1.00 57.97 167 PRO A CA 1
ATOM 1307 C C . PRO A 1 167 ? -37.916 -0.027 20.428 1.00 57.97 167 PRO A C 1
ATOM 1309 O O . PRO A 1 167 ? -37.243 0.077 21.460 1.00 57.97 167 PRO A O 1
ATOM 1312 N N . PRO A 1 168 ? -38.803 0.916 20.054 1.00 53.50 168 PRO A N 1
ATOM 1313 C CA . PRO A 1 168 ? -38.957 2.157 20.797 1.00 53.50 168 PRO A CA 1
ATOM 1314 C C . PRO A 1 168 ? -39.327 1.856 22.258 1.00 53.50 168 PRO A C 1
ATOM 1316 O O . PRO A 1 168 ? -40.174 0.987 22.507 1.00 53.50 168 PRO A O 1
ATOM 1319 N N . PRO A 1 169 ? -38.727 2.559 23.237 1.00 54.38 169 PRO A N 1
ATOM 1320 C CA . PRO A 1 169 ? -39.173 2.482 24.619 1.00 54.38 169 PRO A CA 1
ATOM 1321 C C . PRO A 1 169 ? -40.659 2.832 24.694 1.00 54.38 169 PRO A C 1
ATOM 1323 O O . PRO A 1 169 ? -41.118 3.746 24.008 1.00 54.38 169 PRO A O 1
ATOM 1326 N N . ARG A 1 170 ? -41.416 2.142 25.556 1.00 53.00 170 ARG A N 1
ATOM 1327 C CA . ARG A 1 170 ? -42.851 2.419 25.743 1.00 53.00 170 ARG A CA 1
ATOM 1328 C C . ARG A 1 170 ? -43.152 3.852 26.199 1.00 53.00 170 ARG A C 1
ATOM 1330 O O . ARG A 1 170 ? -44.286 4.281 26.046 1.00 53.00 170 ARG A O 1
ATOM 1337 N N . GLU A 1 171 ? -42.156 4.607 26.655 1.00 58.12 171 GLU A N 1
ATOM 1338 C CA . GLU A 1 171 ? -42.236 6.053 26.854 1.00 58.12 171 GLU A CA 1
ATOM 1339 C C . GLU A 1 171 ? -40.853 6.680 26.614 1.00 58.12 171 GLU A C 1
ATOM 1341 O O . GLU A 1 171 ? -39.911 6.396 27.352 1.00 58.12 171 GLU A O 1
ATOM 1346 N N . ALA A 1 172 ? -40.704 7.546 25.608 1.00 45.06 172 ALA A N 1
ATOM 1347 C CA . ALA A 1 172 ? -39.565 8.463 25.540 1.00 45.06 172 ALA A CA 1
ATOM 1348 C C . ALA A 1 172 ? -39.944 9.760 24.814 1.00 45.06 172 ALA A C 1
ATOM 1350 O O . ALA A 1 172 ? -40.191 9.790 23.609 1.00 45.06 172 ALA A O 1
ATOM 1351 N N . ARG A 1 173 ? -39.978 10.850 25.587 1.00 43.59 173 ARG A N 1
ATOM 1352 C CA . ARG A 1 173 ? -39.972 12.228 25.096 1.00 43.59 173 ARG A CA 1
ATOM 1353 C C . ARG A 1 173 ? -38.546 12.598 24.672 1.00 43.59 173 ARG A C 1
ATOM 1355 O O . ARG A 1 173 ? -37.660 12.586 25.514 1.00 43.59 173 ARG A O 1
ATOM 1362 N N . GLY A 1 174 ? -38.396 13.035 23.422 1.00 40.22 174 GLY A N 1
ATOM 1363 C CA . GLY A 1 174 ? -37.457 14.089 23.016 1.00 40.22 174 GLY A CA 1
ATOM 1364 C C . GLY A 1 174 ? -35.997 13.710 22.725 1.00 40.22 174 GLY A C 1
ATOM 1365 O O . GLY A 1 174 ? -35.261 13.314 23.616 1.00 40.22 174 GLY A O 1
ATOM 1366 N N . GLY A 1 175 ? -35.576 14.004 21.486 1.00 43.56 175 GLY A N 1
ATOM 1367 C CA . GLY A 1 175 ? -34.226 14.479 21.145 1.00 43.56 175 GLY A CA 1
ATOM 1368 C C . GLY A 1 175 ? -33.108 13.437 21.059 1.00 43.56 175 GLY A C 1
ATOM 1369 O O . GLY A 1 175 ? -32.217 13.440 21.900 1.00 43.56 175 GLY A O 1
ATOM 1370 N N . GLY A 1 176 ? -33.103 12.601 20.016 1.00 36.50 176 GLY A N 1
ATOM 1371 C CA . GLY A 1 176 ? -31.956 11.742 19.697 1.00 36.50 176 GLY A CA 1
ATOM 1372 C C . GLY A 1 176 ? -30.877 12.504 18.923 1.00 36.50 176 GLY A C 1
ATOM 1373 O O . GLY A 1 176 ? -31.123 12.976 17.814 1.00 36.50 176 GLY A O 1
ATOM 1374 N N . THR A 1 177 ? -29.686 12.631 19.504 1.00 42.72 177 THR A N 1
ATOM 1375 C CA . THR A 1 177 ? -28.452 12.978 18.785 1.00 42.72 177 THR A CA 1
ATOM 1376 C C . THR A 1 177 ? -27.881 11.719 18.112 1.00 42.72 177 THR A C 1
ATOM 1378 O O . THR A 1 177 ? -28.240 10.601 18.465 1.00 42.72 177 THR A O 1
ATOM 1381 N N . CYS A 1 178 ? -26.991 11.884 17.129 1.00 44.44 178 CYS A N 1
ATOM 1382 C CA . CYS A 1 178 ? -26.398 10.835 16.274 1.00 44.44 178 CYS A CA 1
ATOM 1383 C C . CYS A 1 178 ? -25.539 9.759 17.015 1.00 44.44 178 CYS A C 1
ATOM 1385 O O . CYS A 1 178 ? -24.691 9.108 16.413 1.00 44.44 178 CYS A O 1
ATOM 1387 N N . SER A 1 179 ? -25.706 9.548 18.328 1.00 51.66 179 SER A N 1
ATOM 1388 C CA . SER A 1 179 ? -24.866 8.649 19.142 1.00 51.66 179 SER A CA 1
ATOM 1389 C C . SER A 1 179 ? -25.313 7.181 19.200 1.00 51.66 179 SER A C 1
ATOM 1391 O O . SER A 1 179 ? -24.666 6.389 19.886 1.00 51.66 179 SER A O 1
ATOM 1393 N N . ASP A 1 180 ? -26.384 6.798 18.500 1.00 67.69 180 ASP A N 1
ATOM 1394 C CA . ASP A 1 180 ? -27.039 5.492 18.696 1.00 67.69 180 ASP A CA 1
ATOM 1395 C C . ASP A 1 180 ? -26.806 4.473 17.570 1.00 67.69 180 ASP A C 1
ATOM 1397 O O . ASP A 1 180 ? -27.284 3.339 17.659 1.00 67.69 180 ASP A O 1
ATOM 1401 N N . VAL A 1 181 ? -26.051 4.826 16.523 1.00 83.62 181 VAL A N 1
ATOM 1402 C CA . VAL A 1 181 ? -25.742 3.883 15.437 1.00 83.62 181 VAL A CA 1
ATOM 1403 C C . VAL A 1 181 ? -24.875 2.749 15.981 1.00 83.62 181 VAL A C 1
ATOM 1405 O O . VAL A 1 181 ? -23.751 2.960 16.435 1.00 83.62 181 VAL A O 1
ATOM 1408 N N . LYS A 1 182 ? -25.404 1.526 15.921 1.00 91.12 182 LYS A N 1
ATOM 1409 C CA . LYS A 1 182 ? -24.650 0.293 16.157 1.00 91.12 182 LYS A CA 1
ATOM 1410 C C . LYS A 1 182 ? -24.405 -0.415 14.834 1.00 91.12 182 LYS A C 1
ATOM 1412 O O . LYS A 1 182 ? -25.157 -0.245 13.880 1.00 91.12 182 LYS A O 1
ATOM 1417 N N . TRP A 1 183 ? -23.386 -1.256 14.797 1.00 93.12 183 TRP A N 1
ATOM 1418 C CA . TRP A 1 183 ? -22.967 -1.990 13.613 1.00 93.12 183 TRP A CA 1
ATOM 1419 C C . TRP A 1 183 ? -23.101 -3.484 13.843 1.00 93.12 183 TRP A C 1
ATOM 1421 O O . TRP A 1 183 ? -22.469 -4.024 14.745 1.00 93.12 183 TRP A O 1
ATOM 1431 N N . GLN A 1 184 ? -23.893 -4.155 13.015 1.00 95.81 184 GLN A N 1
ATOM 1432 C CA . GLN A 1 184 ? -23.913 -5.608 12.949 1.00 95.81 184 GLN A CA 1
ATOM 1433 C C . GLN A 1 184 ? -22.783 -6.077 12.028 1.00 95.81 184 GLN A C 1
ATOM 1435 O O . GLN A 1 184 ? -22.727 -5.715 10.851 1.00 95.81 184 GLN A O 1
ATOM 1440 N N . VAL A 1 185 ? -21.889 -6.904 12.563 1.00 95.81 185 VAL A N 1
ATOM 1441 C CA . VAL A 1 185 ? -20.779 -7.518 11.834 1.00 95.81 185 VAL A CA 1
ATOM 1442 C C . VAL A 1 185 ? -21.019 -9.016 11.775 1.00 95.81 185 VAL A C 1
ATOM 1444 O O . VAL A 1 185 ? -21.079 -9.688 12.804 1.00 95.81 185 VAL A O 1
ATOM 1447 N N . ARG A 1 186 ? -21.131 -9.540 10.555 1.00 94.88 186 ARG A N 1
ATOM 1448 C CA . ARG A 1 186 ? -21.232 -10.969 10.278 1.00 94.88 186 ARG A CA 1
ATOM 1449 C C . ARG A 1 186 ? -19.893 -11.498 9.794 1.00 94.88 186 ARG A C 1
ATOM 1451 O O . ARG A 1 186 ? -19.309 -10.960 8.845 1.00 94.88 186 ARG A O 1
ATOM 1458 N N . SER A 1 187 ? -19.428 -12.582 10.401 1.00 93.19 187 SER A N 1
ATOM 1459 C CA . SER A 1 187 ? -18.169 -13.231 10.039 1.00 93.19 187 SER A CA 1
ATOM 1460 C C . SER A 1 187 ? -18.287 -14.748 9.951 1.00 93.19 187 SER A C 1
ATOM 1462 O O . SER A 1 187 ? -19.194 -15.339 10.525 1.00 93.19 187 SER A O 1
ATOM 1464 N N . VAL A 1 188 ? -17.377 -15.374 9.211 1.00 91.31 188 VAL A N 1
ATOM 1465 C CA . VAL A 1 188 ? -17.312 -16.829 9.013 1.00 91.31 188 VAL A CA 1
ATOM 1466 C C . VAL A 1 188 ? -15.911 -17.337 9.322 1.00 91.31 188 VAL A C 1
ATOM 1468 O O . VAL A 1 188 ? -14.925 -16.640 9.048 1.00 91.31 188 VAL A O 1
ATOM 1471 N N . HIS A 1 189 ? -15.808 -18.545 9.877 1.00 88.75 189 HIS A N 1
ATOM 1472 C CA . HIS A 1 189 ? -14.515 -19.206 10.004 1.00 88.75 189 HIS A CA 1
ATOM 1473 C C . HIS A 1 189 ? -14.037 -19.657 8.622 1.00 88.75 189 HIS A C 1
ATOM 1475 O O . HIS A 1 189 ? -14.836 -20.066 7.783 1.00 88.75 189 HIS A O 1
ATOM 1481 N N . VAL A 1 190 ? -12.737 -19.550 8.369 1.00 84.56 190 VAL A N 1
ATOM 1482 C CA . VAL A 1 190 ? -12.122 -19.912 7.093 1.00 84.56 190 VAL A CA 1
ATOM 1483 C C . VAL A 1 190 ? -11.080 -20.989 7.331 1.00 84.56 190 VAL A C 1
ATOM 1485 O O . VAL A 1 190 ? -10.046 -20.735 7.954 1.00 84.56 190 VAL A O 1
ATOM 1488 N N . GLY A 1 191 ? -11.340 -22.166 6.774 1.00 79.19 191 GLY A N 1
ATOM 1489 C CA . GLY A 1 191 ? -10.449 -23.309 6.837 1.00 79.19 191 GLY A CA 1
ATOM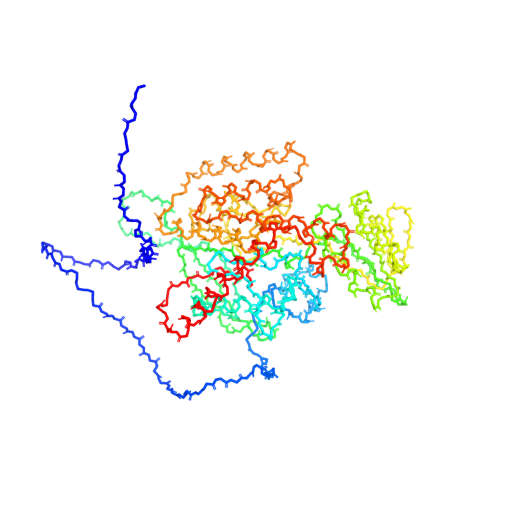 1490 C C . GLY A 1 191 ? -9.117 -23.096 6.100 1.00 79.19 191 GLY A C 1
ATOM 1491 O O . GLY A 1 191 ? -8.925 -22.110 5.368 1.00 79.19 191 GLY A O 1
ATOM 1492 N N . PRO A 1 192 ? -8.169 -24.039 6.242 1.00 70.75 192 PRO A N 1
ATOM 1493 C CA . PRO A 1 192 ? -6.861 -23.997 5.575 1.00 70.75 192 PRO A CA 1
ATOM 1494 C C . PRO A 1 192 ? -6.958 -23.855 4.046 1.00 70.75 192 PRO A C 1
ATOM 1496 O O . PRO A 1 192 ? -6.198 -23.092 3.430 1.00 70.75 192 PRO A O 1
ATOM 1499 N N . ASP A 1 193 ? -7.959 -24.511 3.460 1.00 70.25 193 ASP A N 1
ATOM 1500 C CA . ASP A 1 193 ? -8.213 -24.543 2.017 1.00 70.25 193 ASP A CA 1
ATOM 1501 C C . ASP A 1 193 ? -8.960 -23.296 1.519 1.00 70.25 193 ASP A C 1
ATOM 1503 O O . ASP A 1 193 ? -9.142 -23.095 0.322 1.00 70.25 193 ASP A O 1
ATOM 1507 N N . GLY A 1 194 ? -9.346 -22.394 2.430 1.00 69.44 194 GLY A N 1
ATOM 1508 C CA . GLY A 1 194 ? -10.108 -21.185 2.115 1.00 69.44 194 GLY A CA 1
ATOM 1509 C C . GLY A 1 194 ? -11.622 -21.371 2.086 1.00 69.44 194 GLY A C 1
ATOM 1510 O O . GLY A 1 194 ? -12.325 -20.385 1.870 1.00 69.44 194 GLY A O 1
ATOM 1511 N N . GLY A 1 195 ? -12.109 -22.589 2.336 1.00 74.81 195 GLY A N 1
ATOM 1512 C CA . GLY A 1 195 ? -13.529 -22.872 2.531 1.00 74.81 195 GLY A CA 1
ATOM 1513 C C . GLY A 1 195 ? -14.081 -22.210 3.793 1.00 74.81 195 GLY A C 1
ATOM 1514 O O . GLY A 1 195 ? -13.350 -21.986 4.759 1.00 74.81 195 GLY A O 1
ATOM 1515 N N . GLU A 1 196 ? -15.366 -21.868 3.763 1.00 83.44 196 GLU A N 1
ATOM 1516 C CA . GLU A 1 196 ? -16.090 -21.405 4.947 1.00 83.44 196 GLU A CA 1
ATOM 1517 C C . GLU A 1 196 ? -16.470 -22.613 5.807 1.00 83.44 196 GLU A C 1
ATOM 1519 O O . GLU A 1 196 ? -17.006 -23.597 5.300 1.00 83.44 196 GLU A O 1
ATOM 1524 N N . GLU A 1 197 ? -16.179 -22.539 7.101 1.00 80.81 197 GLU A N 1
ATOM 1525 C CA . GLU A 1 197 ? -16.472 -23.598 8.063 1.00 80.81 197 GLU A CA 1
ATOM 1526 C C . GLU A 1 197 ? -17.435 -23.088 9.138 1.00 80.81 197 GLU A C 1
ATOM 1528 O O . GLU A 1 197 ? -17.284 -21.984 9.668 1.00 80.81 197 GLU A O 1
ATOM 1533 N N . GLY A 1 198 ? -18.409 -23.925 9.493 1.00 80.56 198 GLY A N 1
ATOM 1534 C CA . GLY A 1 198 ? -19.385 -23.628 10.538 1.00 80.56 198 GLY A CA 1
ATOM 1535 C C . GLY A 1 198 ? -20.440 -22.589 10.147 1.00 80.56 198 GLY A C 1
ATOM 1536 O O . GLY A 1 198 ? -20.529 -22.126 9.010 1.00 80.56 198 GLY A O 1
ATOM 1537 N N . SER A 1 199 ? -21.289 -22.247 11.116 1.00 85.31 199 SER A N 1
ATOM 1538 C CA . SER A 1 199 ? -22.303 -21.208 10.950 1.00 85.31 199 SER A CA 1
ATOM 1539 C C . SER A 1 199 ? -21.684 -19.809 11.087 1.00 85.31 199 SER A C 1
ATOM 1541 O O . SER A 1 199 ? -20.841 -19.608 11.966 1.00 85.31 199 SER A O 1
ATOM 1543 N N . PRO A 1 200 ? -22.135 -18.819 10.299 1.00 91.31 200 PRO A N 1
ATOM 1544 C CA . PRO A 1 200 ? -21.732 -17.429 10.477 1.00 91.31 200 PRO A CA 1
ATOM 1545 C C . PRO A 1 200 ? -22.030 -16.921 11.890 1.00 91.31 200 PRO A C 1
ATOM 1547 O O . PRO A 1 200 ? -23.089 -17.209 12.447 1.00 91.31 200 PRO A O 1
ATOM 1550 N N . THR A 1 201 ? -21.113 -16.136 12.447 1.00 92.94 201 THR A N 1
ATOM 1551 C CA . THR A 1 201 ? -21.303 -15.424 13.712 1.00 92.94 201 THR A CA 1
ATOM 1552 C C . THR A 1 201 ? -21.740 -13.993 13.439 1.00 92.94 201 THR A C 1
ATOM 1554 O O . THR A 1 201 ? -21.236 -13.359 12.511 1.00 92.94 201 THR A O 1
ATOM 1557 N N . GLU A 1 202 ? -22.658 -13.475 14.253 1.00 94.38 202 GLU A N 1
ATOM 1558 C CA . GLU A 1 202 ? -23.095 -12.080 14.208 1.00 94.38 202 GLU A CA 1
ATOM 1559 C C . GLU A 1 202 ? -22.853 -11.411 15.557 1.00 94.38 202 GLU A C 1
ATOM 1561 O O . GLU A 1 202 ? -23.232 -11.933 16.605 1.00 94.38 202 GLU A O 1
ATOM 1566 N N . GLU A 1 203 ? -22.221 -10.244 15.520 1.00 93.38 203 GLU A N 1
ATOM 1567 C CA . GLU A 1 203 ? -21.902 -9.438 16.694 1.00 93.38 203 GLU A CA 1
ATOM 1568 C C . GLU A 1 203 ? -22.245 -7.974 16.432 1.00 93.38 203 GLU A C 1
ATOM 1570 O O . GLU A 1 203 ? -22.207 -7.506 15.293 1.00 93.38 203 GLU A O 1
ATOM 1575 N N . VAL A 1 204 ? -22.584 -7.249 17.498 1.00 93.69 204 VAL A N 1
ATOM 1576 C CA . VAL A 1 204 ? -22.947 -5.832 17.431 1.00 93.69 204 VAL A CA 1
ATOM 1577 C C . VAL A 1 204 ? -21.858 -4.990 18.083 1.00 93.69 204 VAL A C 1
ATOM 1579 O O . VAL A 1 204 ? -21.436 -5.277 19.203 1.00 93.69 204 VAL A O 1
ATOM 1582 N N . PHE A 1 205 ? -21.429 -3.941 17.387 1.00 93.62 205 PHE A N 1
ATOM 1583 C CA . PHE A 1 205 ? -20.366 -3.035 17.809 1.00 93.62 205 PHE A CA 1
ATOM 1584 C C . PHE A 1 205 ? -20.843 -1.585 17.819 1.00 93.62 205 PHE A C 1
ATOM 1586 O O . PHE A 1 205 ? -21.655 -1.178 16.992 1.00 93.62 205 PHE A O 1
ATOM 1593 N N . ASP A 1 206 ? -20.300 -0.786 18.734 1.00 91.38 206 ASP A N 1
ATOM 1594 C CA . ASP A 1 206 ? -20.548 0.661 18.781 1.00 91.38 206 ASP A CA 1
ATOM 1595 C C . ASP A 1 206 ? -19.849 1.403 17.636 1.00 91.38 206 ASP A C 1
ATOM 1597 O O . ASP A 1 206 ? -20.311 2.447 17.184 1.00 91.38 206 ASP A O 1
ATOM 1601 N N . ALA A 1 207 ? -18.725 0.860 17.166 1.00 94.88 207 ALA A N 1
ATOM 1602 C CA . ALA A 1 207 ? -17.968 1.419 16.063 1.00 94.88 207 ALA A CA 1
ATOM 1603 C C . ALA A 1 207 ? -17.243 0.333 15.261 1.00 94.88 207 ALA A C 1
ATOM 1605 O O . ALA A 1 207 ? -16.850 -0.703 15.801 1.00 94.88 207 ALA A O 1
ATOM 1606 N N . VAL A 1 208 ? -17.014 0.607 13.978 1.00 96.88 208 VAL A N 1
ATOM 1607 C CA . VAL A 1 208 ? -16.228 -0.220 13.061 1.00 96.88 208 VAL A CA 1
ATOM 1608 C C . VAL A 1 208 ? -15.084 0.604 12.477 1.00 96.88 208 VAL A C 1
ATOM 1610 O O . VAL A 1 208 ? -15.277 1.701 11.951 1.00 96.88 208 VAL A O 1
ATOM 1613 N N . VAL A 1 209 ? -13.876 0.043 12.540 1.00 98.06 2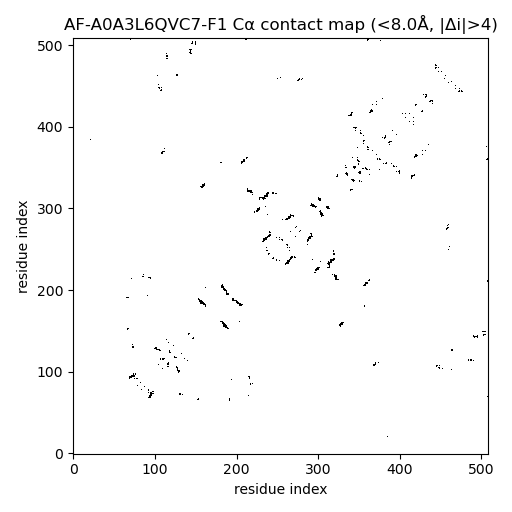09 VAL A N 1
ATOM 1614 C CA . VAL A 1 209 ? -12.685 0.586 11.878 1.00 98.06 209 VAL A CA 1
ATOM 1615 C C . VAL A 1 209 ? -12.306 -0.335 10.723 1.00 98.06 209 VAL A C 1
ATOM 1617 O O . VAL A 1 209 ? -11.878 -1.471 10.931 1.00 98.06 209 VAL A O 1
ATOM 1620 N N . VAL A 1 210 ? -12.462 0.146 9.494 1.00 97.50 210 VAL A N 1
ATOM 1621 C CA . VAL A 1 210 ? -12.145 -0.599 8.275 1.00 97.50 210 VAL A CA 1
ATOM 1622 C C . VAL A 1 210 ? -10.654 -0.462 7.969 1.00 97.50 210 VAL A C 1
ATOM 1624 O O . VAL A 1 210 ? -10.149 0.634 7.738 1.00 97.50 210 VAL A O 1
ATOM 1627 N N . ALA A 1 211 ? -9.946 -1.592 7.966 1.00 94.69 211 ALA A N 1
ATOM 1628 C CA . ALA A 1 211 ? -8.502 -1.662 7.730 1.00 94.69 211 ALA A CA 1
ATOM 1629 C C . ALA A 1 211 ? -8.123 -2.871 6.854 1.00 94.69 211 ALA A C 1
ATOM 1631 O O . ALA A 1 211 ? -7.126 -3.534 7.109 1.00 94.69 211 ALA A O 1
ATOM 1632 N N . ASN A 1 212 ? -8.934 -3.212 5.846 1.00 91.00 212 ASN A N 1
ATOM 1633 C CA . ASN A 1 212 ? -8.744 -4.413 5.020 1.00 91.00 212 ASN A CA 1
ATOM 1634 C C . ASN A 1 212 ? -7.682 -4.272 3.914 1.00 91.00 212 ASN A C 1
ATOM 1636 O O . ASN A 1 212 ? -7.506 -5.208 3.141 1.00 91.00 212 ASN A O 1
ATOM 1640 N N . GLY A 1 213 ? -6.999 -3.128 3.821 1.00 89.44 213 GLY A N 1
ATOM 1641 C CA . GLY A 1 213 ? -6.024 -2.849 2.766 1.00 89.44 213 GLY A CA 1
ATOM 1642 C C . GLY A 1 213 ? -6.654 -2.642 1.383 1.00 89.44 213 GLY A C 1
ATOM 1643 O O . GLY A 1 213 ? -7.863 -2.761 1.192 1.00 89.44 213 GLY A O 1
ATOM 1644 N N . HIS A 1 214 ? -5.818 -2.292 0.403 1.00 90.12 214 HIS A N 1
ATOM 1645 C CA . HIS A 1 214 ? -6.266 -1.952 -0.956 1.00 90.12 214 HIS A CA 1
ATOM 1646 C C . HIS A 1 214 ? -5.258 -2.348 -2.054 1.00 90.12 214 HIS A C 1
ATOM 1648 O O . HIS A 1 214 ? -5.250 -1.771 -3.141 1.00 90.12 214 HIS A O 1
ATOM 1654 N N . TYR A 1 215 ? -4.394 -3.328 -1.771 1.00 88.50 215 TYR A N 1
ATOM 1655 C CA . TYR A 1 215 ? -3.396 -3.865 -2.709 1.00 88.50 215 TYR A CA 1
ATOM 1656 C C . TYR A 1 215 ? -3.660 -5.334 -3.065 1.00 88.50 215 TYR A C 1
ATOM 1658 O O . TYR A 1 215 ? -2.724 -6.097 -3.290 1.00 88.50 215 TYR A O 1
ATOM 1666 N N . SER A 1 216 ? -4.937 -5.725 -3.100 1.00 87.06 216 SER A N 1
ATOM 1667 C CA . SER A 1 216 ? -5.354 -7.113 -3.348 1.00 87.06 216 SER A CA 1
ATOM 1668 C C . SER A 1 216 ? -6.251 -7.241 -4.574 1.00 87.06 216 SER A C 1
ATOM 1670 O O . SER A 1 216 ? -5.987 -8.079 -5.422 1.00 87.06 216 SER A O 1
ATOM 1672 N N . GLN A 1 217 ? -7.276 -6.391 -4.727 1.00 88.00 217 GLN A N 1
ATOM 1673 C CA . GLN A 1 217 ? -8.171 -6.469 -5.887 1.00 88.00 217 GLN A CA 1
ATOM 1674 C C . GLN A 1 217 ? -7.513 -5.826 -7.120 1.00 88.00 217 GLN A C 1
ATOM 1676 O O . GLN A 1 217 ? -7.325 -4.604 -7.120 1.00 88.00 217 GLN A O 1
ATOM 1681 N N . PRO A 1 218 ? -7.148 -6.587 -8.168 1.00 86.38 218 PRO A N 1
ATOM 1682 C CA . PRO A 1 218 ? -6.389 -6.052 -9.291 1.00 86.38 218 PRO A CA 1
ATOM 1683 C C . PRO A 1 218 ? -7.231 -5.098 -10.138 1.00 86.38 218 PRO A C 1
ATOM 1685 O O . PRO A 1 218 ? -8.425 -5.291 -10.370 1.00 86.38 218 PRO A O 1
ATOM 1688 N N . ARG A 1 219 ? -6.581 -4.055 -10.655 1.00 83.88 219 ARG A N 1
ATOM 1689 C CA . ARG A 1 219 ? -7.182 -3.119 -11.601 1.00 83.88 219 ARG A CA 1
ATOM 1690 C C . ARG A 1 219 ? -6.857 -3.553 -13.018 1.00 83.88 219 ARG A C 1
ATOM 1692 O O . ARG A 1 219 ? -5.783 -3.246 -13.536 1.00 83.88 219 ARG A O 1
ATOM 1699 N N . LEU A 1 220 ? -7.813 -4.184 -13.681 1.00 78.44 220 LEU A N 1
ATOM 1700 C CA . LEU A 1 220 ? -7.656 -4.623 -15.063 1.00 78.44 220 LEU A CA 1
ATOM 1701 C C . LEU A 1 220 ? -8.329 -3.673 -16.050 1.00 78.44 220 LEU A C 1
ATOM 1703 O O . LEU A 1 220 ? -9.284 -2.965 -15.735 1.00 78.44 220 LEU A O 1
ATOM 1707 N N . ARG A 1 221 ? -7.842 -3.693 -17.290 1.00 65.12 221 ARG A N 1
ATOM 1708 C CA . ARG A 1 221 ? -8.612 -3.244 -18.452 1.00 65.12 221 ARG A CA 1
ATOM 1709 C C . ARG A 1 221 ? -8.919 -4.492 -19.261 1.00 65.12 221 ARG A C 1
ATOM 1711 O O . ARG A 1 221 ? -7.985 -5.131 -19.733 1.00 65.12 221 ARG A O 1
ATOM 1718 N N . ALA A 1 222 ? -10.192 -4.863 -19.345 1.00 51.09 222 ALA A N 1
ATOM 1719 C CA . ALA A 1 222 ? -10.606 -6.096 -19.998 1.00 51.09 222 ALA A CA 1
ATOM 1720 C C . ALA A 1 222 ? -10.117 -6.145 -21.457 1.00 51.09 222 ALA A C 1
ATOM 1722 O O . ALA A 1 222 ? -10.367 -5.222 -22.227 1.00 51.09 222 ALA A O 1
ATOM 1723 N N . SER A 1 223 ? -9.474 -7.246 -21.839 1.00 54.44 223 SER A N 1
ATOM 1724 C CA . SER A 1 223 ? -9.364 -7.686 -23.232 1.00 54.44 223 SER A CA 1
ATOM 1725 C C . SER A 1 223 ? -9.856 -9.127 -23.284 1.00 54.44 223 SER A C 1
ATOM 1727 O O . SER A 1 223 ? -9.278 -9.995 -22.635 1.00 54.44 223 SER A O 1
ATOM 1729 N N . LYS A 1 224 ? -10.957 -9.370 -23.998 1.00 52.06 224 LYS A N 1
ATOM 1730 C CA . LYS A 1 224 ? -11.688 -10.649 -23.965 1.00 52.06 224 LYS A CA 1
ATOM 1731 C C . LYS A 1 224 ? -11.100 -11.739 -24.878 1.00 52.06 224 LYS A C 1
ATOM 1733 O O . LYS A 1 224 ? -11.613 -12.849 -24.875 1.00 52.06 224 LYS A O 1
ATOM 1738 N N . GLU A 1 225 ? -10.054 -11.443 -25.651 1.00 55.88 225 GLU A N 1
ATOM 1739 C CA . GLU A 1 225 ? -9.737 -12.214 -26.869 1.00 55.88 225 GLU A CA 1
ATOM 1740 C C . GLU A 1 225 ? -8.315 -12.793 -26.941 1.00 55.88 225 GLU A C 1
ATOM 1742 O O . GLU A 1 225 ? -7.968 -13.419 -27.940 1.00 55.88 225 GLU A O 1
ATOM 1747 N N . TRP A 1 226 ? -7.481 -12.624 -25.912 1.00 63.31 226 TRP A N 1
ATOM 1748 C CA . TRP A 1 226 ? -6.112 -13.145 -25.958 1.00 63.31 226 TRP A CA 1
ATOM 1749 C C . TRP A 1 226 ? -6.058 -14.630 -25.584 1.00 63.31 226 TRP A C 1
ATOM 1751 O O . TRP A 1 226 ? -6.560 -15.032 -24.531 1.00 63.31 226 TRP A O 1
ATOM 1761 N N . ARG A 1 227 ? -5.420 -15.435 -26.436 1.00 56.88 227 ARG A N 1
ATOM 1762 C CA . ARG A 1 227 ? -5.000 -16.807 -26.134 1.00 56.88 227 ARG A CA 1
ATOM 1763 C C . ARG A 1 227 ? -3.481 -16.858 -26.251 1.00 56.88 227 ARG A C 1
ATOM 1765 O O . ARG A 1 227 ? -2.929 -16.319 -27.205 1.00 56.88 227 ARG A O 1
ATOM 1772 N N . CYS A 1 228 ? -2.827 -17.483 -25.275 1.00 52.19 228 CYS A N 1
ATOM 1773 C CA . CYS A 1 228 ? -1.389 -17.730 -25.311 1.00 52.19 228 CYS A CA 1
ATOM 1774 C C . CYS A 1 228 ? -1.041 -18.519 -26.586 1.00 52.19 228 CYS A C 1
ATOM 1776 O O . CYS A 1 228 ? -1.668 -19.545 -26.867 1.00 52.19 228 CYS A O 1
ATOM 1778 N N . GLY A 1 229 ? -0.087 -18.015 -27.373 1.00 49.81 229 GLY A N 1
ATOM 1779 C CA . GLY A 1 229 ? 0.460 -18.746 -28.511 1.00 49.81 229 GLY A CA 1
ATOM 1780 C C . GLY A 1 229 ? 1.365 -19.862 -28.000 1.00 49.81 229 GLY A C 1
ATOM 1781 O O . GLY A 1 229 ? 2.193 -19.633 -27.126 1.00 49.81 229 GLY A O 1
ATOM 1782 N N . ALA A 1 230 ? 1.209 -21.081 -28.511 1.00 37.56 230 ALA A N 1
ATOM 1783 C CA . ALA A 1 230 ? 2.093 -22.182 -28.148 1.00 37.56 230 ALA A CA 1
ATOM 1784 C C . ALA A 1 230 ? 3.476 -21.974 -28.796 1.00 37.56 230 ALA A C 1
ATOM 1786 O O . ALA A 1 230 ? 3.679 -22.382 -29.938 1.00 37.56 230 ALA A O 1
ATOM 1787 N N . GLY A 1 231 ? 4.419 -21.337 -28.088 1.00 37.41 231 GLY A N 1
ATOM 1788 C CA . GLY A 1 231 ? 5.840 -21.368 -28.449 1.00 37.41 231 GLY A CA 1
ATOM 1789 C C . GLY A 1 231 ? 6.691 -20.150 -28.057 1.00 37.41 231 GLY A C 1
ATOM 1790 O O . GLY A 1 231 ? 6.769 -19.194 -28.821 1.00 37.41 231 GLY A O 1
ATOM 1791 N N . GLY A 1 232 ? 7.483 -20.300 -26.984 1.00 38.31 232 GLY A N 1
ATOM 1792 C CA . GLY A 1 232 ? 8.774 -19.621 -26.759 1.00 38.31 232 GLY A CA 1
ATOM 1793 C C . GLY A 1 232 ? 8.797 -18.416 -25.797 1.00 38.31 232 GLY A C 1
ATOM 1794 O O . GLY A 1 232 ? 8.441 -17.324 -26.212 1.00 38.31 232 GLY A O 1
ATOM 1795 N N . SER A 1 233 ? 9.401 -18.614 -24.604 1.00 45.81 233 SER A N 1
ATOM 1796 C CA . SER A 1 233 ? 9.500 -17.748 -23.389 1.00 45.81 233 SER A CA 1
ATOM 1797 C C . SER A 1 233 ? 9.651 -16.209 -23.558 1.00 45.81 233 SER A C 1
ATOM 1799 O O . SER A 1 233 ? 10.702 -15.646 -23.259 1.00 45.81 233 SER A O 1
ATOM 1801 N N . CYS A 1 234 ? 8.601 -15.483 -23.937 1.00 48.44 234 CYS A N 1
ATOM 1802 C CA . CYS A 1 234 ? 8.530 -14.015 -23.928 1.00 48.44 234 CYS A CA 1
ATOM 1803 C C . CYS A 1 234 ? 7.448 -13.524 -22.947 1.00 48.44 234 CYS A C 1
ATOM 1805 O O . CYS A 1 234 ? 6.281 -13.914 -23.045 1.00 48.44 234 CYS A O 1
ATOM 1807 N N . THR A 1 235 ? 7.815 -12.637 -22.008 1.00 58.38 235 THR A N 1
ATOM 1808 C CA . THR A 1 235 ? 6.866 -12.037 -21.046 1.00 58.38 235 THR A CA 1
ATOM 1809 C C . THR A 1 235 ? 6.686 -10.542 -21.302 1.00 58.38 235 THR A C 1
ATOM 1811 O O . THR A 1 235 ? 7.635 -9.763 -21.211 1.00 58.38 235 THR A O 1
ATOM 1814 N N . ALA A 1 236 ? 5.450 -10.115 -21.568 1.00 54.88 236 ALA A N 1
ATOM 1815 C CA . ALA A 1 236 ? 5.093 -8.705 -21.686 1.00 54.88 236 ALA A CA 1
ATOM 1816 C C . ALA A 1 236 ? 4.495 -8.181 -20.370 1.00 54.88 236 ALA A C 1
ATOM 1818 O O . ALA A 1 236 ? 3.473 -8.661 -19.884 1.00 54.88 236 ALA A O 1
ATOM 1819 N N . THR A 1 237 ? 5.105 -7.156 -19.787 1.00 56.56 237 THR A N 1
ATOM 1820 C CA . THR A 1 237 ? 4.626 -6.484 -18.576 1.00 56.56 237 THR A CA 1
ATOM 1821 C C . THR A 1 237 ? 3.925 -5.184 -18.953 1.00 56.56 237 THR A C 1
ATOM 1823 O O . THR A 1 237 ? 4.509 -4.251 -19.506 1.00 56.56 237 THR A O 1
ATOM 1826 N N . ARG A 1 238 ? 2.630 -5.084 -18.645 1.00 54.28 238 ARG A N 1
ATOM 1827 C CA . ARG A 1 238 ? 1.850 -3.873 -18.917 1.00 54.28 238 ARG A CA 1
ATOM 1828 C C . ARG A 1 238 ? 1.859 -2.961 -17.696 1.00 54.28 238 ARG A C 1
ATOM 1830 O O . ARG A 1 238 ? 1.250 -3.289 -16.679 1.00 54.28 238 ARG A O 1
ATOM 1837 N N . THR A 1 239 ? 2.479 -1.788 -17.813 1.00 54.09 239 THR A N 1
ATOM 1838 C CA . THR A 1 239 ? 2.585 -0.810 -16.719 1.00 54.09 239 THR A CA 1
ATOM 1839 C C . THR A 1 239 ? 1.744 0.446 -16.975 1.00 54.09 239 THR A C 1
ATOM 1841 O O . THR A 1 239 ? 1.594 0.944 -18.096 1.00 54.09 239 THR A O 1
ATOM 1844 N N . GLY A 1 240 ? 1.149 0.986 -15.910 1.00 45.88 240 GLY A N 1
ATOM 1845 C CA . GLY A 1 240 ? 0.518 2.306 -15.931 1.00 45.88 240 GLY A CA 1
ATOM 1846 C C . GLY A 1 240 ? 1.548 3.389 -15.619 1.00 45.88 240 GLY A C 1
ATOM 1847 O O . GLY A 1 240 ? 1.819 3.651 -14.455 1.00 45.88 240 GLY A O 1
ATOM 1848 N N . CYS A 1 241 ? 2.118 4.039 -16.633 1.00 38.59 241 CYS A N 1
ATOM 1849 C CA . CYS A 1 241 ? 3.207 5.016 -16.464 1.00 38.59 241 CYS A CA 1
ATOM 1850 C C . CYS A 1 241 ? 2.755 6.402 -15.929 1.00 38.59 241 CYS A C 1
ATOM 1852 O O . CYS A 1 241 ? 3.014 7.434 -16.531 1.00 38.59 241 CYS A O 1
ATOM 1854 N N . ARG A 1 242 ? 2.025 6.454 -14.809 1.00 35.25 242 ARG A N 1
ATOM 1855 C CA . ARG A 1 242 ? 1.831 7.690 -14.008 1.00 35.25 242 ARG A CA 1
ATOM 1856 C C . ARG A 1 242 ? 1.847 7.438 -12.491 1.00 35.25 242 ARG A C 1
ATOM 1858 O O . ARG A 1 242 ? 1.714 8.379 -11.718 1.00 35.25 242 ARG A O 1
ATOM 1865 N N . THR A 1 243 ? 1.985 6.189 -12.048 1.00 38.19 243 THR A N 1
ATOM 1866 C CA . THR A 1 243 ? 1.719 5.757 -10.665 1.00 38.19 243 THR A CA 1
ATOM 1867 C C . THR A 1 243 ? 2.881 4.937 -10.099 1.00 38.19 243 THR A C 1
ATOM 1869 O O . THR A 1 243 ? 3.634 4.354 -10.872 1.00 38.19 243 THR A O 1
ATOM 1872 N N . PRO A 1 244 ? 3.024 4.803 -8.764 1.00 35.91 244 PRO A N 1
ATOM 1873 C CA . PRO A 1 244 ? 4.040 3.933 -8.167 1.00 35.91 244 PRO A CA 1
ATOM 1874 C C . PRO A 1 244 ? 3.784 2.458 -8.482 1.00 35.91 244 PRO A C 1
ATOM 1876 O O . PRO A 1 244 ? 4.657 1.634 -8.315 1.00 35.91 244 PRO A O 1
ATOM 1879 N N . THR A 1 245 ? 2.623 2.095 -9.023 1.00 40.78 245 THR A N 1
ATOM 1880 C CA . THR A 1 245 ? 2.397 0.761 -9.601 1.00 40.78 245 THR A CA 1
ATOM 1881 C C . THR A 1 245 ? 3.318 0.479 -10.800 1.00 40.78 245 THR A C 1
ATOM 1883 O O . THR A 1 245 ? 3.449 -0.667 -11.213 1.00 40.78 245 THR A O 1
ATOM 1886 N N . ALA A 1 246 ? 3.984 1.501 -11.353 1.00 59.59 246 ALA A N 1
ATOM 1887 C CA . ALA A 1 246 ? 5.097 1.330 -12.280 1.00 59.59 246 ALA A CA 1
ATOM 1888 C C . ALA A 1 246 ? 6.356 0.751 -11.598 1.00 59.59 246 ALA A C 1
ATOM 1890 O O . ALA A 1 246 ? 7.108 0.043 -12.261 1.00 59.59 246 ALA A O 1
ATOM 1891 N N . THR A 1 247 ? 6.567 0.964 -10.287 1.00 70.38 247 THR A N 1
ATOM 1892 C CA . THR A 1 247 ? 7.740 0.430 -9.567 1.00 70.38 247 THR A CA 1
ATOM 1893 C C . THR A 1 247 ? 7.671 -1.086 -9.424 1.00 70.38 247 THR A C 1
ATOM 1895 O O . THR A 1 247 ? 8.651 -1.759 -9.713 1.00 70.38 247 THR A O 1
ATOM 1898 N N . SER A 1 248 ? 6.499 -1.645 -9.091 1.00 80.75 248 SER A N 1
ATOM 1899 C CA . SER A 1 248 ? 6.319 -3.104 -9.046 1.00 80.75 248 SER A CA 1
ATOM 1900 C C . SER A 1 248 ? 6.484 -3.750 -10.420 1.00 80.75 248 SER A C 1
ATOM 1902 O O . SER A 1 248 ? 6.975 -4.866 -10.510 1.00 80.75 248 SER A O 1
ATOM 1904 N N . GLY A 1 249 ? 6.090 -3.052 -11.494 1.00 84.31 249 GLY A N 1
ATOM 1905 C CA . GLY A 1 249 ? 6.303 -3.534 -12.859 1.00 84.31 249 GLY A CA 1
ATOM 1906 C C . GLY A 1 249 ? 7.781 -3.682 -13.206 1.00 84.31 249 GLY A C 1
ATOM 1907 O O . GLY A 1 249 ? 8.153 -4.670 -13.828 1.00 84.31 249 GLY A O 1
ATOM 1908 N N . LEU A 1 250 ? 8.609 -2.740 -12.751 1.00 86.94 250 LEU A N 1
ATOM 1909 C CA . LEU A 1 250 ? 10.051 -2.794 -12.955 1.00 86.94 250 LEU A CA 1
ATOM 1910 C C . LEU A 1 250 ? 10.726 -3.855 -12.076 1.00 86.94 250 LEU A C 1
ATOM 1912 O O . LEU A 1 250 ? 11.578 -4.580 -12.572 1.00 86.94 250 LEU A O 1
ATOM 1916 N N . ASP A 1 251 ? 10.316 -4.001 -10.811 1.00 88.62 251 ASP A N 1
ATOM 1917 C CA . ASP A 1 251 ? 10.860 -5.054 -9.936 1.00 88.62 251 ASP A CA 1
ATOM 1918 C C . ASP A 1 251 ? 10.532 -6.459 -10.445 1.00 88.62 251 ASP A C 1
ATOM 1920 O O . ASP A 1 251 ? 11.396 -7.329 -10.465 1.00 88.62 251 ASP A O 1
ATOM 1924 N N . ILE A 1 252 ? 9.292 -6.679 -10.893 1.00 89.94 252 ILE A N 1
ATOM 1925 C CA . ILE A 1 252 ? 8.887 -7.958 -11.486 1.00 89.94 252 ILE A CA 1
ATOM 1926 C C . ILE A 1 252 ? 9.668 -8.204 -12.778 1.00 89.94 252 ILE A C 1
ATOM 1928 O O . ILE A 1 252 ? 10.117 -9.320 -13.010 1.00 89.94 252 ILE A O 1
ATOM 1932 N N . ALA A 1 253 ? 9.864 -7.177 -13.613 1.00 90.31 253 ALA A N 1
ATOM 1933 C CA . ALA A 1 253 ? 10.680 -7.316 -14.815 1.00 90.31 253 ALA A CA 1
ATOM 1934 C C . ALA A 1 253 ? 12.119 -7.730 -14.477 1.00 90.31 253 ALA A C 1
ATOM 1936 O O . ALA A 1 253 ? 12.636 -8.635 -15.121 1.00 90.31 253 ALA A O 1
ATOM 1937 N N . LEU A 1 254 ? 12.727 -7.138 -13.444 1.00 90.12 254 LEU A N 1
ATOM 1938 C CA . LEU A 1 254 ? 14.060 -7.513 -12.965 1.00 90.12 254 LEU A CA 1
ATOM 1939 C C . LEU A 1 254 ? 14.139 -8.967 -12.487 1.00 90.12 254 LEU A C 1
ATOM 1941 O O . LEU A 1 254 ? 15.080 -9.668 -12.847 1.00 90.12 254 LEU A O 1
ATOM 1945 N N . ASP A 1 255 ? 13.146 -9.432 -11.728 1.00 90.75 255 ASP A N 1
ATOM 1946 C CA . ASP A 1 255 ? 13.069 -10.828 -11.272 1.00 90.75 255 ASP A CA 1
ATOM 1947 C C . ASP A 1 255 ? 12.961 -11.801 -12.465 1.00 90.75 255 ASP A C 1
ATOM 1949 O O . ASP A 1 255 ? 13.528 -12.893 -12.455 1.00 90.75 255 ASP A O 1
ATOM 1953 N N . LEU A 1 256 ? 12.287 -11.372 -13.539 1.00 91.94 256 LEU A N 1
ATOM 1954 C CA . LEU A 1 256 ? 12.109 -12.155 -14.761 1.00 91.94 256 LEU A CA 1
ATOM 1955 C C . LEU A 1 256 ? 13.345 -12.184 -15.670 1.00 91.94 256 LEU A C 1
ATOM 1957 O O . LEU A 1 256 ? 13.485 -13.141 -16.429 1.00 91.94 256 LEU A O 1
ATOM 1961 N N . LEU A 1 257 ? 14.254 -11.204 -15.604 1.00 90.88 257 LEU A N 1
ATOM 1962 C CA . LEU A 1 257 ? 15.436 -11.157 -16.483 1.00 90.88 257 LEU A CA 1
ATOM 1963 C C . LEU A 1 257 ? 16.350 -12.379 -16.343 1.00 90.88 257 LEU A C 1
ATOM 1965 O O . LEU A 1 257 ? 17.020 -12.748 -17.304 1.00 90.88 257 LEU A O 1
ATOM 1969 N N . GLY A 1 258 ? 16.368 -13.014 -15.168 1.00 87.12 258 GLY A N 1
ATOM 1970 C CA . GLY A 1 258 ? 17.165 -14.216 -14.918 1.00 87.12 258 GLY A CA 1
ATOM 1971 C C . GLY A 1 258 ? 16.559 -15.512 -15.466 1.00 87.12 258 GLY A C 1
ATOM 1972 O O . GLY A 1 258 ? 17.232 -16.541 -15.443 1.00 87.12 258 GLY A O 1
ATOM 1973 N N . VAL A 1 259 ? 15.300 -15.493 -15.921 1.00 91.50 259 VAL A N 1
ATOM 1974 C CA . VAL A 1 259 ? 14.551 -16.710 -16.288 1.00 91.50 259 VAL A CA 1
ATOM 1975 C C . VAL A 1 259 ? 13.817 -16.626 -17.629 1.00 91.50 259 VAL A C 1
ATOM 1977 O O . VAL A 1 259 ? 13.582 -17.661 -18.248 1.00 91.50 259 VAL A O 1
ATOM 1980 N N . ALA A 1 260 ? 13.441 -15.430 -18.086 1.00 90.75 260 ALA A N 1
ATOM 1981 C CA . ALA A 1 260 ? 12.734 -15.218 -19.347 1.00 90.75 260 ALA A CA 1
ATOM 1982 C C . ALA A 1 260 ? 13.715 -14.988 -20.506 1.00 90.75 260 ALA A C 1
ATOM 1984 O O . ALA A 1 260 ? 14.744 -14.332 -20.332 1.00 90.75 260 ALA A O 1
ATOM 1985 N N . ARG A 1 261 ? 13.376 -15.473 -21.713 1.00 91.50 261 ARG A N 1
ATOM 1986 C CA . ARG A 1 261 ? 14.191 -15.208 -22.915 1.00 91.50 261 ARG A CA 1
ATOM 1987 C C . ARG A 1 261 ? 14.189 -13.720 -23.247 1.00 91.50 261 ARG A C 1
ATOM 1989 O O . ARG A 1 261 ? 15.252 -13.164 -23.490 1.00 91.50 261 ARG A O 1
ATOM 1996 N N . GLU A 1 262 ? 13.010 -13.101 -23.236 1.00 92.94 262 GLU A N 1
ATOM 1997 C CA . GLU A 1 262 ? 12.820 -11.666 -23.468 1.00 92.94 262 GLU A CA 1
ATOM 1998 C C . GLU A 1 262 ? 11.763 -11.096 -22.512 1.00 92.94 262 GLU A C 1
ATOM 2000 O O . GLU A 1 262 ? 10.743 -11.737 -22.215 1.00 92.94 262 GLU A O 1
ATOM 2005 N N . VAL A 1 263 ? 11.994 -9.866 -22.052 1.00 93.50 263 VAL A N 1
ATOM 2006 C CA . VAL A 1 263 ? 11.085 -9.111 -21.184 1.00 93.50 263 VAL A CA 1
ATOM 2007 C C . VAL A 1 263 ? 10.718 -7.795 -21.863 1.00 93.50 263 VAL A C 1
ATOM 2009 O O . VAL A 1 263 ? 11.577 -6.971 -22.169 1.00 93.50 263 VAL A O 1
ATOM 2012 N N . HIS A 1 264 ? 9.421 -7.568 -22.070 1.00 92.38 264 HIS A N 1
ATOM 2013 C CA . HIS A 1 264 ? 8.909 -6.370 -22.741 1.00 92.38 264 HIS A CA 1
ATOM 2014 C C . HIS A 1 264 ? 8.091 -5.525 -21.769 1.00 92.38 264 HIS A C 1
ATOM 2016 O O . HIS A 1 264 ? 6.987 -5.906 -21.384 1.00 92.38 264 HIS A O 1
ATOM 2022 N N . LEU A 1 265 ? 8.606 -4.361 -21.388 1.00 90.88 265 LEU A N 1
ATOM 2023 C CA . LEU A 1 265 ? 7.887 -3.352 -20.617 1.00 90.88 265 LEU A CA 1
ATOM 2024 C C . LEU A 1 265 ? 7.017 -2.511 -21.550 1.00 90.88 265 LEU A C 1
ATOM 2026 O O . LEU A 1 265 ? 7.500 -1.998 -22.552 1.00 90.88 265 LEU A O 1
ATOM 2030 N N . ALA A 1 266 ? 5.751 -2.306 -21.196 1.00 88.25 266 ALA A N 1
ATOM 2031 C CA . ALA A 1 266 ? 4.859 -1.394 -21.907 1.00 88.25 266 ALA A CA 1
ATOM 2032 C C . ALA A 1 266 ? 4.447 -0.226 -21.011 1.00 88.25 266 ALA A C 1
ATOM 2034 O O . ALA A 1 266 ? 3.939 -0.447 -19.905 1.00 88.25 266 ALA A O 1
ATOM 2035 N N . ALA A 1 267 ? 4.603 1.007 -21.494 1.00 84.75 267 ALA A N 1
ATOM 2036 C CA . ALA A 1 267 ? 4.340 2.222 -20.727 1.00 84.75 267 ALA A CA 1
ATOM 2037 C C . ALA A 1 267 ? 3.292 3.138 -21.373 1.00 84.75 267 ALA A C 1
ATOM 2039 O O . ALA A 1 267 ? 3.229 3.313 -22.585 1.00 84.75 267 ALA A O 1
ATOM 2040 N N . LYS A 1 268 ? 2.461 3.789 -20.544 1.00 80.81 268 LYS A N 1
ATOM 2041 C CA . LYS A 1 268 ? 1.455 4.758 -21.026 1.00 80.81 268 LYS A CA 1
ATOM 2042 C C . LYS A 1 268 ? 2.071 6.021 -21.643 1.00 80.81 268 LYS A C 1
ATOM 2044 O O . LYS A 1 268 ? 1.499 6.564 -22.581 1.00 80.81 268 LYS A O 1
ATOM 2049 N N . SER A 1 269 ? 3.182 6.488 -21.089 1.00 83.69 269 SER A N 1
ATOM 2050 C CA . SER A 1 269 ? 3.949 7.633 -21.571 1.00 83.69 269 SER A CA 1
ATOM 2051 C C . SER A 1 269 ? 5.402 7.194 -21.652 1.00 83.69 269 SER A C 1
ATOM 2053 O O . SER A 1 269 ? 5.938 6.741 -20.646 1.00 83.69 269 SER A O 1
ATOM 2055 N N . MET A 1 270 ? 6.009 7.291 -22.834 1.00 84.19 270 MET A N 1
ATOM 2056 C CA . MET A 1 270 ? 7.422 6.945 -23.011 1.00 84.19 270 MET A CA 1
ATOM 2057 C C . MET A 1 270 ? 8.318 7.956 -22.300 1.00 84.19 270 MET A C 1
ATOM 2059 O O . MET A 1 270 ? 9.214 7.558 -21.572 1.00 84.19 270 MET A O 1
ATOM 2063 N N . GLU A 1 271 ? 7.994 9.246 -22.401 1.00 82.62 271 GLU A N 1
ATOM 2064 C CA . GLU A 1 271 ? 8.711 10.328 -21.717 1.00 82.62 271 GLU A CA 1
ATOM 2065 C C . GLU A 1 271 ? 8.815 10.091 -20.203 1.00 82.62 271 GLU A C 1
ATOM 2067 O O . GLU A 1 271 ? 9.891 10.193 -19.625 1.00 82.62 271 GLU A O 1
ATOM 2072 N N . LEU A 1 272 ? 7.710 9.701 -19.558 1.00 78.50 272 LEU A N 1
ATOM 2073 C CA . LEU A 1 272 ? 7.704 9.418 -18.119 1.00 78.50 272 LEU A CA 1
ATOM 2074 C C . LEU A 1 272 ? 8.339 8.063 -17.765 1.00 78.50 272 LEU A C 1
ATOM 2076 O O . LEU A 1 272 ? 8.665 7.832 -16.601 1.00 78.50 272 LEU A O 1
ATOM 2080 N N . ALA A 1 273 ? 8.467 7.148 -18.729 1.00 81.12 273 ALA A N 1
ATOM 2081 C CA . ALA A 1 273 ? 9.025 5.815 -18.517 1.00 81.12 273 ALA A CA 1
ATOM 2082 C C . ALA A 1 273 ? 10.544 5.771 -18.687 1.00 81.12 273 ALA A C 1
ATOM 2084 O O . ALA A 1 273 ? 11.191 4.932 -18.066 1.00 81.12 273 ALA A O 1
ATOM 2085 N N . THR A 1 274 ? 11.118 6.661 -19.498 1.00 84.62 274 THR A N 1
ATOM 2086 C CA . THR A 1 274 ? 12.561 6.739 -19.762 1.00 84.62 274 THR A CA 1
ATOM 2087 C C . THR A 1 274 ? 13.295 7.453 -18.623 1.00 84.62 274 THR A C 1
ATOM 2089 O O . THR A 1 274 ? 13.940 8.482 -18.801 1.00 84.62 274 THR A O 1
ATOM 2092 N N . THR A 1 275 ? 13.191 6.911 -17.411 1.00 87.62 275 THR A N 1
ATOM 2093 C CA . THR A 1 275 ? 13.974 7.379 -16.262 1.00 87.62 275 THR A CA 1
ATOM 2094 C C . THR A 1 275 ? 15.447 6.968 -16.406 1.00 87.62 275 THR A C 1
ATOM 2096 O O . THR A 1 275 ? 15.763 6.077 -17.209 1.00 87.62 275 THR A O 1
ATOM 2099 N N . PRO A 1 276 ? 16.376 7.557 -15.628 1.00 90.25 276 PRO A N 1
ATOM 2100 C CA . PRO A 1 276 ? 17.771 7.121 -15.636 1.00 90.25 276 PRO A CA 1
ATOM 2101 C C . PRO A 1 276 ? 17.926 5.634 -15.285 1.00 90.25 276 PRO A C 1
ATOM 2103 O O . PRO A 1 276 ? 18.653 4.925 -15.979 1.00 90.25 276 PRO A O 1
ATOM 2106 N N . ALA A 1 277 ? 17.178 5.131 -14.293 1.00 88.75 277 ALA A N 1
ATOM 2107 C CA . ALA A 1 277 ? 17.166 3.709 -13.956 1.00 88.75 277 ALA A CA 1
ATOM 2108 C C . ALA A 1 277 ? 16.737 2.831 -15.138 1.00 88.75 277 ALA A C 1
ATOM 2110 O O . ALA A 1 277 ? 17.430 1.871 -15.464 1.00 88.75 277 ALA A O 1
ATOM 2111 N N . VAL A 1 278 ? 15.630 3.158 -15.814 1.00 89.69 278 VAL A N 1
ATOM 2112 C CA . VAL A 1 278 ? 15.162 2.370 -16.968 1.00 89.69 278 VAL A CA 1
ATOM 2113 C C . VAL A 1 278 ? 16.167 2.436 -18.117 1.00 89.69 278 VAL A C 1
ATOM 2115 O O . VAL A 1 278 ? 16.465 1.412 -18.722 1.00 89.69 278 VAL A O 1
ATOM 2118 N N . SER A 1 279 ? 16.753 3.605 -18.379 1.00 91.19 279 SER A N 1
ATOM 2119 C CA . SER A 1 279 ? 17.789 3.764 -19.406 1.00 91.19 279 SER A CA 1
ATOM 2120 C C . SER A 1 279 ? 19.018 2.889 -19.130 1.00 91.19 279 SER A C 1
ATOM 2122 O O . SER A 1 279 ? 19.495 2.205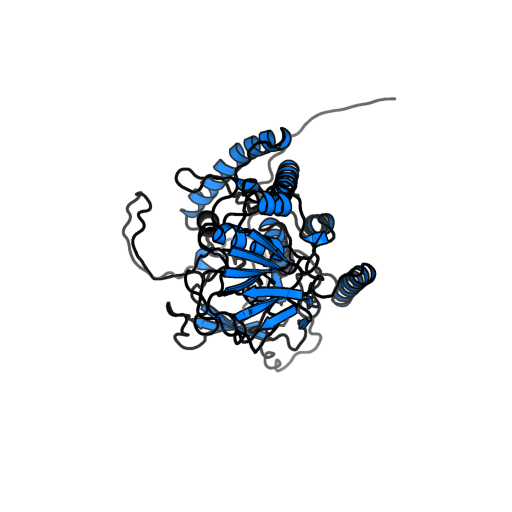 -20.034 1.00 91.19 279 SER A O 1
ATOM 2124 N N . LYS A 1 280 ? 19.502 2.847 -17.880 1.00 92.56 280 LYS A N 1
ATOM 2125 C CA . LYS A 1 280 ? 20.611 1.962 -17.481 1.00 92.56 280 LYS A CA 1
ATOM 2126 C C . LYS A 1 280 ? 20.250 0.487 -17.638 1.00 92.56 280 LYS A C 1
ATOM 2128 O O . LYS A 1 280 ? 21.067 -0.282 -18.135 1.00 92.56 280 LYS A O 1
ATOM 2133 N N . LEU A 1 281 ? 19.030 0.103 -17.257 1.00 92.12 281 LEU A N 1
ATOM 2134 C CA . LEU A 1 281 ? 18.549 -1.271 -17.409 1.00 92.12 281 LEU A CA 1
ATOM 2135 C C . LEU A 1 281 ? 18.519 -1.708 -18.872 1.00 92.12 281 LEU A C 1
ATOM 2137 O O . LEU A 1 281 ? 19.035 -2.774 -19.188 1.00 92.12 281 LEU A O 1
ATOM 2141 N N . LEU A 1 282 ? 17.966 -0.878 -19.759 1.00 92.38 282 LEU A N 1
ATOM 2142 C CA . LEU A 1 282 ? 17.915 -1.155 -21.198 1.00 92.38 282 LEU A CA 1
ATOM 2143 C C . LEU A 1 282 ? 19.317 -1.230 -21.820 1.00 92.38 282 LEU A C 1
ATOM 2145 O O . LEU A 1 282 ? 19.549 -2.038 -22.710 1.00 92.38 282 LEU A O 1
ATOM 2149 N N . ALA A 1 283 ? 20.262 -0.411 -21.347 1.00 94.81 283 ALA A N 1
ATOM 2150 C CA . ALA A 1 283 ? 21.645 -0.449 -21.819 1.00 94.81 283 ALA A CA 1
ATOM 2151 C C . ALA A 1 283 ? 22.408 -1.699 -21.343 1.00 94.81 283 ALA A C 1
ATOM 2153 O O . ALA A 1 283 ? 23.288 -2.188 -22.048 1.00 94.81 283 ALA A O 1
ATOM 2154 N N . LYS A 1 284 ? 22.093 -2.204 -20.145 1.00 95.31 284 LYS A N 1
ATOM 2155 C CA . LYS A 1 284 ? 22.770 -3.355 -19.533 1.00 95.31 284 LYS A CA 1
ATOM 2156 C C . LYS A 1 284 ? 22.188 -4.697 -19.981 1.00 95.31 284 LYS A C 1
ATOM 2158 O O . LYS A 1 284 ? 22.937 -5.657 -20.143 1.00 95.31 284 LYS A O 1
ATOM 2163 N N . HIS A 1 285 ? 20.871 -4.772 -20.164 1.00 94.62 285 HIS A N 1
ATOM 2164 C CA . HIS A 1 285 ? 20.149 -6.017 -20.427 1.00 94.62 285 HIS A CA 1
ATOM 2165 C C . HIS A 1 285 ? 19.619 -6.045 -21.856 1.00 94.62 285 HIS A C 1
ATOM 2167 O O . HIS A 1 285 ? 18.571 -5.478 -22.153 1.00 94.62 285 HIS A O 1
ATOM 2173 N N . ALA A 1 286 ? 20.328 -6.750 -22.741 1.00 94.94 286 ALA A N 1
ATOM 2174 C CA . ALA A 1 286 ? 19.964 -6.858 -24.157 1.00 94.94 286 ALA A CA 1
ATOM 2175 C C . ALA A 1 286 ? 18.594 -7.526 -24.400 1.00 94.94 286 ALA A C 1
ATOM 2177 O O . ALA A 1 286 ? 17.995 -7.321 -25.452 1.00 94.94 286 ALA A O 1
ATOM 2178 N N . ASN A 1 287 ? 18.105 -8.311 -23.434 1.00 93.44 287 ASN A N 1
ATOM 2179 C CA . ASN A 1 287 ? 16.808 -8.988 -23.460 1.00 93.44 287 ASN A CA 1
ATOM 2180 C C . ASN A 1 287 ? 15.678 -8.203 -22.763 1.00 93.44 287 ASN A C 1
ATOM 2182 O O . ASN A 1 287 ? 14.594 -8.752 -22.550 1.00 93.44 287 ASN A O 1
ATOM 2186 N N . LEU A 1 288 ? 15.916 -6.941 -22.386 1.00 92.31 288 LEU A N 1
ATOM 2187 C CA . LEU A 1 288 ? 14.900 -6.032 -21.861 1.00 92.31 288 LEU A CA 1
ATOM 2188 C C . LEU A 1 288 ? 14.528 -4.991 -22.917 1.00 92.31 288 LEU A C 1
ATOM 2190 O O . LEU A 1 288 ? 15.380 -4.267 -23.427 1.00 92.31 288 LEU A O 1
ATOM 2194 N N . HIS A 1 289 ? 13.235 -4.848 -23.187 1.00 92.00 289 HIS A N 1
ATOM 2195 C CA . HIS A 1 289 ? 12.731 -3.905 -24.182 1.00 92.00 289 HIS A CA 1
ATOM 2196 C C . HIS A 1 289 ? 11.654 -3.000 -23.588 1.00 92.00 289 HIS A C 1
ATOM 2198 O O . HIS A 1 289 ? 10.809 -3.458 -22.820 1.00 92.00 289 HIS A O 1
ATOM 2204 N N . LEU A 1 290 ? 11.641 -1.724 -23.978 1.00 90.69 290 LEU A N 1
ATOM 2205 C CA . LEU A 1 290 ? 10.609 -0.762 -23.593 1.00 90.69 290 LEU A CA 1
ATOM 2206 C C . LEU A 1 290 ? 9.773 -0.365 -24.810 1.00 90.69 290 LEU A C 1
ATOM 2208 O O . LEU A 1 290 ? 10.309 0.052 -25.831 1.00 90.69 290 LEU A O 1
ATOM 2212 N N . HIS A 1 291 ? 8.457 -0.452 -24.652 1.00 90.06 291 HIS A N 1
ATOM 2213 C CA . HIS A 1 291 ? 7.457 -0.202 -25.681 1.00 90.06 291 HIS A CA 1
ATOM 2214 C C . HIS A 1 291 ? 6.440 0.843 -25.208 1.00 90.06 291 HIS A C 1
ATOM 2216 O O . HIS A 1 291 ? 6.179 0.965 -23.998 1.00 90.06 291 HIS A O 1
ATOM 2222 N N . PRO A 1 292 ? 5.791 1.567 -26.138 1.00 89.50 292 PRO A N 1
ATOM 2223 C CA . PRO A 1 292 ? 4.632 2.374 -25.798 1.00 89.50 292 PRO A CA 1
ATOM 2224 C C . PRO A 1 292 ? 3.470 1.479 -25.347 1.00 89.50 292 PRO A C 1
ATOM 2226 O O . PRO A 1 292 ? 3.556 0.253 -25.264 1.00 89.50 292 PRO A O 1
ATOM 2229 N N . HIS A 1 293 ? 2.346 2.095 -24.995 1.00 84.88 293 HIS A N 1
ATOM 2230 C CA . HIS A 1 293 ? 1.240 1.349 -24.415 1.00 84.88 293 HIS A CA 1
ATOM 2231 C C . HIS A 1 293 ? 0.733 0.252 -25.354 1.00 84.88 293 HIS A C 1
ATOM 2233 O O . HIS A 1 293 ? 0.601 0.450 -26.560 1.00 84.88 293 HIS A O 1
ATOM 2239 N N . VAL A 1 294 ? 0.380 -0.895 -24.766 1.00 86.56 294 VAL A N 1
ATOM 2240 C CA . VAL A 1 294 ? -0.296 -1.974 -25.494 1.00 86.56 294 VAL A CA 1
ATOM 2241 C C . VAL A 1 294 ? -1.605 -1.434 -26.064 1.00 86.56 294 VAL A C 1
ATOM 2243 O O . VAL A 1 294 ? -2.475 -0.998 -25.295 1.00 86.56 294 VAL A O 1
ATOM 2246 N N . ALA A 1 295 ? -1.716 -1.483 -27.390 1.00 87.62 295 ALA A N 1
ATOM 2247 C CA . ALA A 1 295 ? -2.895 -1.107 -28.153 1.00 87.62 295 ALA A CA 1
ATOM 2248 C C . ALA A 1 295 ? -3.894 -2.267 -28.203 1.00 87.62 295 ALA A C 1
ATOM 2250 O O . ALA A 1 295 ? -5.083 -2.070 -27.954 1.00 87.62 295 ALA A O 1
ATOM 2251 N N . ARG A 1 296 ? -3.412 -3.489 -28.471 1.00 86.06 296 ARG A N 1
ATOM 2252 C CA . ARG A 1 296 ? -4.261 -4.679 -28.580 1.00 86.06 296 ARG A CA 1
ATOM 2253 C C . ARG A 1 296 ? -3.502 -5.956 -28.229 1.00 86.06 296 ARG A C 1
ATOM 2255 O O . ARG A 1 296 ? -2.332 -6.098 -28.567 1.00 86.06 296 ARG A O 1
ATOM 2262 N N . LEU A 1 297 ? -4.201 -6.895 -27.595 1.00 86.31 297 LEU A N 1
ATOM 2263 C CA . LEU A 1 297 ? -3.771 -8.289 -27.509 1.00 86.31 297 LEU A CA 1
ATOM 2264 C C . LEU A 1 297 ? -4.441 -9.074 -28.639 1.00 86.31 297 LEU A C 1
ATOM 2266 O O . LEU A 1 297 ? -5.664 -9.031 -28.778 1.00 86.31 297 LEU A O 1
ATOM 2270 N N . CYS A 1 298 ? -3.646 -9.729 -29.473 1.00 84.81 298 CYS A N 1
ATOM 2271 C CA . CYS A 1 298 ? -4.102 -10.440 -30.659 1.00 84.81 298 CYS A CA 1
ATOM 2272 C C . CYS A 1 298 ? -4.428 -11.905 -30.332 1.00 84.81 298 CYS A C 1
ATOM 2274 O O . CYS A 1 298 ? -3.789 -12.524 -29.484 1.00 84.81 298 CYS A O 1
ATOM 2276 N N . ALA A 1 299 ? -5.422 -12.471 -31.021 1.00 84.50 299 ALA A N 1
ATOM 2277 C CA . ALA A 1 299 ? -5.869 -13.850 -30.798 1.00 84.50 299 ALA A CA 1
ATOM 2278 C C . ALA A 1 299 ? -4.809 -14.912 -31.156 1.00 84.50 299 ALA A C 1
ATOM 2280 O O . ALA A 1 299 ? -4.901 -16.045 -30.696 1.00 84.50 299 ALA A O 1
ATOM 2281 N N . ASP A 1 300 ? -3.810 -14.539 -31.956 1.00 82.50 300 ASP A N 1
ATOM 2282 C CA . ASP A 1 300 ? -2.668 -15.366 -32.358 1.00 82.50 300 ASP A CA 1
ATOM 2283 C C . ASP A 1 300 ? -1.498 -15.326 -31.353 1.00 82.50 300 ASP A C 1
ATOM 2285 O O . ASP A 1 300 ? -0.407 -15.801 -31.656 1.00 82.50 300 ASP A O 1
ATOM 2289 N N . GLY A 1 301 ? -1.704 -14.741 -30.167 1.00 81.56 301 GLY A N 1
ATOM 2290 C CA . GLY A 1 301 ? -0.694 -14.647 -29.113 1.00 81.56 301 GLY A CA 1
ATOM 2291 C C . GLY A 1 301 ? 0.203 -13.410 -29.195 1.00 81.56 301 GLY A C 1
ATOM 2292 O O . GLY A 1 301 ? 1.029 -13.205 -28.307 1.00 81.56 301 GLY A O 1
ATOM 2293 N N . ARG A 1 302 ? 0.040 -12.541 -30.203 1.00 88.25 302 ARG A N 1
ATOM 2294 C CA . ARG A 1 302 ? 0.839 -11.310 -30.314 1.00 88.25 302 ARG A CA 1
ATOM 2295 C C . ARG A 1 302 ? 0.324 -10.167 -29.438 1.00 88.25 302 ARG A C 1
ATOM 2297 O O . ARG A 1 302 ? -0.873 -10.020 -29.192 1.00 88.25 302 ARG A O 1
ATOM 2304 N N . VAL A 1 303 ? 1.242 -9.305 -29.018 1.00 89.38 303 VAL A N 1
ATOM 2305 C CA . VAL A 1 303 ? 0.988 -8.033 -28.337 1.00 89.38 303 VAL A CA 1
ATOM 2306 C C . VAL A 1 303 ? 1.324 -6.910 -29.311 1.00 89.38 303 VAL A C 1
ATOM 2308 O O . VAL A 1 303 ? 2.478 -6.767 -29.706 1.00 89.38 303 VAL A O 1
ATOM 2311 N N . ALA A 1 304 ? 0.317 -6.131 -29.706 1.00 90.94 304 ALA A N 1
ATOM 2312 C CA . ALA A 1 304 ? 0.476 -4.972 -30.577 1.00 90.94 304 ALA A CA 1
ATOM 2313 C C . ALA A 1 304 ? 0.547 -3.686 -29.747 1.00 90.94 304 ALA A C 1
ATOM 2315 O O . ALA A 1 304 ? -0.320 -3.429 -28.897 1.00 90.94 304 ALA A O 1
ATOM 2316 N N . PHE A 1 305 ? 1.555 -2.864 -30.011 1.00 90.56 305 PHE A N 1
ATOM 2317 C CA . PHE A 1 305 ? 1.793 -1.598 -29.326 1.00 90.56 305 PHE A CA 1
ATOM 2318 C C . PHE A 1 305 ? 1.314 -0.407 -30.161 1.00 90.56 305 PHE A C 1
ATOM 2320 O O . PHE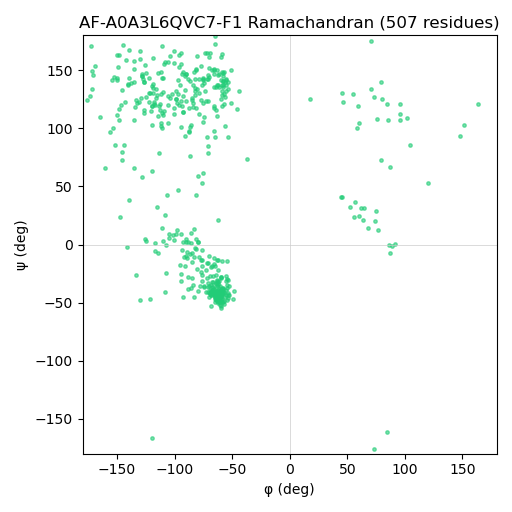 A 1 305 ? 0.977 -0.528 -31.339 1.00 90.56 305 PHE A O 1
ATOM 2327 N N . ALA A 1 306 ? 1.222 0.758 -29.523 1.00 90.56 306 ALA A N 1
ATOM 2328 C CA . ALA A 1 306 ? 0.661 1.962 -30.135 1.00 90.56 306 ALA A CA 1
ATOM 2329 C C . ALA A 1 306 ? 1.491 2.550 -31.290 1.00 90.56 306 ALA A C 1
ATOM 2331 O O . ALA A 1 306 ? 0.959 3.328 -32.073 1.00 90.56 306 ALA A O 1
ATOM 2332 N N . ASP A 1 307 ? 2.768 2.188 -31.400 1.00 91.38 307 ASP A N 1
ATOM 2333 C CA . ASP A 1 307 ? 3.651 2.566 -32.511 1.00 91.38 307 ASP A CA 1
ATOM 2334 C C . ASP A 1 307 ? 3.542 1.618 -33.720 1.00 91.38 307 ASP A C 1
ATOM 2336 O O . ASP A 1 307 ? 4.243 1.797 -34.713 1.00 91.38 307 ASP A O 1
ATOM 2340 N N . GLY A 1 308 ? 2.667 0.609 -33.649 1.00 92.81 308 GLY A N 1
ATOM 2341 C CA . GLY A 1 308 ? 2.493 -0.406 -34.687 1.00 92.81 308 GLY A CA 1
ATOM 2342 C C . GLY A 1 308 ? 3.442 -1.599 -34.561 1.00 92.81 308 GLY A C 1
ATOM 2343 O O . GLY A 1 308 ? 3.245 -2.594 -35.262 1.00 92.81 308 GLY A O 1
ATOM 2344 N N . SER A 1 309 ? 4.422 -1.556 -33.652 1.00 92.88 309 SER A N 1
ATOM 2345 C CA . SER A 1 309 ? 5.267 -2.715 -33.367 1.00 92.88 309 SER A CA 1
ATOM 2346 C C . SER A 1 309 ? 4.447 -3.849 -32.740 1.00 92.88 309 SER A C 1
ATOM 2348 O O . SER A 1 309 ? 3.413 -3.635 -32.096 1.00 92.88 309 SER A O 1
ATOM 2350 N N . CYS A 1 310 ? 4.880 -5.087 -32.974 1.00 91.69 310 CYS A N 1
ATOM 2351 C CA . CYS A 1 310 ? 4.208 -6.287 -32.486 1.00 91.69 310 CYS A CA 1
ATOM 2352 C C . CYS A 1 310 ? 5.238 -7.315 -32.027 1.00 91.69 310 CYS A C 1
ATOM 2354 O O . CYS A 1 310 ? 6.213 -7.563 -32.733 1.00 91.69 310 CYS A O 1
ATOM 2356 N N . VAL A 1 311 ? 4.979 -7.962 -30.892 1.00 90.81 311 VAL A N 1
ATOM 2357 C CA . VAL A 1 311 ? 5.824 -9.041 -30.357 1.00 90.81 311 VAL A CA 1
ATOM 2358 C C . VAL A 1 311 ? 4.976 -10.267 -30.048 1.00 90.81 311 VAL A C 1
ATOM 2360 O O . VAL A 1 311 ? 3.820 -10.135 -29.647 1.00 90.81 311 VAL A O 1
ATOM 2363 N N . ALA A 1 312 ? 5.520 -11.465 -30.248 1.00 88.94 312 ALA A N 1
ATOM 2364 C CA . ALA A 1 312 ? 4.906 -12.680 -29.719 1.00 88.94 312 ALA A CA 1
ATOM 2365 C C . ALA A 1 312 ? 5.198 -12.769 -28.213 1.00 88.94 312 ALA A C 1
ATOM 2367 O O . ALA A 1 312 ? 6.313 -12.470 -27.792 1.00 88.94 312 ALA A O 1
ATOM 2368 N N . ALA A 1 313 ? 4.206 -13.145 -27.405 1.00 85.81 313 ALA A N 1
ATOM 2369 C CA . ALA A 1 313 ? 4.380 -13.310 -25.964 1.00 85.81 313 ALA A CA 1
ATOM 2370 C C . ALA A 1 313 ? 3.654 -14.565 -25.472 1.00 85.81 313 ALA A C 1
ATOM 2372 O O . ALA A 1 313 ? 2.507 -14.804 -25.854 1.00 85.81 313 ALA A O 1
ATOM 2373 N N . ASP A 1 314 ? 4.278 -15.325 -24.571 1.00 84.56 314 ASP A N 1
ATOM 2374 C CA . ASP A 1 314 ? 3.599 -16.438 -23.892 1.00 84.56 314 ASP A CA 1
ATOM 2375 C C . ASP A 1 314 ? 2.825 -15.957 -22.671 1.00 84.56 314 ASP A C 1
ATOM 2377 O O . ASP A 1 314 ? 1.830 -16.564 -22.283 1.00 84.56 314 ASP A O 1
ATOM 2381 N N . ALA A 1 315 ? 3.284 -14.877 -22.038 1.00 85.88 315 ALA A N 1
ATOM 2382 C CA . ALA A 1 315 ? 2.686 -14.360 -20.819 1.00 85.88 315 ALA A CA 1
ATOM 2383 C C . ALA A 1 315 ? 2.533 -12.842 -20.876 1.00 85.88 315 ALA A C 1
ATOM 2385 O O . ALA A 1 315 ? 3.430 -12.116 -21.309 1.00 85.88 315 ALA A O 1
ATOM 2386 N N . VAL A 1 316 ? 1.395 -12.359 -20.374 1.00 85.75 316 VAL A N 1
ATOM 2387 C CA . VAL A 1 316 ? 1.157 -10.936 -20.129 1.00 85.75 316 VAL A CA 1
ATOM 2388 C C . VAL A 1 316 ? 0.893 -10.731 -18.643 1.00 85.75 316 VAL A C 1
ATOM 2390 O O . VAL A 1 316 ? -0.080 -11.255 -18.104 1.00 85.75 316 VAL A O 1
ATOM 2393 N N . VAL A 1 317 ? 1.736 -9.936 -17.986 1.00 86.19 317 VAL A N 1
ATOM 2394 C CA . VAL A 1 317 ? 1.603 -9.608 -16.561 1.00 86.19 317 VAL A CA 1
ATOM 2395 C C . VAL A 1 317 ? 1.088 -8.176 -16.416 1.00 86.19 317 VAL A C 1
ATOM 2397 O O . VAL A 1 317 ? 1.707 -7.213 -16.879 1.00 86.19 317 VAL A O 1
ATOM 2400 N N . TYR A 1 318 ? -0.071 -8.018 -15.774 1.00 85.81 318 TYR A N 1
ATOM 2401 C CA . TYR A 1 318 ? -0.698 -6.715 -15.553 1.00 85.81 318 TYR A CA 1
ATOM 2402 C C . TYR A 1 318 ? -0.174 -6.060 -14.274 1.00 85.81 318 TYR A C 1
ATOM 2404 O O . TYR A 1 318 ? -0.645 -6.327 -13.174 1.00 85.81 318 TYR A O 1
ATOM 2412 N N . CYS A 1 319 ? 0.740 -5.107 -14.432 1.00 85.56 319 CYS A N 1
ATOM 2413 C CA . CYS A 1 319 ? 1.264 -4.269 -13.352 1.00 85.56 319 CYS A CA 1
ATOM 2414 C C . CYS A 1 319 ? 0.516 -2.922 -13.310 1.00 85.56 319 CYS A C 1
ATOM 2416 O O . CYS A 1 319 ? 1.099 -1.836 -13.280 1.00 85.56 319 CYS A O 1
ATOM 2418 N N . THR A 1 320 ? -0.817 -2.983 -13.383 1.00 82.69 320 THR A N 1
ATOM 2419 C CA . THR A 1 320 ? -1.709 -1.822 -13.567 1.00 82.69 320 THR A CA 1
ATOM 2420 C C . THR A 1 320 ? -2.342 -1.308 -12.275 1.00 82.69 320 THR A C 1
ATOM 2422 O O . THR A 1 320 ? -3.188 -0.410 -12.314 1.00 82.69 320 THR A O 1
ATOM 2425 N N . GLY A 1 321 ? -1.889 -1.827 -11.134 1.00 84.75 321 GLY A N 1
ATOM 2426 C CA . GLY A 1 321 ? -2.358 -1.438 -9.812 1.00 84.75 321 GLY A CA 1
ATOM 2427 C C . GLY A 1 321 ? -3.613 -2.173 -9.371 1.00 84.75 321 GLY A C 1
ATOM 2428 O O . GLY A 1 321 ? -3.972 -3.214 -9.914 1.00 84.75 321 GLY A O 1
ATOM 2429 N N . TYR A 1 322 ? -4.278 -1.589 -8.380 1.00 86.94 322 TYR A N 1
ATOM 2430 C CA . TYR A 1 322 ? -5.392 -2.192 -7.657 1.00 86.94 322 TYR A CA 1
ATOM 2431 C C . TYR A 1 322 ? -6.574 -1.231 -7.587 1.00 86.94 322 TYR A C 1
ATOM 2433 O O . TYR A 1 322 ? -6.432 -0.040 -7.893 1.00 86.94 322 TYR A O 1
ATOM 2441 N N . VAL A 1 323 ? -7.731 -1.761 -7.199 1.00 90.88 323 VAL A N 1
ATOM 2442 C CA . VAL A 1 323 ? -8.920 -0.976 -6.872 1.00 90.88 323 VAL A CA 1
ATOM 2443 C C . VAL A 1 323 ? -9.278 -1.106 -5.395 1.00 90.88 323 VAL A C 1
ATOM 2445 O O . VAL A 1 323 ? -9.073 -2.161 -4.791 1.00 90.88 323 VAL A O 1
ATOM 2448 N N . TYR A 1 324 ? -9.841 -0.048 -4.810 1.00 92.69 324 TYR A N 1
ATOM 2449 C CA . TYR A 1 324 ? -10.500 -0.171 -3.510 1.00 92.69 324 TYR A CA 1
ATOM 2450 C C . TYR A 1 324 ? -11.710 -1.097 -3.636 1.00 92.69 324 TYR A C 1
ATOM 2452 O O . TYR A 1 324 ? -12.486 -0.997 -4.585 1.00 92.69 324 TYR A O 1
ATOM 2460 N N . SER A 1 325 ? -11.863 -2.002 -2.674 1.00 91.75 325 SER A N 1
ATOM 2461 C CA . SER A 1 325 ? -12.945 -2.981 -2.662 1.00 91.75 325 SER A CA 1
ATOM 2462 C C . SER A 1 325 ? -13.357 -3.263 -1.221 1.00 91.75 325 SER A C 1
ATOM 2464 O O . SER A 1 325 ? -12.544 -3.709 -0.406 1.00 91.75 325 SER A O 1
ATOM 2466 N N . PHE A 1 326 ? -14.624 -2.986 -0.912 1.00 93.69 326 PHE A N 1
ATOM 2467 C CA . PHE A 1 326 ? -15.234 -3.203 0.403 1.00 93.69 326 PHE A CA 1
ATOM 2468 C C . PHE A 1 326 ? -16.539 -4.003 0.256 1.00 93.69 326 PHE A C 1
ATOM 2470 O O . PHE A 1 326 ? -17.596 -3.529 0.658 1.00 93.69 326 PHE A O 1
ATOM 2477 N N . PRO A 1 327 ? -16.509 -5.215 -0.333 1.00 91.38 327 PRO A N 1
ATOM 2478 C CA . PRO A 1 327 ? -17.725 -5.956 -0.688 1.00 91.38 327 PRO A CA 1
ATOM 2479 C C . PRO A 1 327 ? -18.546 -6.388 0.535 1.00 91.38 327 PRO A C 1
ATOM 2481 O O . PRO A 1 327 ? -19.711 -6.739 0.405 1.00 91.38 327 PRO A O 1
ATOM 2484 N N . PHE A 1 328 ? -17.933 -6.373 1.720 1.00 93.19 328 PHE A N 1
ATOM 2485 C CA . PHE A 1 328 ? -18.588 -6.668 2.989 1.00 93.19 328 PHE A CA 1
ATOM 2486 C C . PHE A 1 328 ? -19.296 -5.450 3.597 1.00 93.19 328 PHE A C 1
ATOM 2488 O O . PHE A 1 328 ? -20.047 -5.628 4.546 1.00 93.19 328 PHE A O 1
ATOM 2495 N N . LEU A 1 329 ? -19.031 -4.224 3.140 1.00 96.06 329 LEU A N 1
ATOM 2496 C CA . LEU A 1 329 ? -19.469 -3.008 3.823 1.00 96.06 329 LEU A CA 1
ATOM 2497 C C . LEU A 1 329 ? -20.724 -2.424 3.165 1.00 96.06 329 LEU A C 1
ATOM 2499 O O . LEU A 1 329 ? -20.668 -1.903 2.055 1.00 96.06 329 LEU A O 1
ATOM 2503 N N . ASP A 1 330 ? -21.836 -2.464 3.890 1.00 96.50 330 ASP A N 1
ATOM 2504 C CA . ASP A 1 330 ? -23.117 -1.882 3.504 1.00 96.50 330 ASP A CA 1
ATOM 2505 C C . ASP A 1 330 ? -23.369 -0.610 4.325 1.00 96.50 330 ASP A C 1
ATOM 2507 O O . ASP A 1 330 ? -23.665 -0.655 5.521 1.00 96.50 330 ASP A O 1
ATOM 2511 N N . THR A 1 331 ? -23.199 0.541 3.676 1.00 95.19 331 THR A N 1
ATOM 2512 C CA . THR A 1 331 ? -23.387 1.866 4.288 1.00 95.19 331 THR A CA 1
ATOM 2513 C C . THR A 1 331 ? -24.686 2.545 3.855 1.00 95.19 331 THR A C 1
ATOM 2515 O O . THR A 1 331 ? -24.880 3.721 4.159 1.00 95.19 331 THR A O 1
ATOM 2518 N N . GLY A 1 332 ? -25.548 1.866 3.087 1.00 92.69 332 GLY A N 1
ATOM 2519 C CA . GLY A 1 332 ? -26.711 2.507 2.464 1.00 92.69 332 GLY A CA 1
ATOM 2520 C C . GLY A 1 332 ? -26.352 3.646 1.495 1.00 92.69 332 GLY A C 1
ATOM 2521 O O . GLY A 1 332 ? -27.155 4.549 1.291 1.00 92.69 332 GLY A O 1
ATOM 2522 N N . GLY A 1 333 ? -25.138 3.635 0.927 1.00 93.75 333 GLY A N 1
ATOM 2523 C CA . GLY A 1 333 ? -24.651 4.662 -0.004 1.00 93.75 333 GLY A CA 1
ATOM 2524 C C . GLY A 1 333 ? -23.908 5.834 0.647 1.00 93.75 333 GLY A C 1
ATOM 2525 O O . GLY A 1 333 ? -23.435 6.709 -0.069 1.00 93.75 333 GLY A O 1
ATOM 2526 N N . ALA A 1 334 ? -23.744 5.848 1.975 1.00 94.25 334 ALA A N 1
ATOM 2527 C CA . ALA A 1 334 ? -22.987 6.897 2.668 1.00 94.25 334 ALA A CA 1
ATOM 2528 C C . ALA A 1 334 ? -21.473 6.870 2.370 1.00 94.25 334 ALA A C 1
ATOM 2530 O O . ALA A 1 334 ? -20.788 7.863 2.599 1.00 94.25 334 ALA A O 1
ATOM 2531 N N . VAL A 1 335 ? -20.947 5.744 1.877 1.00 96.62 335 VAL A N 1
ATOM 2532 C CA . VAL A 1 335 ? -19.580 5.609 1.354 1.00 96.62 335 VAL A CA 1
ATOM 2533 C C . VAL A 1 335 ? -19.637 4.866 0.025 1.00 96.62 335 VAL A C 1
ATOM 2535 O O . VAL A 1 335 ? -20.131 3.739 -0.026 1.00 96.62 335 VAL A O 1
ATOM 2538 N N . THR A 1 336 ? -19.087 5.464 -1.029 1.00 95.88 336 THR A N 1
ATOM 2539 C CA . THR A 1 336 ? -18.976 4.877 -2.367 1.00 95.88 336 THR A CA 1
ATOM 2540 C C . THR A 1 336 ? -17.517 4.743 -2.801 1.00 95.88 336 THR A C 1
ATOM 2542 O O . THR A 1 336 ? -16.600 5.360 -2.245 1.00 95.88 336 THR A O 1
ATOM 2545 N N . VAL A 1 337 ? -17.293 3.875 -3.791 1.00 95.12 337 VAL A N 1
ATOM 2546 C CA . VAL A 1 337 ? -16.021 3.764 -4.509 1.00 95.12 337 VAL A CA 1
ATOM 2547 C C . VAL A 1 337 ? -16.278 4.051 -5.984 1.00 95.12 337 VAL A C 1
ATOM 2549 O O . VAL A 1 337 ? -16.768 3.191 -6.711 1.00 95.12 337 VAL A O 1
ATOM 2552 N N . GLU A 1 338 ? -15.924 5.251 -6.436 1.00 92.62 338 GLU A N 1
ATOM 2553 C CA . GLU A 1 338 ? -16.185 5.728 -7.800 1.00 92.62 338 GLU A CA 1
ATOM 2554 C C . GLU A 1 338 ? -14.886 6.174 -8.471 1.00 92.62 338 GLU A C 1
ATOM 2556 O O . GLU A 1 338 ? -14.117 6.938 -7.900 1.00 92.62 338 GLU A O 1
ATOM 2561 N N . ASP A 1 339 ? -14.583 5.655 -9.666 1.00 90.00 339 ASP A N 1
ATOM 2562 C CA . ASP A 1 339 ? -13.275 5.827 -10.329 1.00 90.00 339 ASP A CA 1
ATOM 2563 C C . ASP A 1 339 ? -12.085 5.628 -9.368 1.00 90.00 339 ASP A C 1
ATOM 2565 O O . ASP A 1 339 ? -11.112 6.367 -9.411 1.00 90.00 339 ASP A O 1
ATOM 2569 N N . ASN A 1 340 ? -12.144 4.633 -8.477 1.00 91.62 340 ASN A N 1
ATOM 2570 C CA . ASN A 1 340 ? -11.112 4.375 -7.464 1.00 91.62 340 ASN A CA 1
ATOM 2571 C C . ASN A 1 340 ? -10.911 5.498 -6.417 1.00 91.62 340 ASN A C 1
ATOM 2573 O O . ASN A 1 340 ? -9.863 5.566 -5.774 1.00 91.62 340 ASN A O 1
ATOM 2577 N N . ARG A 1 341 ? -11.902 6.371 -6.224 1.00 93.50 341 ARG A N 1
ATOM 2578 C CA . ARG A 1 341 ? -12.013 7.300 -5.094 1.00 93.50 341 ARG A CA 1
ATOM 2579 C C . ARG A 1 341 ? -12.964 6.706 -4.062 1.00 93.50 341 ARG A C 1
ATOM 2581 O O . ARG A 1 341 ? -14.100 6.404 -4.395 1.00 93.50 341 ARG A O 1
ATOM 2588 N N . VAL A 1 342 ? -12.501 6.574 -2.824 1.00 95.88 342 VAL A N 1
ATOM 2589 C CA . VAL A 1 342 ? -13.337 6.234 -1.660 1.00 95.88 342 VAL A CA 1
ATOM 2590 C C . VAL A 1 342 ? -13.843 7.528 -1.039 1.00 95.88 342 VAL A C 1
ATOM 2592 O O . VAL A 1 342 ? -13.014 8.365 -0.674 1.00 95.88 342 VAL A O 1
ATOM 2595 N N . GLY A 1 343 ? -15.157 7.693 -0.916 1.00 94.75 343 GLY A N 1
ATOM 2596 C CA . GLY A 1 343 ? -15.722 8.920 -0.371 1.00 94.75 343 GLY A CA 1
ATOM 2597 C C . GLY A 1 343 ? -17.237 8.885 -0.122 1.00 94.75 343 GLY A C 1
ATOM 2598 O O . GLY A 1 343 ? -17.894 7.937 -0.536 1.00 94.75 343 GLY A O 1
ATOM 2599 N N . PRO A 1 344 ? -17.784 9.912 0.544 1.00 96.06 344 PRO A N 1
ATOM 2600 C CA . PRO A 1 344 ? -17.023 11.013 1.102 1.00 96.06 344 PRO A CA 1
ATOM 2601 C C . PRO A 1 344 ? -16.251 10.645 2.375 1.00 96.06 344 PRO A C 1
ATOM 2603 O O . PRO A 1 344 ? -16.763 9.924 3.228 1.00 96.06 344 PRO A O 1
ATOM 2606 N N . LEU A 1 345 ? -15.006 11.118 2.514 1.00 95.38 345 LEU A N 1
ATOM 2607 C CA . LEU A 1 345 ? -14.158 10.842 3.686 1.00 95.38 345 LEU A CA 1
ATOM 2608 C C . LEU A 1 345 ? -13.459 12.110 4.177 1.00 95.38 345 LEU A C 1
ATOM 2610 O O . LEU A 1 345 ? -12.451 12.543 3.611 1.00 95.38 345 LEU A O 1
ATOM 2614 N N . PHE A 1 346 ? -13.915 12.646 5.310 1.00 94.31 346 PHE A N 1
ATOM 2615 C CA . PHE A 1 346 ? -13.209 13.711 6.006 1.00 94.31 346 PHE A CA 1
ATOM 2616 C C . PHE A 1 346 ? -11.795 13.245 6.325 1.00 94.31 346 PHE A C 1
ATOM 2618 O O . PHE A 1 346 ? -11.594 12.230 7.010 1.00 94.31 346 PHE A O 1
ATOM 2625 N N . VAL A 1 347 ? -10.817 13.996 5.803 1.00 90.19 347 VAL A N 1
ATOM 2626 C CA . VAL A 1 347 ? -9.375 13.750 5.961 1.00 90.19 347 VAL A CA 1
ATOM 2627 C C . VAL A 1 347 ? -8.997 12.280 5.745 1.00 90.19 347 VAL A C 1
ATOM 2629 O O . VAL A 1 347 ? -8.206 11.704 6.496 1.00 90.19 347 VAL A O 1
ATOM 2632 N N . HIS A 1 348 ? -9.623 11.662 4.736 1.00 92.50 348 HIS A N 1
ATOM 2633 C CA . HIS A 1 348 ? -9.432 10.268 4.323 1.00 92.50 348 HIS A CA 1
ATOM 2634 C C . HIS A 1 348 ? -9.647 9.224 5.436 1.00 92.50 348 HIS A C 1
ATOM 2636 O O . HIS A 1 348 ? -9.079 8.132 5.378 1.00 92.50 348 HIS A O 1
ATOM 2642 N N . THR A 1 349 ? -10.417 9.569 6.476 1.00 94.81 349 THR A N 1
ATOM 2643 C CA . THR A 1 349 ? -10.571 8.743 7.686 1.00 94.81 349 THR A CA 1
ATOM 2644 C C . THR A 1 349 ? -12.037 8.534 8.071 1.00 94.81 349 THR A C 1
ATOM 2646 O O . THR A 1 349 ? -12.430 7.400 8.330 1.00 94.81 349 THR A O 1
ATOM 2649 N N . PHE A 1 350 ? -12.854 9.591 8.112 1.00 96.81 350 PHE A N 1
ATOM 2650 C CA . PHE A 1 350 ? -14.218 9.524 8.655 1.00 96.81 350 PHE A CA 1
ATOM 2651 C C . PHE A 1 350 ? -15.272 9.847 7.589 1.00 96.81 350 PHE A C 1
ATOM 2653 O O . PHE A 1 350 ? -15.230 10.951 7.046 1.00 96.81 350 PHE A O 1
ATOM 2660 N N . PRO A 1 351 ? -16.240 8.959 7.308 1.00 97.00 351 PRO A N 1
ATOM 2661 C CA . PRO A 1 351 ? -17.429 9.319 6.542 1.00 97.00 351 PRO A CA 1
ATOM 2662 C C . PRO A 1 351 ? -18.271 10.316 7.343 1.00 97.00 351 PRO A C 1
ATOM 2664 O O . PRO A 1 351 ? -18.689 9.960 8.446 1.00 97.00 351 PRO A O 1
ATOM 2667 N N . PRO A 1 352 ? -18.523 11.542 6.850 1.00 96.50 352 PRO A N 1
ATOM 2668 C CA . PRO A 1 352 ? -19.123 12.598 7.667 1.00 96.50 352 PRO A CA 1
ATOM 2669 C C . PRO A 1 352 ? -20.443 12.212 8.352 1.00 96.50 352 PRO A C 1
ATOM 2671 O O . PRO A 1 352 ? -20.586 12.464 9.544 1.00 96.50 352 PRO A O 1
ATOM 2674 N N . SER A 1 353 ? -21.345 11.534 7.638 1.00 95.25 353 SER A N 1
ATOM 2675 C CA . SER A 1 353 ? -22.672 11.131 8.133 1.00 95.25 353 SER A CA 1
ATOM 2676 C C . SER A 1 353 ? -22.671 9.918 9.070 1.00 95.25 353 SER A C 1
ATOM 2678 O O . SER A 1 353 ? -23.672 9.641 9.724 1.00 95.25 353 SER A O 1
ATOM 2680 N N . LEU A 1 354 ? -21.563 9.172 9.143 1.00 95.56 354 LEU A N 1
ATOM 2681 C CA . LEU A 1 354 ? -21.429 7.972 9.983 1.00 95.56 354 LEU A CA 1
ATOM 2682 C C . LEU A 1 354 ? -20.355 8.129 11.067 1.00 95.56 354 LEU A C 1
ATOM 2684 O O . LEU A 1 354 ? -20.084 7.189 11.823 1.00 95.56 354 LEU A O 1
ATOM 2688 N N . ALA A 1 355 ? -19.715 9.293 11.149 1.00 94.25 355 ALA A N 1
ATOM 2689 C CA . ALA A 1 355 ? -18.651 9.546 12.100 1.00 94.25 355 ALA A CA 1
ATOM 2690 C C . ALA A 1 355 ? -19.201 9.748 13.528 1.00 94.25 355 ALA A C 1
ATOM 2692 O O . ALA A 1 355 ? -20.227 10.398 13.704 1.00 94.25 355 ALA A O 1
ATOM 2693 N N . PRO A 1 356 ? -18.507 9.254 14.572 1.00 94.88 356 PRO A N 1
ATOM 2694 C CA . PRO A 1 356 ? -17.272 8.470 14.522 1.00 94.88 356 PRO A CA 1
ATOM 2695 C C . PRO A 1 356 ? -17.500 6.948 14.452 1.00 94.88 356 PRO A C 1
ATOM 2697 O O . PRO A 1 356 ? -16.528 6.198 14.518 1.00 94.88 356 PRO A O 1
ATOM 2700 N N . SER A 1 357 ? -18.753 6.485 14.348 1.00 94.38 357 SER A N 1
ATOM 2701 C CA . SER A 1 357 ? -19.115 5.059 14.411 1.00 94.38 357 SER A CA 1
ATOM 2702 C C . SER A 1 357 ? -18.533 4.224 13.259 1.00 94.38 357 SER A C 1
ATOM 2704 O O . SER A 1 357 ? -18.284 3.037 13.432 1.00 94.38 357 SER A O 1
ATOM 2706 N N . LEU A 1 358 ? -18.249 4.830 12.104 1.00 97.06 358 LEU A N 1
ATOM 2707 C CA . LEU A 1 358 ? -17.477 4.218 11.024 1.00 97.06 358 LEU A CA 1
ATOM 2708 C C . LEU A 1 358 ? -16.219 5.041 10.751 1.00 97.06 358 LEU A C 1
ATOM 2710 O O . LEU A 1 358 ? -16.259 6.270 10.682 1.00 97.06 358 LEU A O 1
ATOM 2714 N N . SER A 1 359 ? -15.089 4.365 10.571 1.00 97.88 359 SER A N 1
ATOM 2715 C CA . SER A 1 359 ? -13.828 5.002 10.188 1.00 97.88 359 SER A CA 1
ATOM 2716 C C . SER A 1 359 ? -12.947 4.065 9.368 1.00 97.88 359 SER A C 1
ATOM 2718 O O . SER A 1 359 ? -13.155 2.853 9.351 1.00 97.88 359 SER A O 1
ATOM 2720 N N . PHE A 1 360 ? -11.961 4.631 8.679 1.00 97.44 360 PHE A N 1
ATOM 2721 C CA . PHE A 1 360 ? -11.052 3.916 7.792 1.00 97.44 360 PHE A CA 1
ATOM 2722 C C . PHE A 1 360 ? -9.597 4.193 8.163 1.00 97.44 360 PHE A C 1
ATOM 2724 O O . PHE A 1 360 ? -9.215 5.332 8.434 1.00 97.44 360 PHE A O 1
ATOM 2731 N N . VAL A 1 361 ? -8.765 3.155 8.105 1.00 95.62 361 VAL A N 1
ATOM 2732 C CA . VAL A 1 361 ? -7.308 3.263 8.218 1.00 95.62 361 VAL A CA 1
ATOM 2733 C C . VAL A 1 361 ? -6.667 2.754 6.937 1.00 95.62 361 VAL A C 1
ATOM 2735 O O . VAL A 1 361 ? -6.962 1.654 6.472 1.00 95.62 361 VAL A O 1
ATOM 2738 N N . GLY A 1 362 ? -5.753 3.559 6.399 1.00 91.62 362 GLY A N 1
ATOM 2739 C CA . GLY A 1 362 ? -4.950 3.214 5.236 1.00 91.62 362 GLY A CA 1
ATOM 2740 C C . GLY A 1 362 ? -5.696 3.277 3.915 1.00 91.62 362 GLY A C 1
ATOM 2741 O O . GLY A 1 362 ? -5.338 2.578 2.985 1.00 91.62 362 GLY A O 1
ATOM 2742 N N . VAL A 1 363 ? -6.716 4.131 3.806 1.00 93.88 363 VAL A N 1
ATOM 2743 C CA . VAL A 1 363 ? -7.230 4.541 2.492 1.00 93.88 363 VAL A CA 1
ATOM 2744 C C . VAL A 1 363 ? -6.178 5.348 1.715 1.00 93.88 363 VAL A C 1
ATOM 2746 O O . VAL A 1 363 ? -6.026 5.085 0.526 1.00 93.88 363 VAL A O 1
ATOM 2749 N N . PRO A 1 364 ? -5.425 6.294 2.314 1.00 90.94 364 PRO A N 1
ATOM 2750 C CA . PRO A 1 364 ? -4.445 7.072 1.558 1.00 90.94 364 PRO A CA 1
ATOM 2751 C C . PRO A 1 364 ? -3.309 6.260 0.923 1.00 90.94 364 PRO A C 1
ATOM 2753 O O . PRO A 1 364 ? -2.694 5.405 1.558 1.00 90.94 364 PRO A O 1
ATOM 2756 N N . MET A 1 365 ? -2.975 6.597 -0.322 1.00 85.19 365 MET A N 1
ATOM 2757 C CA . MET A 1 365 ? -1.862 6.027 -1.081 1.00 85.19 365 MET A CA 1
ATOM 2758 C C . MET A 1 365 ? -0.593 6.880 -0.951 1.00 85.19 365 MET A C 1
ATOM 2760 O O . MET A 1 365 ? -0.659 8.090 -0.731 1.00 85.19 365 MET A O 1
ATOM 2764 N N . ARG A 1 366 ? 0.570 6.238 -1.155 1.00 79.44 366 ARG A N 1
ATOM 2765 C CA . ARG A 1 366 ? 1.909 6.873 -1.151 1.00 79.44 366 ARG A CA 1
ATOM 2766 C C . ARG A 1 366 ? 2.238 7.617 0.149 1.00 79.44 366 ARG A C 1
ATOM 2768 O O . ARG A 1 366 ? 2.890 8.655 0.133 1.00 79.44 366 ARG A O 1
ATOM 2775 N N . VAL A 1 367 ? 1.790 7.067 1.272 1.00 84.06 367 VAL A N 1
ATOM 2776 C CA . VAL A 1 367 ? 2.086 7.576 2.615 1.00 84.06 367 VAL A CA 1
ATOM 2777 C C . VAL A 1 367 ? 3.269 6.850 3.250 1.00 84.06 367 VAL A C 1
ATOM 2779 O O . VAL A 1 367 ? 3.636 5.753 2.830 1.00 84.06 367 VAL A O 1
ATOM 2782 N N . PHE A 1 368 ? 3.843 7.443 4.298 1.00 83.31 368 PHE A N 1
ATOM 2783 C CA . PHE A 1 368 ? 4.862 6.787 5.117 1.00 83.31 368 PHE A CA 1
AT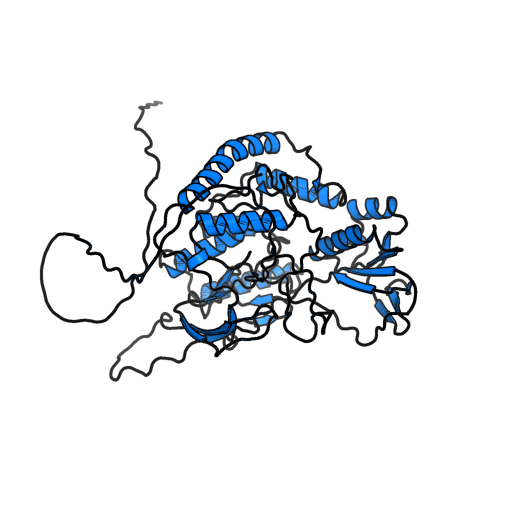OM 2784 C C . PHE A 1 368 ? 4.208 5.755 6.032 1.00 83.31 368 PHE A C 1
ATOM 2786 O O . PHE A 1 368 ? 3.542 6.096 7.009 1.00 83.31 368 PHE A O 1
ATOM 2793 N N . VAL A 1 369 ? 4.373 4.484 5.694 1.00 85.38 369 VAL A N 1
ATOM 2794 C CA . VAL A 1 369 ? 3.842 3.353 6.453 1.00 85.38 369 VAL A CA 1
ATOM 2795 C C . VAL A 1 369 ? 4.972 2.787 7.330 1.00 85.38 369 VAL A C 1
ATOM 2797 O O . VAL A 1 369 ? 6.054 2.579 6.795 1.00 85.38 369 VAL A O 1
ATOM 2800 N N . PRO A 1 370 ? 4.764 2.524 8.637 1.00 87.50 370 PRO A N 1
ATOM 2801 C CA . PRO A 1 370 ? 3.496 2.542 9.364 1.00 87.50 370 PRO A CA 1
ATOM 2802 C C . PRO A 1 370 ? 3.101 3.893 9.974 1.00 87.50 370 PRO A C 1
ATOM 2804 O O . PRO A 1 370 ? 1.950 4.034 10.378 1.00 87.50 370 PRO A O 1
ATOM 2807 N N . TRP A 1 371 ? 4.003 4.879 10.018 1.00 87.44 371 TRP A N 1
ATOM 2808 C CA . TRP A 1 371 ? 3.834 6.141 10.760 1.00 87.44 371 TRP A CA 1
ATOM 2809 C C . TRP A 1 371 ? 2.497 6.858 10.511 1.00 87.44 371 TRP A C 1
ATOM 2811 O O . TRP A 1 371 ? 1.795 7.235 11.447 1.00 87.44 371 TRP A O 1
ATOM 2821 N N . PHE A 1 372 ? 2.083 7.002 9.252 1.00 88.69 372 PHE A N 1
ATOM 2822 C CA . PHE A 1 372 ? 0.820 7.660 8.920 1.00 88.69 372 PHE A CA 1
ATOM 2823 C C . PHE A 1 372 ? -0.408 6.843 9.356 1.00 88.69 372 PHE A C 1
ATOM 2825 O O . PHE A 1 372 ? -1.415 7.403 9.785 1.00 88.69 372 PHE A O 1
ATOM 2832 N N . LEU A 1 373 ? -0.330 5.514 9.292 1.00 91.50 373 LEU A N 1
ATOM 2833 C CA . LEU A 1 373 ? -1.418 4.642 9.741 1.00 91.50 373 LEU A CA 1
ATOM 2834 C C . LEU A 1 373 ? -1.546 4.652 11.258 1.00 91.50 373 LEU A C 1
ATOM 2836 O O . LEU A 1 373 ? -2.658 4.652 11.777 1.00 91.50 373 LEU A O 1
ATOM 2840 N N . GLU A 1 374 ? -0.416 4.721 11.961 1.00 92.56 374 GLU A N 1
ATOM 2841 C CA . GLU A 1 374 ? -0.380 4.957 13.399 1.00 92.56 374 GLU A CA 1
ATOM 2842 C C . GLU A 1 374 ? -1.051 6.295 13.745 1.00 92.56 374 GLU A C 1
ATOM 2844 O O . GLU A 1 374 ? -1.850 6.366 14.679 1.00 92.56 374 GLU A O 1
ATOM 2849 N N . ALA A 1 375 ? -0.814 7.341 12.948 1.00 91.69 375 ALA A N 1
ATOM 2850 C CA . ALA A 1 375 ? -1.470 8.628 13.133 1.00 91.69 375 ALA A CA 1
ATOM 2851 C C . ALA A 1 375 ? -2.998 8.538 12.962 1.00 91.69 375 ALA A C 1
ATOM 2853 O O . ALA A 1 375 ? -3.749 9.031 13.810 1.00 91.69 375 ALA A O 1
ATOM 2854 N N . GLN A 1 376 ? -3.476 7.867 11.906 1.00 93.38 376 GLN A N 1
ATOM 2855 C CA . GLN A 1 376 ? -4.911 7.622 11.714 1.00 93.38 376 GLN A CA 1
ATOM 2856 C C . GLN A 1 376 ? -5.501 6.823 12.884 1.00 93.38 376 GLN A C 1
ATOM 2858 O O . GLN A 1 376 ? -6.519 7.221 13.450 1.00 93.38 376 GLN A O 1
ATOM 2863 N N . ALA A 1 377 ? -4.826 5.748 13.299 1.00 93.50 377 ALA A N 1
ATOM 2864 C CA . ALA A 1 377 ? -5.230 4.899 14.414 1.00 93.50 377 ALA A CA 1
ATOM 2865 C C . ALA A 1 377 ? -5.384 5.676 15.723 1.00 93.50 377 ALA A C 1
ATOM 2867 O O . ALA A 1 377 ? -6.424 5.606 16.379 1.00 93.50 377 ALA A O 1
ATOM 2868 N N . ARG A 1 378 ? -4.354 6.448 16.094 1.00 92.50 378 ARG A N 1
ATOM 2869 C CA . ARG A 1 378 ? -4.336 7.251 17.321 1.00 92.50 378 ARG A CA 1
ATOM 2870 C C . ARG A 1 378 ? -5.450 8.284 17.318 1.00 92.50 378 ARG A C 1
ATOM 2872 O O . ARG A 1 378 ? -6.111 8.475 18.339 1.00 92.50 378 ARG A O 1
ATOM 2879 N N . ARG A 1 379 ? -5.694 8.928 16.175 1.00 93.25 379 ARG A N 1
ATOM 2880 C CA . ARG A 1 379 ? -6.797 9.878 16.034 1.00 93.25 379 ARG A CA 1
ATOM 2881 C C . ARG A 1 379 ? -8.149 9.200 16.239 1.00 93.25 379 ARG A C 1
ATOM 2883 O O . ARG A 1 379 ? -8.946 9.700 17.027 1.00 93.25 379 ARG A O 1
ATOM 2890 N N . ILE A 1 380 ? -8.398 8.079 15.561 1.00 94.94 380 ILE A N 1
ATOM 2891 C CA . ILE A 1 380 ? -9.645 7.314 15.701 1.00 94.94 380 ILE A CA 1
ATOM 2892 C C . ILE A 1 380 ? -9.854 6.913 17.161 1.00 94.94 380 ILE A C 1
ATOM 2894 O O . ILE A 1 380 ? -10.905 7.201 17.725 1.00 94.94 380 ILE A O 1
ATOM 2898 N N . ALA A 1 381 ? -8.832 6.350 17.807 1.00 93.62 381 ALA A N 1
ATOM 2899 C CA . ALA A 1 381 ? -8.903 5.956 19.209 1.00 93.62 381 ALA A CA 1
ATOM 2900 C C . ALA A 1 381 ? -9.227 7.138 20.139 1.00 93.62 381 ALA A C 1
ATOM 2902 O O . ALA A 1 381 ? -10.051 7.004 21.039 1.00 93.62 381 ALA A O 1
ATOM 2903 N N . ARG A 1 382 ? -8.627 8.317 19.915 1.00 92.81 382 ARG A N 1
ATOM 2904 C CA . ARG A 1 382 ? -8.921 9.531 20.699 1.00 92.81 382 ARG A CA 1
ATOM 2905 C C . ARG A 1 382 ? -10.349 10.020 20.510 1.00 92.81 382 ARG A C 1
ATOM 2907 O O . ARG A 1 382 ? -10.974 10.401 21.494 1.00 92.81 382 ARG A O 1
ATOM 2914 N N . VAL A 1 383 ? -10.850 10.003 19.277 1.00 93.88 383 VAL A N 1
ATOM 2915 C CA . VAL A 1 383 ? -12.229 10.398 18.968 1.00 93.88 383 VAL A CA 1
ATOM 2916 C C . VAL A 1 383 ? -13.219 9.431 19.620 1.00 93.88 383 VAL A C 1
ATOM 2918 O O . VAL A 1 383 ? -14.108 9.870 20.341 1.00 93.88 383 VAL A O 1
ATOM 2921 N N . LEU A 1 384 ? -13.022 8.119 19.455 1.00 91.62 384 LEU A N 1
ATOM 2922 C CA . LEU A 1 384 ? -13.880 7.093 20.061 1.00 91.62 384 LEU A CA 1
ATOM 2923 C C . LEU A 1 384 ? -13.834 7.111 21.597 1.00 91.62 384 LEU A C 1
ATOM 2925 O O . LEU A 1 384 ? -14.831 6.819 22.247 1.00 91.62 384 LEU A O 1
ATOM 2929 N N . ALA A 1 385 ? -12.700 7.496 22.190 1.00 91.00 385 ALA A N 1
ATOM 2930 C CA . ALA A 1 385 ? -12.563 7.676 23.634 1.00 91.00 385 ALA A CA 1
ATOM 2931 C C . ALA A 1 385 ? -13.127 9.016 24.154 1.00 91.00 385 ALA A C 1
ATOM 2933 O O . ALA A 1 385 ? -12.962 9.316 25.336 1.00 91.00 385 ALA A O 1
ATOM 2934 N N . GLY A 1 386 ? -13.711 9.859 23.292 1.00 90.94 386 GLY A N 1
ATOM 2935 C CA . GLY A 1 386 ? -14.211 11.189 23.660 1.00 90.94 386 GLY A CA 1
ATOM 2936 C C . GLY A 1 386 ? -13.116 12.197 24.037 1.00 90.94 386 GLY A C 1
ATOM 2937 O O . GLY A 1 386 ? -13.402 13.241 24.613 1.00 90.94 386 GLY A O 1
ATOM 2938 N N . ARG A 1 387 ? -11.848 11.897 23.727 1.00 91.44 387 ARG A N 1
ATOM 2939 C CA . ARG A 1 387 ? -10.674 12.741 24.025 1.00 91.44 387 ARG A CA 1
ATOM 2940 C C . ARG A 1 387 ? -10.338 13.727 22.907 1.00 91.44 387 ARG A C 1
ATOM 2942 O O . ARG A 1 387 ? -9.476 14.581 23.088 1.00 91.44 387 ARG A O 1
ATOM 2949 N N . ALA A 1 388 ? -10.970 13.587 21.747 1.00 90.94 388 ALA A N 1
ATOM 2950 C CA . ALA A 1 388 ? -10.867 14.513 20.629 1.00 90.94 388 ALA A CA 1
ATOM 2951 C C . ALA A 1 388 ? -12.245 14.687 19.985 1.00 90.94 388 ALA A C 1
ATOM 2953 O O . ALA A 1 388 ? -12.965 13.709 19.795 1.00 90.94 388 ALA A O 1
ATOM 2954 N N . ALA A 1 389 ? -12.596 15.921 19.634 1.00 91.81 389 ALA A N 1
ATOM 2955 C CA . ALA A 1 389 ? -13.841 16.222 18.941 1.00 91.81 389 ALA A CA 1
ATOM 2956 C C . ALA A 1 389 ? -13.652 16.161 17.418 1.00 91.81 389 ALA A C 1
ATOM 2958 O O . ALA A 1 389 ? -12.589 16.509 16.892 1.00 91.81 389 ALA A O 1
ATOM 2959 N N . LEU A 1 390 ? -14.702 15.746 16.711 1.00 94.44 390 LEU A N 1
ATOM 2960 C CA . LEU A 1 390 ? -14.826 15.969 15.274 1.00 94.44 390 LEU A CA 1
ATOM 2961 C C . LEU A 1 390 ? -15.590 17.278 15.023 1.00 94.44 390 LEU A C 1
ATOM 2963 O O . LEU A 1 390 ? -16.447 17.635 15.834 1.00 94.44 390 LEU A O 1
ATOM 2967 N N . PRO A 1 391 ? -15.298 17.996 13.924 1.00 95.50 391 PRO A N 1
ATOM 2968 C CA . PRO A 1 391 ? -16.149 19.092 13.477 1.00 95.50 391 PRO A CA 1
ATOM 2969 C C . PRO A 1 391 ? -17.578 18.604 13.180 1.00 95.50 391 PRO A C 1
ATOM 2971 O O . PRO A 1 391 ? -17.768 17.408 12.935 1.00 95.50 391 PRO A O 1
ATOM 2974 N N . PRO A 1 392 ? -18.567 19.512 13.137 1.00 96.06 392 PRO A N 1
ATOM 2975 C CA . PRO A 1 392 ? -19.896 19.209 12.618 1.00 96.06 392 PRO A CA 1
ATOM 2976 C C . PRO A 1 392 ? -19.845 18.554 11.230 1.00 96.06 392 PRO A C 1
ATOM 2978 O O . PRO A 1 392 ? -18.948 18.830 10.430 1.00 96.06 392 PRO A O 1
ATOM 2981 N N . GLU A 1 393 ? -20.834 17.714 10.923 1.00 95.56 393 GLU A N 1
ATOM 2982 C CA . GLU A 1 393 ? -20.926 17.000 9.642 1.00 95.56 393 GLU A CA 1
ATOM 2983 C C . GLU A 1 393 ? -20.827 17.937 8.430 1.00 95.56 393 GLU A C 1
ATOM 2985 O O . GLU A 1 393 ? -20.085 17.664 7.484 1.00 95.56 393 GLU A O 1
ATOM 2990 N N . GLU A 1 394 ? -21.511 19.080 8.481 1.00 97.12 394 GLU A N 1
ATOM 2991 C CA . GLU A 1 394 ? -21.490 20.074 7.408 1.00 97.12 394 GLU A CA 1
ATOM 2992 C C . GLU A 1 394 ? -20.080 20.622 7.145 1.00 97.12 394 GLU A C 1
ATOM 2994 O O . GLU A 1 394 ? -19.678 20.782 5.990 1.00 97.12 394 GLU A O 1
ATOM 2999 N N . ASP A 1 395 ? -19.302 20.854 8.205 1.00 97.56 395 ASP A N 1
ATOM 3000 C CA . ASP A 1 395 ? -17.926 21.340 8.108 1.00 97.56 395 ASP A CA 1
ATOM 3001 C C . ASP A 1 395 ? -17.000 20.269 7.527 1.00 97.56 395 ASP A C 1
ATOM 3003 O O . ASP A 1 395 ? -16.134 20.571 6.703 1.00 97.56 395 ASP A O 1
ATOM 3007 N N . MET A 1 396 ? -17.206 19.008 7.919 1.00 96.94 396 MET A N 1
ATOM 3008 C CA . MET A 1 396 ? -16.481 17.869 7.363 1.00 96.94 396 MET A CA 1
ATOM 3009 C C . MET A 1 396 ? -16.738 17.718 5.858 1.00 96.94 396 MET A C 1
ATOM 3011 O O . MET A 1 396 ? -15.789 17.583 5.083 1.00 96.94 396 MET A O 1
ATOM 3015 N N . LEU A 1 397 ? -18.004 17.805 5.437 1.00 96.56 397 LEU A N 1
ATOM 3016 C CA . LEU A 1 397 ? -18.403 17.764 4.029 1.00 96.56 397 LEU A CA 1
ATOM 3017 C C . LEU A 1 397 ? -17.894 18.981 3.244 1.00 96.56 397 LEU A C 1
ATOM 3019 O O . LEU A 1 397 ? -17.498 18.854 2.086 1.00 96.56 397 LEU A O 1
ATOM 3023 N N . ARG A 1 398 ? -17.894 20.176 3.849 1.00 96.69 398 ARG A N 1
ATOM 3024 C CA . ARG A 1 398 ? -17.367 21.391 3.212 1.00 96.69 398 ARG A CA 1
ATOM 3025 C C . ARG A 1 398 ? -15.871 21.264 2.936 1.00 96.69 398 ARG A C 1
ATOM 3027 O O . ARG A 1 398 ? -15.465 21.481 1.797 1.00 96.69 398 ARG A O 1
ATOM 3034 N N . ALA A 1 399 ? -15.091 20.845 3.932 1.00 92.44 399 ALA A N 1
ATOM 3035 C CA . ALA A 1 399 ? -13.650 20.644 3.787 1.00 92.44 399 ALA A CA 1
ATOM 3036 C C . ALA A 1 399 ? -13.312 19.616 2.693 1.00 92.44 399 ALA A C 1
ATOM 3038 O O . ALA A 1 399 ? -12.351 19.781 1.946 1.00 92.44 399 ALA A O 1
ATOM 3039 N N . GLU A 1 400 ? -14.116 18.561 2.576 1.00 92.62 400 GLU A N 1
ATOM 3040 C CA . GLU A 1 400 ? -13.928 17.549 1.543 1.00 92.62 400 GLU A CA 1
ATOM 3041 C C . GLU A 1 400 ? -14.252 18.072 0.133 1.00 92.62 400 GLU A C 1
ATOM 3043 O O . GLU A 1 400 ? -13.457 17.898 -0.793 1.00 92.62 400 GLU A O 1
ATOM 3048 N N . ARG A 1 401 ? -15.372 18.787 -0.036 1.00 93.94 401 ARG A N 1
ATOM 3049 C CA . ARG A 1 401 ? -15.708 19.434 -1.316 1.00 93.94 401 ARG A CA 1
ATOM 3050 C C . ARG A 1 401 ? -14.632 20.424 -1.759 1.00 93.94 401 ARG A C 1
ATOM 3052 O O . ARG A 1 401 ? -14.352 20.524 -2.953 1.00 93.94 401 ARG A O 1
ATOM 3059 N N . GLU A 1 402 ? -14.045 21.161 -0.819 1.00 92.94 402 GLU A N 1
ATOM 3060 C CA . GLU A 1 402 ? -12.938 22.084 -1.083 1.00 92.94 402 GLU A CA 1
ATOM 3061 C C . GLU A 1 402 ? -11.676 21.347 -1.554 1.00 92.94 402 GLU A C 1
ATOM 3063 O O . GLU A 1 402 ? -11.092 21.750 -2.562 1.00 92.94 402 GLU A O 1
ATOM 3068 N N . ASP A 1 403 ? -11.294 20.240 -0.906 1.00 88.12 403 ASP A N 1
ATOM 3069 C CA . ASP A 1 403 ? -10.172 19.397 -1.352 1.00 88.12 403 ASP A CA 1
ATOM 3070 C C . ASP A 1 403 ? -10.413 18.840 -2.765 1.00 88.12 403 ASP A C 1
ATOM 3072 O O . ASP A 1 403 ? -9.543 18.935 -3.635 1.00 88.12 403 ASP A O 1
ATOM 3076 N N . TYR A 1 404 ? -11.617 18.334 -3.041 1.00 90.06 404 TYR A N 1
ATOM 3077 C CA . TYR A 1 404 ? -11.960 17.795 -4.358 1.00 90.06 404 TYR A CA 1
ATOM 3078 C C . TYR A 1 404 ? -11.888 18.851 -5.458 1.00 90.06 404 TYR A C 1
ATOM 3080 O O . TYR A 1 404 ? -11.288 18.592 -6.503 1.00 90.06 404 TYR A O 1
ATOM 3088 N N . ARG A 1 405 ? -12.421 20.052 -5.207 1.00 91.50 405 ARG A N 1
ATOM 3089 C CA . ARG A 1 405 ? -12.314 21.186 -6.136 1.00 91.50 405 ARG A CA 1
ATOM 3090 C C . ARG A 1 405 ? -10.865 21.605 -6.355 1.00 91.50 405 ARG A C 1
ATOM 3092 O O . ARG A 1 405 ? -10.470 21.843 -7.492 1.00 91.50 405 ARG A O 1
ATOM 3099 N N . ALA A 1 406 ? -10.053 21.667 -5.300 1.00 88.94 406 ALA A N 1
ATOM 3100 C CA . ALA A 1 406 ? -8.639 22.019 -5.419 1.00 88.94 406 ALA A CA 1
ATOM 3101 C C . ALA A 1 406 ? -7.868 21.019 -6.297 1.00 88.94 406 ALA A C 1
ATOM 3103 O O . ALA A 1 406 ? -7.074 21.425 -7.146 1.00 88.94 406 ALA A O 1
ATOM 3104 N N . ARG A 1 407 ? -8.132 19.715 -6.143 1.00 87.06 407 ARG A N 1
ATOM 3105 C CA . ARG A 1 407 ? -7.526 18.658 -6.972 1.00 87.06 407 ARG A CA 1
ATOM 3106 C C . ARG A 1 407 ? -7.993 18.715 -8.426 1.00 87.06 407 ARG A C 1
ATOM 3108 O O . ARG A 1 407 ? -7.183 18.525 -9.331 1.00 87.06 407 ARG A O 1
ATOM 3115 N N . GLU A 1 408 ? -9.274 18.989 -8.650 1.00 89.56 408 GLU A N 1
ATOM 3116 C CA . GLU A 1 408 ? -9.842 19.147 -9.990 1.00 89.56 408 GLU A CA 1
ATOM 3117 C C . GLU A 1 408 ? -9.243 20.356 -10.720 1.00 89.56 408 GLU A C 1
ATOM 3119 O O . GLU A 1 408 ? -8.778 20.211 -11.849 1.00 89.56 408 GLU A O 1
ATOM 3124 N N . MET A 1 409 ? -9.150 21.515 -10.055 1.00 89.38 409 MET A N 1
ATOM 3125 C CA . MET A 1 409 ? -8.480 22.707 -10.598 1.00 89.38 409 MET A CA 1
ATOM 3126 C C . MET A 1 409 ? -7.002 22.453 -10.916 1.00 89.38 409 MET A C 1
ATOM 3128 O O . MET A 1 409 ? -6.451 23.055 -11.833 1.00 89.38 409 MET A O 1
ATOM 3132 N N . ALA A 1 410 ? -6.362 21.533 -10.192 1.00 86.50 410 ALA A N 1
ATOM 3133 C CA . ALA A 1 410 ? -5.001 21.093 -10.466 1.00 86.50 410 ALA A CA 1
ATOM 3134 C C . ALA A 1 410 ? -4.893 20.024 -11.579 1.00 86.50 410 ALA A C 1
ATOM 3136 O O . ALA A 1 410 ? -3.810 19.489 -11.825 1.00 86.50 410 ALA A O 1
ATOM 3137 N N . GLY A 1 411 ? -6.000 19.681 -12.249 1.00 87.44 411 GLY A N 1
ATOM 3138 C CA . GLY A 1 411 ? -6.039 18.739 -13.369 1.00 87.44 411 GLY A CA 1
ATOM 3139 C C . GLY A 1 411 ? -5.877 17.269 -12.971 1.00 87.44 411 GLY A C 1
ATOM 3140 O O . GLY A 1 411 ? -5.506 16.441 -13.811 1.00 87.44 411 GLY A O 1
ATOM 3141 N N . LEU A 1 412 ? -6.118 16.914 -11.704 1.00 83.25 412 LEU A N 1
ATOM 3142 C CA . LEU A 1 412 ? -6.002 15.538 -11.226 1.00 83.25 412 LEU A CA 1
ATOM 3143 C C . LEU A 1 412 ? -7.290 14.739 -11.477 1.00 83.25 412 LEU A C 1
ATOM 3145 O O . LEU A 1 412 ? -8.352 15.098 -10.969 1.00 83.25 412 LEU A O 1
ATOM 3149 N N . PRO A 1 413 ? -7.210 13.590 -12.172 1.00 87.25 413 PRO A N 1
ATOM 3150 C CA . PRO A 1 413 ? -8.330 12.658 -12.254 1.00 87.25 413 PRO A CA 1
ATOM 3151 C C . PRO A 1 413 ? -8.797 12.167 -10.876 1.00 87.25 413 PRO A C 1
ATOM 3153 O O . PRO A 1 413 ? -7.974 11.919 -9.992 1.00 87.25 413 PRO A O 1
ATOM 3156 N N . ALA A 1 414 ? -10.101 11.904 -10.742 1.00 88.44 414 ALA A N 1
ATOM 3157 C CA . ALA A 1 414 ? -10.736 11.499 -9.486 1.00 88.44 414 ALA A CA 1
ATOM 3158 C C . ALA A 1 414 ? -10.075 10.298 -8.791 1.00 88.44 414 ALA A C 1
ATOM 3160 O O . ALA A 1 414 ? -9.934 10.296 -7.568 1.00 88.44 414 ALA A O 1
ATOM 3161 N N . ARG A 1 415 ? -9.568 9.337 -9.571 1.00 87.50 415 ARG A N 1
ATOM 3162 C CA . ARG A 1 415 ? -8.801 8.173 -9.093 1.00 87.50 415 ARG A CA 1
ATOM 3163 C C . ARG A 1 415 ? -7.570 8.458 -8.233 1.00 87.50 415 ARG A C 1
ATOM 3165 O O . ARG A 1 415 ? -7.030 7.524 -7.649 1.00 87.50 415 ARG A O 1
ATOM 3172 N N . TYR A 1 416 ? -7.091 9.701 -8.205 1.00 86.00 416 TYR A N 1
ATOM 3173 C CA . TYR A 1 416 ? -5.956 10.134 -7.386 1.00 86.00 416 TYR A CA 1
ATOM 3174 C C . TYR A 1 416 ? -6.377 10.948 -6.160 1.00 86.00 416 TYR A C 1
ATOM 3176 O O . TYR A 1 416 ? -5.525 11.493 -5.467 1.00 86.00 416 TYR A O 1
ATOM 3184 N N . SER A 1 417 ? -7.671 11.028 -5.846 1.00 87.31 417 SER A N 1
ATOM 3185 C CA . SER A 1 417 ? -8.144 11.764 -4.667 1.00 87.31 417 SER A CA 1
ATOM 3186 C C . SER A 1 417 ? -7.607 11.221 -3.350 1.00 87.31 417 SER A C 1
ATOM 3188 O O . SER A 1 417 ? -7.369 11.996 -2.436 1.00 87.31 417 SER A O 1
ATOM 3190 N N . ASN A 1 418 ? -7.356 9.916 -3.266 1.00 88.12 418 ASN A N 1
ATOM 3191 C CA . ASN A 1 418 ? -6.727 9.307 -2.095 1.00 88.12 418 ASN A CA 1
ATOM 3192 C C . ASN A 1 418 ? -5.200 9.198 -2.224 1.00 88.12 418 ASN A C 1
ATOM 3194 O O . ASN A 1 418 ? -4.553 8.677 -1.323 1.00 88.12 418 ASN A O 1
ATOM 3198 N N . ASP A 1 419 ? -4.600 9.690 -3.312 1.00 84.94 419 ASP A N 1
ATOM 3199 C CA . ASP A 1 419 ? -3.148 9.811 -3.428 1.00 84.94 419 ASP A CA 1
ATOM 3200 C C . ASP A 1 419 ? -2.710 11.161 -2.849 1.00 84.94 419 ASP A C 1
ATOM 3202 O O . ASP A 1 419 ? -2.816 12.211 -3.489 1.00 84.94 419 ASP A O 1
ATOM 3206 N N . ILE A 1 420 ? -2.268 11.136 -1.592 1.00 79.19 420 ILE A N 1
ATOM 3207 C CA . ILE A 1 420 ? -1.823 12.342 -0.879 1.00 79.19 420 ILE A CA 1
ATOM 3208 C C . ILE A 1 420 ? -0.302 12.530 -0.960 1.00 79.19 420 ILE A C 1
ATOM 3210 O O . ILE A 1 420 ? 0.201 13.637 -0.772 1.00 79.19 420 ILE A O 1
ATOM 3214 N N . GLY A 1 421 ? 0.439 11.471 -1.304 1.00 69.38 421 GLY A N 1
ATOM 3215 C CA . GLY A 1 421 ? 1.890 11.532 -1.478 1.00 69.38 421 GLY A CA 1
ATOM 3216 C C . GLY A 1 421 ? 2.329 12.181 -2.793 1.00 69.38 421 GLY A C 1
ATOM 3217 O O . GLY A 1 421 ? 3.373 12.825 -2.819 1.00 69.38 421 GLY A O 1
ATOM 3218 N N . LEU A 1 422 ? 1.542 12.056 -3.874 1.00 56.06 422 LEU A N 1
ATOM 3219 C CA . LEU A 1 422 ? 1.833 12.685 -5.174 1.00 56.06 422 LEU A CA 1
ATOM 3220 C C . LEU A 1 422 ? 1.840 14.214 -5.137 1.00 56.06 422 LEU A C 1
ATOM 3222 O O . LEU A 1 422 ? 2.519 14.825 -5.956 1.00 56.06 422 LEU A O 1
ATOM 3226 N N . PHE A 1 423 ? 1.044 14.817 -4.253 1.00 49.88 423 PHE A N 1
ATOM 3227 C CA . PHE A 1 423 ? 0.779 16.251 -4.302 1.00 49.88 423 PHE A CA 1
ATOM 3228 C C . PHE A 1 423 ? 1.465 17.022 -3.174 1.00 49.88 423 PHE A C 1
ATOM 3230 O O . PHE A 1 423 ? 1.987 18.100 -3.449 1.00 49.88 423 PHE A O 1
ATOM 3237 N N . LYS A 1 424 ? 1.499 16.509 -1.926 1.00 58.53 424 LYS A N 1
ATOM 3238 C CA . LYS A 1 424 ? 2.012 17.268 -0.767 1.00 58.53 424 LYS A CA 1
ATOM 3239 C C . LYS A 1 424 ? 2.503 16.364 0.379 1.00 58.53 424 LYS A C 1
ATOM 3241 O O . LYS A 1 424 ? 1.749 16.017 1.283 1.00 58.53 424 LYS A O 1
ATOM 3246 N N . SER A 1 425 ? 3.809 16.096 0.464 1.00 65.00 425 SER A N 1
ATOM 3247 C CA . SER A 1 425 ? 4.414 15.546 1.700 1.00 65.00 425 SER A CA 1
ATOM 3248 C C . SER A 1 425 ? 4.124 16.429 2.932 1.00 65.00 425 SER A C 1
ATOM 3250 O O . SER A 1 425 ? 4.021 15.938 4.059 1.00 65.00 425 SER A O 1
ATOM 3252 N N . SER A 1 426 ? 3.908 17.730 2.710 1.00 72.62 426 SER A N 1
ATOM 3253 C CA . SER A 1 426 ? 3.442 18.693 3.708 1.00 72.62 426 SER A CA 1
ATOM 3254 C C . SER A 1 426 ? 2.007 18.450 4.191 1.00 72.62 426 SER A C 1
ATOM 3256 O O . SER A 1 426 ? 1.729 18.773 5.343 1.00 72.62 426 SER A O 1
ATOM 3258 N N . GLU A 1 427 ? 1.117 17.844 3.395 1.00 73.56 427 GLU A N 1
ATOM 3259 C CA . GLU A 1 427 ? -0.220 17.420 3.849 1.00 73.56 427 GLU A CA 1
ATOM 3260 C C . GLU A 1 427 ? -0.127 16.228 4.793 1.00 73.56 427 GLU A C 1
ATOM 3262 O O . GLU A 1 427 ? -0.796 16.226 5.822 1.00 73.56 427 GLU A O 1
ATOM 3267 N N . ILE A 1 428 ? 0.743 15.255 4.501 1.00 79.75 428 ILE A N 1
ATOM 3268 C CA . ILE A 1 428 ? 0.986 14.110 5.392 1.00 79.75 428 ILE A CA 1
ATOM 3269 C C . ILE A 1 428 ? 1.488 14.623 6.748 1.00 79.75 428 ILE A C 1
ATOM 3271 O O . ILE A 1 428 ? 0.889 14.330 7.782 1.00 79.75 428 ILE A O 1
ATOM 3275 N N . ARG A 1 429 ? 2.536 15.460 6.757 1.00 82.00 429 ARG A N 1
ATOM 3276 C CA . ARG A 1 429 ? 3.055 16.071 7.997 1.00 82.00 429 ARG A CA 1
ATOM 3277 C C . ARG A 1 429 ? 2.028 16.988 8.665 1.00 82.00 429 ARG A C 1
ATOM 3279 O O . ARG A 1 429 ? 1.904 17.002 9.884 1.00 82.00 429 ARG A O 1
ATOM 3286 N N . GLY A 1 430 ? 1.279 17.760 7.882 1.00 83.69 430 GLY A N 1
ATOM 3287 C CA . GLY A 1 430 ? 0.219 18.642 8.369 1.00 83.69 430 GLY A CA 1
ATOM 3288 C C . GLY A 1 430 ? -0.901 17.872 9.064 1.00 83.69 430 GLY A C 1
ATOM 3289 O O . GLY A 1 430 ? -1.345 18.283 10.133 1.00 83.69 430 GLY A O 1
ATOM 3290 N N . PHE A 1 431 ? -1.310 16.726 8.514 1.00 83.19 431 PHE A N 1
ATOM 3291 C CA . PHE A 1 431 ? -2.272 15.825 9.141 1.00 83.19 431 PHE A CA 1
ATOM 3292 C C . PHE A 1 431 ? -1.757 15.326 10.490 1.00 83.19 431 PHE A C 1
ATOM 3294 O O . PHE A 1 431 ? -2.462 15.456 11.491 1.00 83.19 431 PHE A O 1
ATOM 3301 N N . VAL A 1 432 ? -0.532 14.789 10.529 1.00 84.88 432 VAL A N 1
ATOM 3302 C CA . VAL A 1 432 ? 0.030 14.227 11.764 1.00 84.88 432 VAL A CA 1
ATOM 3303 C C . VAL A 1 432 ? 0.128 15.301 12.847 1.00 84.88 432 VAL A C 1
ATOM 3305 O O . VAL A 1 432 ? -0.422 15.104 13.930 1.00 84.88 432 VAL A O 1
ATOM 3308 N N . ARG A 1 433 ? 0.698 16.470 12.526 1.00 87.38 433 ARG A N 1
ATOM 3309 C CA . ARG A 1 433 ? 0.824 17.600 13.462 1.00 87.38 433 ARG A CA 1
ATOM 3310 C C . ARG A 1 433 ? -0.514 18.148 13.944 1.00 87.38 433 ARG A C 1
ATOM 3312 O O . ARG A 1 433 ? -0.641 18.528 15.101 1.00 87.38 433 ARG A O 1
ATOM 3319 N N . LYS A 1 434 ? -1.514 18.223 13.061 1.00 86.62 434 LYS A N 1
ATOM 3320 C CA . LYS A 1 434 ? -2.821 18.795 13.406 1.00 86.62 434 LYS A CA 1
ATOM 3321 C C . LYS A 1 434 ? -3.654 17.863 14.282 1.00 86.62 434 LYS A C 1
ATOM 3323 O O . LYS A 1 434 ? -4.424 18.342 15.109 1.00 86.62 434 LYS A O 1
ATOM 3328 N N . TYR A 1 435 ? -3.566 16.552 14.065 1.00 84.19 435 TYR A N 1
ATOM 3329 C CA . TYR A 1 435 ? -4.544 15.609 14.613 1.00 84.19 435 TYR A CA 1
ATOM 3330 C C . TYR A 1 435 ? -3.978 14.593 15.601 1.00 84.19 435 TYR A C 1
ATOM 3332 O O . TYR A 1 435 ? -4.745 13.824 16.186 1.00 84.19 435 TYR A O 1
ATOM 3340 N N . THR A 1 436 ? -2.663 14.569 15.799 1.00 84.88 436 THR A N 1
ATOM 3341 C CA . THR A 1 436 ? -2.006 13.608 16.685 1.00 84.88 436 THR A CA 1
ATOM 3342 C C . THR A 1 436 ? -0.891 14.265 17.482 1.00 84.88 436 THR A C 1
ATOM 3344 O O . THR A 1 436 ? -0.488 15.388 17.209 1.00 84.88 436 THR A O 1
ATOM 3347 N N . ASP A 1 437 ? -0.409 13.550 18.491 1.00 84.69 437 ASP A N 1
ATOM 3348 C CA . ASP A 1 437 ? 0.783 13.893 19.265 1.00 84.69 437 ASP A CA 1
ATOM 3349 C C . ASP A 1 437 ? 2.032 13.146 18.784 1.00 84.69 437 ASP A C 1
ATOM 3351 O O . ASP A 1 437 ? 3.032 13.097 19.499 1.00 84.69 437 ASP A O 1
ATOM 3355 N N . LEU A 1 438 ? 1.962 12.499 17.618 1.00 87.38 438 LEU A N 1
ATOM 3356 C CA . LEU A 1 438 ? 3.114 11.796 17.084 1.00 87.38 438 LEU A CA 1
ATOM 3357 C C . LEU A 1 438 ? 4.214 12.802 16.749 1.00 87.38 438 LEU A C 1
ATOM 3359 O O . LEU A 1 438 ? 3.922 13.832 16.134 1.00 87.38 438 LEU A O 1
ATOM 3363 N N . PRO A 1 439 ? 5.472 12.501 17.110 1.00 84.19 439 PRO A N 1
ATOM 3364 C CA . PRO A 1 439 ? 6.585 13.313 16.665 1.00 84.19 439 PRO A CA 1
ATOM 3365 C C . PRO A 1 439 ? 6.668 13.275 15.137 1.00 84.19 439 PRO A C 1
ATOM 3367 O O . PRO A 1 439 ? 6.360 12.257 14.499 1.00 84.19 439 PRO A O 1
ATOM 3370 N N . ASP A 1 440 ? 7.107 14.395 14.563 1.00 83.50 440 ASP A N 1
ATOM 3371 C CA . ASP A 1 440 ? 7.489 14.446 13.158 1.00 83.50 440 ASP A CA 1
ATOM 3372 C C . ASP A 1 440 ? 8.595 13.414 12.887 1.00 83.50 440 ASP A C 1
ATOM 3374 O O . ASP A 1 440 ? 9.417 13.104 13.754 1.00 83.50 440 ASP A O 1
ATOM 3378 N N . MET A 1 441 ? 8.608 12.866 11.669 1.00 83.69 441 MET A N 1
ATOM 3379 C CA . MET A 1 441 ? 9.701 11.998 11.243 1.00 83.69 441 MET A CA 1
ATOM 3380 C C . MET A 1 441 ? 11.020 12.770 11.317 1.00 83.69 441 MET A C 1
ATOM 3382 O O . MET A 1 441 ? 11.124 13.864 10.765 1.00 83.69 441 MET A O 1
ATOM 3386 N N . GLU A 1 442 ? 12.012 12.177 11.981 1.00 88.94 442 GLU A N 1
ATOM 3387 C CA . GLU A 1 442 ? 13.337 12.768 12.166 1.00 88.94 442 GLU A CA 1
ATOM 3388 C C . GLU A 1 442 ? 13.959 13.179 10.823 1.00 88.94 442 GLU A C 1
ATOM 3390 O O . GLU A 1 442 ? 13.879 12.435 9.839 1.00 88.94 442 GLU A O 1
ATOM 3395 N N . ASP A 1 443 ? 14.624 14.336 10.786 1.00 90.81 443 ASP A N 1
ATOM 3396 C CA . ASP A 1 443 ? 15.154 14.905 9.540 1.00 90.81 443 ASP A CA 1
ATOM 3397 C C . ASP A 1 443 ? 16.133 13.963 8.829 1.00 90.81 443 ASP A C 1
ATOM 3399 O O . ASP A 1 443 ? 16.072 13.815 7.611 1.00 90.81 443 ASP A O 1
ATOM 3403 N N . TRP A 1 444 ? 16.970 13.239 9.578 1.00 94.19 444 TRP A N 1
ATOM 3404 C CA . TRP A 1 444 ? 17.898 12.260 9.007 1.00 94.19 444 TRP A CA 1
ATOM 3405 C C . TRP A 1 444 ? 17.179 11.054 8.371 1.00 94.19 444 TRP A C 1
ATOM 3407 O O . TRP A 1 444 ? 17.651 10.527 7.367 1.00 94.19 444 TRP A O 1
ATOM 3417 N N . LYS A 1 445 ? 16.018 10.626 8.898 1.00 92.31 445 LYS A N 1
ATOM 3418 C CA . LYS A 1 445 ? 15.189 9.569 8.279 1.00 92.31 445 LYS A CA 1
ATOM 3419 C C . LYS A 1 445 ? 14.539 10.070 6.998 1.00 92.31 445 LYS A C 1
ATOM 3421 O O . LYS A 1 445 ? 14.396 9.312 6.043 1.00 92.31 445 LYS A O 1
ATOM 3426 N N . MET A 1 446 ? 14.148 11.341 6.975 1.00 89.31 446 MET A N 1
ATOM 3427 C CA . MET A 1 446 ? 13.593 11.981 5.785 1.00 89.31 446 MET A CA 1
ATOM 3428 C C . MET A 1 446 ? 14.651 12.149 4.695 1.00 89.31 446 MET A C 1
ATOM 3430 O O . MET A 1 446 ? 14.370 11.840 3.540 1.00 89.31 446 MET A O 1
ATOM 3434 N N . GLU A 1 447 ? 15.862 12.576 5.053 1.00 92.69 447 GLU A N 1
ATOM 3435 C CA . GLU A 1 447 ? 17.011 12.620 4.144 1.00 92.69 447 GLU A CA 1
ATOM 3436 C C . GLU A 1 447 ? 17.339 11.222 3.610 1.00 92.69 447 GLU A C 1
ATOM 3438 O O . GLU A 1 447 ? 17.416 11.033 2.399 1.00 92.69 447 GLU A O 1
ATOM 3443 N N . LEU A 1 448 ? 17.433 10.220 4.490 1.00 94.12 448 LEU A N 1
ATOM 3444 C CA . LEU A 1 448 ? 17.635 8.820 4.115 1.00 94.12 448 LEU A CA 1
ATOM 3445 C C . LEU A 1 448 ? 16.563 8.334 3.126 1.00 94.12 448 LEU A C 1
ATOM 3447 O O . LEU A 1 448 ? 16.898 7.751 2.097 1.00 94.12 448 LEU A O 1
ATOM 3451 N N . PHE A 1 449 ? 15.283 8.594 3.403 1.00 90.81 449 PHE A N 1
ATOM 3452 C CA . PHE A 1 449 ? 14.179 8.208 2.524 1.00 90.81 449 PHE A CA 1
ATOM 3453 C C . PHE A 1 449 ? 14.277 8.871 1.145 1.00 90.81 449 PHE A C 1
ATOM 3455 O O . PHE A 1 449 ? 14.146 8.191 0.128 1.00 90.81 449 PHE A O 1
ATOM 3462 N N . LEU A 1 450 ? 14.500 10.188 1.100 1.00 89.50 450 LEU A N 1
ATOM 3463 C CA . LEU A 1 450 ? 14.570 10.944 -0.152 1.00 89.50 450 LEU A CA 1
ATOM 3464 C C . LEU A 1 450 ? 15.790 10.539 -0.985 1.00 89.50 450 LEU A C 1
ATOM 3466 O O . LEU A 1 450 ? 15.650 10.332 -2.189 1.00 89.50 450 LEU A O 1
ATOM 3470 N N . THR A 1 451 ? 16.946 10.346 -0.350 1.00 92.81 451 THR A N 1
ATOM 3471 C CA . THR A 1 451 ? 18.167 9.863 -1.009 1.00 92.81 451 THR A CA 1
ATOM 3472 C C . THR A 1 451 ? 17.985 8.440 -1.531 1.00 92.81 451 THR A C 1
ATOM 3474 O O . THR A 1 451 ? 18.283 8.176 -2.691 1.00 92.81 451 THR A O 1
ATOM 3477 N N . ALA A 1 452 ? 17.410 7.529 -0.737 1.00 92.38 452 ALA A N 1
ATOM 3478 C CA . ALA A 1 452 ? 17.098 6.173 -1.192 1.00 92.38 452 ALA A CA 1
ATOM 3479 C C . ALA A 1 452 ? 16.119 6.172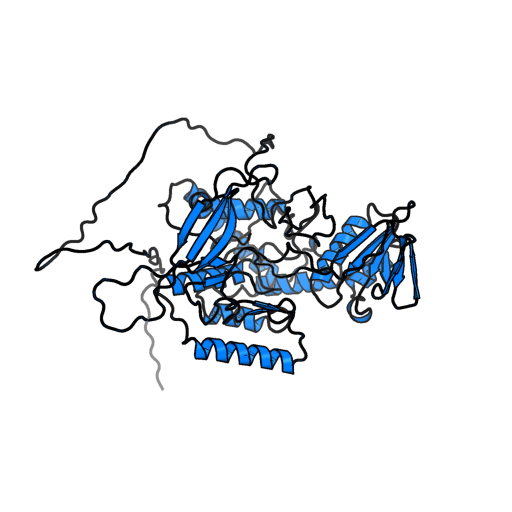 -2.378 1.00 92.38 452 ALA A C 1
ATOM 3481 O O . ALA A 1 452 ? 16.292 5.403 -3.321 1.00 92.38 452 ALA A O 1
ATOM 3482 N N . PHE A 1 453 ? 15.111 7.049 -2.359 1.00 89.25 453 PHE A N 1
ATOM 3483 C CA . PHE A 1 453 ? 14.164 7.202 -3.461 1.00 89.25 453 PHE A CA 1
ATOM 3484 C C . PHE A 1 453 ? 14.822 7.778 -4.725 1.00 89.25 453 PHE A C 1
ATOM 3486 O O . PHE A 1 453 ? 14.517 7.323 -5.826 1.00 89.25 453 PHE A O 1
ATOM 3493 N N . GLY A 1 454 ? 15.734 8.745 -4.580 1.00 89.69 454 GLY A N 1
ATOM 3494 C CA . GLY A 1 454 ? 16.568 9.257 -5.673 1.00 89.69 454 GLY A CA 1
ATOM 3495 C C . GLY A 1 454 ? 17.425 8.150 -6.286 1.00 89.69 454 GLY A C 1
ATOM 3496 O O . GLY A 1 454 ? 17.271 7.843 -7.465 1.00 89.69 454 GLY A O 1
ATOM 3497 N N . ASN A 1 455 ? 18.201 7.450 -5.453 1.00 92.88 455 ASN A N 1
ATOM 3498 C CA . ASN A 1 455 ? 19.028 6.311 -5.858 1.00 92.88 455 ASN A CA 1
ATOM 3499 C C . ASN A 1 455 ? 18.212 5.242 -6.594 1.00 92.88 455 ASN A C 1
ATOM 3501 O O . ASN A 1 455 ? 18.649 4.723 -7.611 1.00 92.88 455 ASN A O 1
ATOM 3505 N N . MET A 1 456 ? 17.002 4.948 -6.117 1.00 90.88 456 MET A N 1
ATOM 3506 C CA . MET A 1 456 ? 16.082 3.996 -6.738 1.00 90.88 456 MET A CA 1
ATOM 3507 C C . MET A 1 456 ? 15.609 4.426 -8.141 1.00 90.88 456 MET A C 1
ATOM 3509 O O . MET A 1 456 ? 15.356 3.568 -8.990 1.00 90.88 456 MET A O 1
ATOM 3513 N N . ASN A 1 457 ? 15.449 5.731 -8.385 1.00 86.56 457 ASN A N 1
ATOM 3514 C CA . ASN A 1 457 ? 15.102 6.276 -9.704 1.00 86.56 457 ASN A CA 1
ATOM 3515 C C . ASN A 1 457 ? 16.319 6.392 -10.633 1.00 86.56 457 ASN A C 1
ATOM 3517 O O . ASN A 1 457 ? 16.144 6.424 -11.855 1.00 86.56 457 ASN A O 1
ATOM 3521 N N . ASP A 1 458 ? 17.524 6.417 -10.062 1.00 90.00 458 ASP A N 1
ATOM 3522 C CA . ASP A 1 458 ? 18.784 6.481 -10.796 1.00 90.00 458 ASP A CA 1
ATOM 3523 C C . ASP A 1 458 ? 19.334 5.104 -11.168 1.00 90.00 458 ASP A C 1
ATOM 3525 O O . ASP A 1 458 ? 19.902 4.942 -12.247 1.00 90.00 458 ASP A O 1
ATOM 3529 N N . ASP A 1 459 ? 19.200 4.116 -10.288 1.00 91.06 459 ASP A N 1
ATOM 3530 C CA . ASP A 1 459 ? 19.661 2.740 -10.462 1.00 91.06 459 ASP A CA 1
ATOM 3531 C C . ASP A 1 459 ? 18.719 1.780 -9.729 1.00 91.06 459 ASP A C 1
ATOM 3533 O O . ASP A 1 459 ? 18.716 1.682 -8.503 1.00 91.06 459 ASP A O 1
ATOM 3537 N N . ARG A 1 460 ? 17.914 1.033 -10.487 1.00 89.75 460 ARG A N 1
ATOM 3538 C CA . ARG A 1 460 ? 16.949 0.104 -9.895 1.00 89.75 460 ARG A CA 1
ATOM 3539 C C . ARG A 1 460 ? 17.585 -1.183 -9.371 1.00 89.75 460 ARG A C 1
ATOM 3541 O O . ARG A 1 460 ? 17.008 -1.798 -8.482 1.00 89.75 460 ARG A O 1
ATOM 3548 N N . GLU A 1 461 ? 18.719 -1.612 -9.914 1.00 89.62 461 GLU A N 1
ATOM 3549 C CA . GLU A 1 461 ? 19.294 -2.920 -9.577 1.00 89.62 461 GLU A CA 1
ATOM 3550 C C . GLU A 1 461 ? 20.035 -2.887 -8.251 1.00 89.62 461 GLU A C 1
ATOM 3552 O O . GLU A 1 461 ? 19.948 -3.844 -7.487 1.00 89.62 461 GLU A O 1
ATOM 3557 N N . THR A 1 462 ? 20.769 -1.803 -7.983 1.00 92.12 462 THR A N 1
ATOM 3558 C CA . THR A 1 462 ? 21.738 -1.784 -6.877 1.00 92.12 462 THR A CA 1
ATOM 3559 C C . THR A 1 462 ? 21.388 -0.824 -5.745 1.00 92.12 462 THR A C 1
ATOM 3561 O O . THR A 1 462 ? 22.038 -0.866 -4.701 1.00 92.12 462 THR A O 1
ATOM 3564 N N . PHE A 1 463 ? 20.347 0.018 -5.873 1.00 93.81 463 PHE A N 1
ATOM 3565 C CA . PHE A 1 463 ? 20.045 1.041 -4.855 1.00 93.81 463 PHE A CA 1
ATOM 3566 C C . PHE A 1 463 ? 19.861 0.483 -3.437 1.00 93.81 463 PHE A C 1
ATOM 3568 O O . PHE A 1 463 ? 20.177 1.169 -2.466 1.00 93.81 463 PHE A O 1
ATOM 3575 N N . GLN A 1 464 ? 19.353 -0.747 -3.312 1.00 94.31 464 GLN A N 1
ATOM 3576 C CA . GLN A 1 464 ? 19.099 -1.402 -2.025 1.00 94.31 464 GLN A CA 1
ATOM 3577 C C . GLN A 1 464 ? 20.375 -1.828 -1.295 1.00 94.31 464 GLN A C 1
ATOM 3579 O O . GLN A 1 464 ? 20.315 -2.137 -0.103 1.00 94.31 464 GLN A O 1
ATOM 3584 N N . ASP A 1 465 ? 21.503 -1.870 -1.999 1.00 94.19 465 ASP A N 1
ATOM 3585 C CA . ASP A 1 465 ? 22.781 -2.355 -1.481 1.00 94.19 465 ASP A CA 1
ATOM 3586 C C . ASP A 1 465 ? 23.799 -1.213 -1.302 1.00 94.19 465 ASP A C 1
ATOM 3588 O O . ASP A 1 465 ? 24.925 -1.443 -0.874 1.00 94.19 465 ASP A O 1
ATOM 3592 N N . ARG A 1 466 ? 23.387 0.034 -1.572 1.00 91.62 466 ARG A N 1
ATOM 3593 C CA . ARG A 1 466 ? 24.181 1.241 -1.315 1.00 91.62 466 ARG A CA 1
ATOM 3594 C C . ARG A 1 466 ? 24.211 1.601 0.168 1.00 91.62 466 ARG A C 1
ATOM 3596 O O . ARG A 1 466 ? 23.176 1.555 0.842 1.00 91.62 466 ARG A O 1
ATOM 3603 N N . ASP A 1 467 ? 25.363 2.067 0.640 1.00 86.75 467 ASP A N 1
ATOM 3604 C CA . ASP A 1 467 ? 25.581 2.555 2.007 1.00 86.75 467 ASP A CA 1
ATOM 3605 C C . ASP A 1 467 ? 26.178 3.975 2.080 1.00 86.75 467 ASP A C 1
ATOM 3607 O O . ASP A 1 467 ? 26.399 4.495 3.175 1.00 86.75 467 ASP A O 1
ATOM 3611 N N . ASP A 1 468 ? 26.344 4.641 0.937 1.00 90.88 468 ASP A N 1
ATOM 3612 C CA . ASP A 1 468 ? 27.056 5.911 0.765 1.00 90.88 468 ASP A CA 1
ATOM 3613 C C . ASP A 1 468 ? 26.225 7.157 1.128 1.00 90.88 468 ASP A C 1
ATOM 3615 O O . ASP A 1 468 ? 26.232 8.177 0.440 1.00 90.88 468 ASP A O 1
ATOM 3619 N N . TYR A 1 469 ? 25.482 7.080 2.230 1.00 93.62 469 TYR A N 1
ATOM 3620 C CA . TYR A 1 469 ? 24.638 8.174 2.704 1.00 93.62 469 TYR A CA 1
ATOM 3621 C C . TYR A 1 469 ? 25.448 9.278 3.395 1.00 93.62 469 TYR A C 1
ATOM 3623 O O . TYR A 1 469 ? 26.500 9.034 3.988 1.00 93.62 469 TYR A O 1
ATOM 3631 N N . GLY A 1 470 ? 24.908 10.499 3.364 1.00 94.19 470 GLY A N 1
ATOM 3632 C CA . GLY A 1 470 ? 25.516 11.675 3.981 1.00 94.19 470 GLY A CA 1
ATOM 3633 C C . GLY A 1 470 ? 25.747 11.542 5.490 1.00 94.19 470 GLY A C 1
ATOM 3634 O O . GLY A 1 470 ? 25.170 10.695 6.180 1.00 94.19 470 GLY A O 1
ATOM 3635 N N . GLU A 1 471 ? 26.590 12.426 6.021 1.00 95.69 471 GLU A N 1
ATOM 3636 C CA . GLU A 1 471 ? 26.991 12.417 7.430 1.00 95.69 471 GLU A CA 1
ATOM 3637 C C . GLU A 1 471 ? 25.801 12.505 8.397 1.00 95.69 471 GLU A C 1
ATOM 3639 O O . GLU A 1 471 ? 25.748 11.743 9.362 1.00 95.69 471 GLU A O 1
ATOM 3644 N N . ASN A 1 472 ? 24.799 13.334 8.091 1.00 96.50 472 ASN A N 1
ATOM 3645 C CA . ASN A 1 472 ? 23.589 13.458 8.907 1.00 96.50 472 ASN A CA 1
ATOM 3646 C C . ASN A 1 472 ? 22.842 12.117 9.051 1.00 96.50 472 ASN A C 1
ATOM 3648 O O . ASN A 1 472 ? 22.435 11.739 10.153 1.00 96.50 472 ASN A O 1
ATOM 3652 N N . VAL A 1 473 ? 22.713 11.353 7.960 1.00 96.44 473 VAL A N 1
ATOM 3653 C CA . VAL A 1 473 ? 22.115 10.008 7.978 1.00 96.44 473 VAL A CA 1
ATOM 3654 C C . VAL A 1 473 ? 22.961 9.047 8.805 1.00 96.44 473 VAL A C 1
ATOM 3656 O O . VAL A 1 473 ? 22.416 8.292 9.610 1.00 96.44 473 VAL A O 1
ATOM 3659 N N . ARG A 1 474 ? 24.286 9.074 8.636 1.00 94.94 474 ARG A N 1
ATOM 3660 C CA . ARG A 1 474 ? 25.215 8.206 9.371 1.00 94.94 474 ARG A CA 1
ATOM 3661 C C . ARG A 1 474 ? 25.135 8.453 10.879 1.00 94.94 474 ARG A C 1
ATOM 3663 O O . ARG A 1 474 ? 24.971 7.506 11.646 1.00 94.94 474 ARG A O 1
ATOM 3670 N N . GLU A 1 475 ? 25.196 9.707 11.313 1.00 95.50 475 GLU A N 1
ATOM 3671 C CA . GLU A 1 475 ? 25.098 10.085 12.727 1.00 95.50 475 GLU A CA 1
ATOM 3672 C C . GLU A 1 475 ? 23.702 9.840 13.312 1.00 95.50 475 GLU A C 1
ATOM 3674 O O . GLU A 1 475 ? 23.562 9.389 14.452 1.00 95.50 475 GLU A O 1
ATOM 3679 N N . GLY A 1 476 ? 22.649 10.130 12.543 1.00 95.44 476 GLY A N 1
ATOM 3680 C CA . GLY A 1 476 ? 21.267 9.819 12.907 1.00 95.44 476 GLY A CA 1
ATOM 3681 C C . GLY A 1 476 ? 21.055 8.324 13.129 1.00 95.44 476 GLY A C 1
ATOM 3682 O O . GLY A 1 476 ? 20.544 7.922 14.174 1.00 95.44 476 GLY A O 1
ATOM 3683 N N . PHE A 1 477 ? 21.548 7.496 12.208 1.00 94.12 477 PHE A N 1
ATOM 3684 C CA . PHE A 1 477 ? 21.478 6.042 12.305 1.00 94.12 477 PHE A CA 1
ATOM 3685 C C . PHE A 1 477 ? 22.184 5.499 13.553 1.00 94.12 477 PHE A C 1
ATOM 3687 O O . PHE A 1 477 ? 21.613 4.663 14.246 1.00 94.12 477 PHE A O 1
ATOM 3694 N N . GLN A 1 478 ? 23.382 5.993 13.889 1.00 92.94 478 GLN A N 1
ATOM 3695 C CA . GLN A 1 478 ? 24.104 5.549 15.091 1.00 92.94 478 GLN A CA 1
ATOM 3696 C C . GLN A 1 478 ? 23.343 5.888 16.383 1.00 92.94 478 GLN A C 1
ATOM 3698 O O . GLN A 1 478 ? 23.185 5.034 17.258 1.00 92.94 478 GLN A O 1
ATOM 3703 N N . ARG A 1 479 ? 22.802 7.111 16.486 1.00 93.31 479 ARG A N 1
ATOM 3704 C CA . ARG A 1 479 ? 21.965 7.531 17.629 1.00 93.31 479 ARG A CA 1
ATOM 3705 C C . ARG A 1 479 ? 20.687 6.701 17.737 1.00 93.31 479 ARG A C 1
ATOM 3707 O O . ARG A 1 479 ? 20.290 6.288 18.831 1.00 93.31 479 ARG A O 1
ATOM 3714 N N . TRP A 1 480 ? 20.048 6.447 16.600 1.00 93.06 480 TRP A N 1
ATOM 3715 C CA . TRP A 1 480 ? 18.850 5.626 16.524 1.00 93.06 480 TRP A CA 1
ATOM 3716 C C . TRP A 1 480 ? 19.136 4.186 16.932 1.00 93.06 480 TRP A C 1
ATOM 3718 O O . TRP A 1 480 ? 18.444 3.671 17.797 1.00 93.06 480 TRP A O 1
ATOM 3728 N N . LEU A 1 481 ? 20.187 3.554 16.411 1.00 91.81 481 LEU A N 1
ATOM 3729 C CA . LEU A 1 481 ? 20.520 2.167 16.731 1.00 91.81 481 LEU A CA 1
ATOM 3730 C C . LEU A 1 481 ? 20.804 1.978 18.231 1.00 91.81 481 LEU A C 1
ATOM 3732 O O . LEU A 1 481 ? 20.304 1.027 18.835 1.00 91.81 481 LEU A O 1
ATOM 3736 N N . ALA A 1 482 ? 21.533 2.919 18.843 1.00 88.00 482 ALA A N 1
ATOM 3737 C CA . ALA A 1 482 ? 21.855 2.896 20.270 1.00 88.00 482 ALA A CA 1
ATOM 3738 C C . ALA A 1 482 ? 20.614 2.969 21.180 1.00 88.00 482 ALA A C 1
ATOM 3740 O O . ALA A 1 482 ? 20.585 2.346 22.240 1.00 88.00 482 ALA A O 1
ATOM 3741 N N . SER A 1 483 ? 19.580 3.714 20.778 1.00 86.81 483 SER A N 1
ATOM 3742 C CA . SER A 1 483 ? 18.356 3.898 21.572 1.00 86.81 483 SER A CA 1
ATOM 3743 C C . SER A 1 483 ? 17.261 2.883 21.227 1.00 86.81 483 SER A C 1
ATOM 3745 O O . SER A 1 483 ? 16.665 2.271 22.115 1.00 86.81 483 SER A O 1
ATOM 3747 N N . ALA A 1 484 ? 17.026 2.656 19.937 1.00 85.88 484 ALA A N 1
ATOM 3748 C CA . ALA A 1 484 ? 15.968 1.807 19.411 1.00 85.88 484 ALA A CA 1
ATOM 3749 C C . ALA A 1 484 ? 16.188 0.324 19.730 1.00 85.88 484 ALA A C 1
ATOM 3751 O O . ALA A 1 484 ? 15.224 -0.382 20.021 1.00 85.88 484 ALA A O 1
ATOM 3752 N N . GLY A 1 485 ? 17.438 -0.157 19.715 1.00 81.62 485 GLY A N 1
ATOM 3753 C CA . GLY A 1 485 ? 17.747 -1.555 20.032 1.00 81.62 485 GLY A CA 1
ATOM 3754 C C . GLY A 1 485 ? 17.358 -1.927 21.466 1.00 81.62 485 GLY A C 1
ATOM 3755 O O . GLY A 1 485 ? 16.698 -2.943 21.691 1.00 81.62 485 GLY A O 1
ATOM 3756 N N . ALA A 1 486 ? 17.694 -1.061 22.427 1.00 82.00 486 ALA A N 1
ATOM 3757 C CA . ALA A 1 486 ? 17.334 -1.243 23.831 1.00 82.00 486 ALA A CA 1
ATOM 3758 C C . ALA A 1 486 ? 15.813 -1.169 24.048 1.00 82.00 486 ALA A C 1
ATOM 3760 O O . ALA A 1 486 ? 15.251 -2.006 24.753 1.00 82.00 486 ALA A O 1
ATOM 3761 N N . GLN A 1 487 ? 15.137 -0.211 23.401 1.00 84.44 487 GLN A N 1
ATOM 3762 C CA . GLN A 1 487 ? 13.676 -0.083 23.454 1.00 84.44 487 GLN A CA 1
ATOM 3763 C C . GLN A 1 487 ? 12.970 -1.320 22.893 1.00 84.44 487 GLN A C 1
ATOM 3765 O O . GLN A 1 487 ? 12.038 -1.831 23.512 1.00 84.44 487 GLN A O 1
ATOM 3770 N N . TYR A 1 488 ? 13.439 -1.831 21.753 1.00 87.44 488 TYR A N 1
ATOM 3771 C CA . TYR A 1 488 ? 12.891 -3.033 21.136 1.00 87.44 488 TYR A CA 1
ATOM 3772 C C . TYR A 1 488 ? 13.012 -4.236 22.067 1.00 87.44 488 TYR A C 1
ATOM 3774 O O . TYR A 1 488 ? 12.043 -4.963 22.275 1.00 87.44 488 TYR A O 1
ATOM 3782 N N . GLN A 1 489 ? 14.201 -4.451 22.638 1.00 85.50 489 GLN A N 1
ATOM 3783 C CA . GLN A 1 489 ? 14.429 -5.594 23.514 1.00 85.50 489 GLN A CA 1
ATOM 3784 C C . GLN A 1 489 ? 13.587 -5.494 24.789 1.00 85.50 489 GLN A C 1
ATOM 3786 O O . GLN A 1 489 ? 12.907 -6.455 25.134 1.00 85.50 489 GLN A O 1
ATOM 3791 N N . ALA A 1 490 ? 13.516 -4.310 25.404 1.00 85.44 490 ALA A N 1
ATOM 3792 C CA . ALA A 1 490 ? 12.660 -4.071 26.563 1.00 85.44 490 ALA A CA 1
ATOM 3793 C C . ALA A 1 490 ? 11.172 -4.333 26.268 1.00 85.44 490 ALA A C 1
ATOM 3795 O O . ALA A 1 490 ? 10.472 -4.901 27.104 1.00 85.44 490 ALA A O 1
ATOM 3796 N N . ALA A 1 491 ? 10.683 -3.953 25.083 1.00 85.62 491 ALA A N 1
ATOM 3797 C CA . ALA A 1 491 ? 9.303 -4.205 24.674 1.00 85.62 491 ALA A CA 1
ATOM 3798 C C . ALA A 1 491 ? 9.010 -5.708 24.501 1.00 85.62 491 ALA A C 1
ATOM 3800 O O . ALA A 1 491 ? 7.945 -6.183 24.893 1.00 85.62 491 ALA A O 1
ATOM 3801 N N . ILE A 1 492 ? 9.964 -6.472 23.964 1.00 84.62 492 ILE A N 1
ATOM 3802 C CA . ILE A 1 492 ? 9.844 -7.930 23.832 1.00 84.62 492 ILE A CA 1
ATOM 3803 C C . ILE A 1 492 ? 9.903 -8.629 25.190 1.00 84.62 492 ILE A C 1
ATOM 3805 O O . ILE A 1 492 ? 9.107 -9.534 25.441 1.00 84.62 492 ILE A O 1
ATOM 3809 N N . ASP A 1 493 ? 10.797 -8.198 26.075 1.00 83.69 493 ASP A N 1
ATOM 3810 C CA . ASP A 1 493 ? 10.927 -8.775 27.414 1.00 83.69 493 ASP A CA 1
ATOM 3811 C C . ASP A 1 493 ? 9.674 -8.490 28.258 1.00 83.69 493 ASP A C 1
ATOM 3813 O O . ASP A 1 493 ? 9.168 -9.376 28.948 1.00 83.69 493 ASP A O 1
ATOM 3817 N N . ALA A 1 494 ? 9.099 -7.287 28.138 1.00 75.75 494 ALA A N 1
ATOM 3818 C CA . ALA A 1 494 ? 7.855 -6.917 28.812 1.00 75.75 494 ALA A CA 1
ATOM 3819 C C . ALA A 1 494 ? 6.654 -7.779 28.380 1.00 75.75 494 ALA A C 1
ATOM 3821 O O . ALA A 1 494 ? 5.786 -8.065 29.202 1.00 75.75 494 ALA A O 1
ATOM 3822 N N . ALA A 1 495 ? 6.612 -8.238 27.127 1.00 69.69 495 ALA A N 1
ATOM 3823 C CA . ALA A 1 495 ? 5.549 -9.112 26.628 1.00 69.69 495 ALA A CA 1
ATOM 3824 C C . ALA A 1 495 ? 5.590 -10.544 27.175 1.00 69.69 495 ALA A C 1
ATOM 3826 O O . ALA A 1 495 ? 4.597 -11.266 27.083 1.00 69.69 495 ALA A O 1
ATOM 3827 N N . GLN A 1 496 ? 6.711 -10.968 27.763 1.00 60.59 496 GLN A N 1
ATOM 3828 C CA . GLN A 1 496 ? 6.797 -12.254 28.460 1.00 60.59 496 GLN A CA 1
ATOM 3829 C C . GLN A 1 496 ? 6.117 -12.213 29.841 1.00 60.59 496 GLN A C 1
ATOM 3831 O O . GLN A 1 496 ? 5.975 -13.249 30.493 1.00 60.59 496 GLN A O 1
ATOM 3836 N N . VAL A 1 497 ? 5.643 -11.037 30.270 1.00 48.19 497 VAL A N 1
ATOM 3837 C CA . VAL A 1 497 ? 4.814 -10.837 31.460 1.00 48.19 497 VAL A CA 1
ATOM 3838 C C . VAL A 1 497 ? 3.363 -10.610 31.009 1.00 48.19 497 VAL A C 1
ATOM 3840 O O . VAL A 1 497 ? 3.119 -9.731 30.185 1.00 48.19 497 VAL A O 1
ATOM 3843 N N . PRO A 1 498 ? 2.370 -11.371 31.510 1.00 43.06 498 PRO A N 1
ATOM 3844 C CA . PRO A 1 498 ? 0.987 -11.220 31.064 1.00 43.06 498 PRO A CA 1
ATOM 3845 C C . PRO A 1 498 ? 0.446 -9.822 31.404 1.00 43.06 498 PRO A C 1
ATOM 3847 O O . PRO A 1 498 ? 0.229 -9.491 32.571 1.00 43.06 498 PRO A O 1
ATOM 3850 N N . ALA A 1 499 ? 0.223 -9.003 30.374 1.00 40.78 499 ALA A N 1
ATOM 3851 C CA . ALA A 1 499 ? -0.426 -7.702 30.488 1.00 40.78 499 ALA A CA 1
ATOM 3852 C C . ALA A 1 499 ? -1.964 -7.847 30.493 1.00 40.78 499 ALA A C 1
ATOM 3854 O O . ALA A 1 499 ? -2.501 -8.762 29.865 1.00 40.78 499 ALA A O 1
ATOM 3855 N N . PRO A 1 500 ? -2.702 -6.958 31.186 1.00 33.47 500 PRO A N 1
ATOM 3856 C CA . PRO A 1 500 ? -4.159 -6.988 31.203 1.00 33.47 500 PRO A CA 1
ATOM 3857 C C . PRO A 1 500 ? -4.754 -6.743 29.808 1.00 33.47 500 PRO A C 1
ATOM 3859 O O . PRO A 1 500 ? -4.339 -5.864 29.053 1.00 33.47 500 PRO A O 1
ATOM 3862 N N . SER A 1 501 ? -5.766 -7.546 29.504 1.00 36.53 501 SER A N 1
ATOM 3863 C CA . SER A 1 501 ? -6.339 -7.828 28.191 1.00 36.53 501 SER A CA 1
ATOM 3864 C C . SER A 1 501 ? -7.218 -6.717 27.609 1.00 36.53 501 SER A C 1
ATOM 3866 O O . SER A 1 501 ? -8.399 -6.958 27.393 1.00 36.53 501 SER A O 1
ATOM 3868 N N . HIS A 1 502 ? -6.711 -5.510 27.347 1.00 32.84 502 HIS A N 1
ATOM 3869 C CA . HIS A 1 502 ? -7.511 -4.486 26.652 1.00 32.84 502 HIS A CA 1
ATOM 3870 C C . HIS A 1 502 ? -6.692 -3.582 25.723 1.00 32.84 502 HIS A C 1
ATOM 3872 O O . HIS A 1 502 ? -6.404 -2.434 26.054 1.00 32.84 502 HIS A O 1
ATOM 3878 N N . VAL A 1 503 ? -6.377 -4.081 24.522 1.00 29.20 503 VAL A N 1
ATOM 3879 C CA . VAL A 1 503 ? -5.932 -3.266 23.379 1.00 29.20 503 VAL A CA 1
ATOM 3880 C C . VAL A 1 503 ? -6.516 -3.857 22.092 1.00 29.20 503 VAL A C 1
ATOM 3882 O O . VAL A 1 503 ? -6.287 -5.020 21.783 1.00 29.20 503 VAL A O 1
ATOM 3885 N N . TRP A 1 504 ? -7.273 -3.061 21.335 1.00 28.84 504 TRP A N 1
ATOM 3886 C CA . TRP A 1 504 ? -7.743 -3.416 19.991 1.00 28.84 504 TRP A CA 1
ATOM 3887 C C . TRP A 1 504 ? -6.723 -2.937 18.950 1.00 28.84 504 TRP A C 1
ATOM 3889 O O . TRP A 1 504 ? -6.277 -1.791 19.023 1.00 28.84 504 TRP A O 1
ATOM 3899 N N . THR A 1 505 ? -6.350 -3.782 17.982 1.00 26.64 505 THR A N 1
ATOM 3900 C CA . THR A 1 505 ? -5.338 -3.443 16.961 1.00 26.64 505 THR A CA 1
ATOM 3901 C C . THR A 1 505 ? -5.904 -3.271 15.557 1.00 26.64 505 THR A C 1
ATOM 3903 O O . THR A 1 505 ? -6.748 -4.037 15.095 1.00 26.64 505 THR A O 1
ATOM 3906 N N . LEU A 1 506 ? -5.304 -2.305 14.857 1.00 30.56 506 LEU A N 1
ATOM 3907 C CA . LEU A 1 506 ? -5.199 -2.178 13.405 1.00 30.56 506 LEU A CA 1
ATOM 3908 C C . LEU A 1 506 ? -4.832 -3.492 12.708 1.00 30.56 506 LEU A C 1
ATOM 3910 O O . LEU A 1 506 ? -3.828 -4.124 13.023 1.00 30.56 506 LEU A O 1
ATOM 3914 N N . ASN A 1 507 ? -5.575 -3.810 11.652 1.00 32.62 507 ASN A N 1
ATOM 3915 C CA . ASN A 1 507 ? -5.327 -4.957 10.785 1.00 32.62 507 ASN A CA 1
ATOM 3916 C C . ASN A 1 507 ? -4.746 -4.556 9.421 1.00 32.62 507 ASN A C 1
ATOM 3918 O O . ASN A 1 507 ? -5.148 -5.123 8.417 1.00 32.62 507 ASN A O 1
ATOM 3922 N N . TYR A 1 508 ? -3.787 -3.629 9.367 1.00 32.50 508 TYR A N 1
ATOM 3923 C CA . TYR A 1 508 ? -3.222 -3.180 8.084 1.00 32.50 508 TYR A CA 1
ATOM 3924 C C . TYR A 1 508 ? -1.972 -3.956 7.609 1.00 32.50 508 TYR A C 1
ATOM 3926 O O . TYR A 1 508 ? -1.566 -3.813 6.459 1.00 32.50 508 TYR A O 1
ATOM 3934 N N . PHE A 1 509 ? -1.362 -4.796 8.455 1.00 34.62 509 PHE A N 1
ATOM 3935 C CA . PHE A 1 509 ? -0.023 -5.353 8.205 1.00 34.62 509 PHE A CA 1
ATOM 3936 C C . PHE A 1 509 ? 0.054 -6.870 8.108 1.00 34.62 509 PHE A C 1
ATOM 3938 O O . PHE A 1 509 ? -0.239 -7.535 9.129 1.00 34.62 509 PHE A O 1
#

Nearest PDB structures (foldseek):
  6wpu-assembly1_A  TM=8.685E-01  e=2.502E-32  Allium sativum
  2xve-assembly1_B  TM=7.954E-01  e=6.468E-20  Methylophaga aminisulfidivorans
  6hns-assembly1_A  TM=8.010E-01  e=3.695E-19  Nitrincola lacisaponensis
  2xlr-assembly2_A  TM=7.847E-01  e=7.420E-19  Methylophaga aminisulfidivorans
  7d4k-assembly1_B  TM=7.870E-01  e=3.854E-17  Candidatus Pelagibacter sp. HTCC7211

Secondary structure (DSSP, 8-state):
---------------------PPPP--------------PPP----------------------------STTS--S---TT-TTS-SSS-S------TT-B-SS-GGGS-BTTB-----TTS--SSS-BHHHHHHHHHHHHHHTTGGGG--TTEEEEEEEEPPPPPPPSS--S---TT---EEEEEEEE-TTS-EEEEEEEEEES-EEE---SSSSB-----S-----SS--EEEEEE-TTSTHHHHHHHHHHHHHTT-SEEEEEES-HHHH--HHHHHHHHH-TTEEEEE-EEEE-TTSEEEETTS-EEE-SEEEEE--B----TTEE-TTSSEEETTEEES-BTTTB-GGGTTTEEESS-SBS--TTHHHHHHHHHHHHHHTTSSPPPPHHHHHHHHHHHHHHHHHTT--GGGTTB-TTT-HHHHHHHHHHH--PPPPPHHHHHHHHHHHHHHHH-TTTGGG-----HHHHHHHHHHHHHHHHHHHHHHHHHTS---S--------

Foldseek 3Di:
DDDDDDDDDDDDDPDDDDDDDDDDDDDDDDDDDDDDDDDDDDDDDDDDDDDDDDDDDDDDDDDDLDFDFQAQLGDDPDFQVVCNPLPPDQGLRQHPDDPFDWALFFQQLAADLLAGLAADPPAQRFRTGHSVSVVVSVVLVCLLVVVPVQDDGQKDWQAKDWDPQDDDDPDDDDDDDPQRTKIKIWIFGADSVRDTDDDIDIDIGSADEAQSDWFGRDDDDDDPAADFAPDFFEEEEAEELPDCLVVVSVVVQVVCLVPGQAYEYEYQDPVSVPFLAVVVVVVVRVRYYYAYGFPHRDNNQWTAGPVRDIDHHRYYHYSYTGADDDNRYDYVPLWDQDLRATDDDQLQWDSLSCPPRYTYAPLAPPARPPHLSVLSVQLSVCVVSVNDDDDHSVVSVVVSVVLVVVCVVVVHDNSCSRHPNVPDPPSSVVSSVVRHPRDDDDPLSVQSRVVLVVLCSNHVPCSSVDDPGDPSNVVVVVVCNVPSVVSSVVSSVVSVDDDDPDDNDRPND